Protein AF-0000000084939426 (afdb_homodimer)

Solvent-accessible surface area (backbone atoms only — not comparable to full-atom values): 24580 Å² total; per-residue (Å²): 89,46,76,48,82,28,75,34,67,66,52,30,35,53,51,48,51,51,55,52,48,51,55,49,62,74,43,62,87,49,82,63,41,32,36,31,50,59,52,69,73,85,45,47,67,40,36,70,58,44,39,67,56,51,59,66,42,90,62,46,89,30,46,28,42,28,47,48,36,21,48,20,28,54,92,42,52,80,42,26,55,37,54,51,42,36,35,70,57,39,58,75,77,33,82,66,56,71,90,34,54,45,80,52,21,71,82,47,51,85,54,46,57,57,51,41,50,75,71,68,38,38,53,32,34,43,38,55,65,44,60,50,20,18,37,80,62,33,39,48,82,75,39,52,64,53,33,51,64,42,76,44,54,52,75,78,44,66,82,42,86,71,53,73,86,71,56,68,86,54,26,43,66,46,30,24,18,50,15,51,34,56,59,38,44,25,63,26,38,38,35,45,45,60,42,60,77,32,8,65,35,43,23,39,45,73,73,45,69,46,42,44,64,32,38,46,17,58,50,56,38,36,50,49,22,36,40,38,23,10,41,46,12,36,64,66,42,65,116,91,45,77,47,84,28,74,34,67,68,53,29,34,53,52,49,51,52,55,53,48,50,54,51,61,74,43,62,84,49,81,64,41,31,35,31,49,58,50,69,74,86,44,48,66,39,36,70,58,44,38,66,56,51,62,67,44,90,61,46,89,30,46,28,42,29,46,49,36,22,47,20,29,53,92,42,52,79,42,25,56,39,53,50,42,36,36,72,57,39,58,74,76,31,82,66,56,70,90,35,54,44,81,51,22,72,82,46,51,84,57,48,56,58,50,41,51,75,71,68,40,38,52,31,34,44,38,56,65,43,60,50,20,18,36,80,62,33,37,49,82,78,39,51,64,54,32,52,64,42,77,44,54,52,75,79,44,66,84,41,88,72,52,71,86,71,54,67,85,54,28,44,65,47,30,23,18,48,15,50,33,56,58,40,44,24,63,27,39,39,36,44,44,60,42,60,77,32,8,65,35,43,21,41,44,72,74,44,68,49,42,45,66,32,36,46,18,57,51,57,40,36,49,50,21,35,40,38,24,11,41,46,12,34,64,65,44,66,119

pLDDT: mean 95.56, std 6.05, range [61.09, 98.88]

Radius of gyration: 23.39 Å; Cα contacts (8 Å, |Δi|>4): 1050; chains: 2; bounding box: 47×56×57 Å

Secondary structure (DSSP, 8-state):
-EEEE-SSHHHHHHHHHHHHHHHHHHTTTSS-EEEE---SSTTHHHHHHHHHHHHT-TTGGGEEEE-SEE-BBSS-TT-BHHHHHHIIIIITTS---GGGEE---TTTHHHHHHHHHHTT--SEEEE---TTS-BTTB-TTT--TT--SEEEEGGGGTT-TTS----TTTB-SEEEE--HHHHHTSS-EEEEE-SGGGHHHHHHHHHS---TTSGGGGGGGSTTEEEEE-TTTTTTT--/-EEEE-SSHHHHHHHHHHHHHHHHHHTTTSS-EEEE---SSTTHHHHHHHHHHHHT-TTGGGEEEE-SEE-BBSS-TT-BHHHHHHIIIIITTS---GGGEE---TTTHHHHHHHHHHTT--SEEEE---TTS-BTTB-TTT--TT--SEEEEGGGGTT-TTS----TTTB-SEEEE--HHHHHTSS-EEEEE-SGGGHHHHHHHHHS---TTSGGGGGGGSTTEEEEE-TTTTTTT--

Organism: Mesoplasma florum (strain ATCC 33453 / NBRC 100688 / NCTC 11704 / L1) (NCBI:txid265311)

Nearest PDB structures (foldseek):
  6nbg-assembly1_C  TM=8.977E-01  e=2.054E-28  Klebsiella pneumoniae
  4r7t-assembly1_B  TM=8.628E-01  e=1.442E-17  Vibrio cholerae O1 biovar El Tor str. N16961
  4r7t-assembly1_C  TM=8.476E-01  e=2.488E-17  Vibrio cholerae O1 biovar El Tor str. N16961
  2ri0-assembly2_B  TM=8.082E-01  e=1.202E-17  Streptococcus mutans
  2bkv-assembly1_A  TM=8.174E-01  e=2.809E-17  Bacillus subtilis

InterPro domains:
  IPR006148 Glucosamine/galactosamine-6-phosphate isomerase [PF01182] (9-219)
  IPR018321 Glucosamine-6-phosphate isomerase, conserved site [PS01161] (116-134)
  IPR037171 NagB/RpiA transferase-like [SSF100950] (1-235)
  IPR052960 Glucosamine-6-phosphate deaminase-like [PTHR42892] (18-235)

Sequence (478 aa):
MKIIKTKDYESMTDKTIEAFMEILEKNKHKERINVSVTGGNSPKLFYSKIISILNELAYLDKIHFYNFDEVPFRNDLSTGITSKDLEELLFSKAKIKQKNIHRLNVLNYKEYIDQLYKDGGLDVVLLGIGIDGHFCGNMSGVTKFGDKTRLINNIDLEGNISVPKLDLNLFHDQFVTMGPRDIMAARNIIMIANGKGKAEVIDQIVNGPVIEKVPSSILTLHPFFTLILDEEANSIANAMKIIKTKDYESMTDKTIEAFMEILEKNKHKERINVSVTGGNSPKLFYSKIISILNELAYLDKIHFYNFDEVPFRNDLSTGITSKDLEELLFSKAKIKQKNIHRLNVLNYKEYIDQLYKDGGLDVVLLGIGIDGHFCGNMSGVTKFGDKTRLINNIDLEGNISVPKLDLNLFHDQFVTMGPRDIMAARNIIMIANGKGKAEVIDQIVNGPVIEKVPSSILTLHPFFTLILDEEANSIANA

Structure (mmCIF, N/CA/C/O backbone):
data_AF-0000000084939426-model_v1
#
loop_
_entity.id
_entity.type
_entity.pdbx_description
1 polymer 'N-acetylglucosamine-6-phosphate isomerase'
#
loop_
_atom_site.group_PDB
_atom_site.id
_atom_site.type_symbol
_atom_site.label_atom_id
_atom_site.label_alt_id
_atom_site.label_comp_id
_atom_site.label_asym_id
_atom_site.label_entity_id
_atom_site.label_seq_id
_atom_site.pdbx_PDB_ins_code
_atom_site.Cartn_x
_atom_site.Cartn_y
_atom_site.Cartn_z
_atom_site.occupancy
_atom_site.B_iso_or_equiv
_atom_site.auth_seq_id
_atom_site.auth_comp_id
_atom_site.auth_asym_id
_atom_site.auth_atom_id
_atom_site.pdbx_PDB_model_num
ATOM 1 N N . MET A 1 1 ? -1.349 -4.977 7.727 1 91.88 1 MET A N 1
ATOM 2 C CA . MET A 1 1 ? -1.155 -6.402 7.496 1 91.88 1 MET A CA 1
ATOM 3 C C . MET A 1 1 ? -1.961 -7.23 8.492 1 91.88 1 MET A C 1
ATOM 5 O O . MET A 1 1 ? -1.918 -6.973 9.695 1 91.88 1 MET A O 1
ATOM 9 N N . LYS A 1 2 ? -2.762 -8.117 8.008 1 96.19 2 LYS A N 1
ATOM 10 C CA . LYS A 1 2 ? -3.504 -9.102 8.789 1 96.19 2 LYS A CA 1
ATOM 11 C C . LYS A 1 2 ? -2.877 -10.484 8.656 1 96.19 2 LYS A C 1
ATOM 13 O O . LYS A 1 2 ? -2.641 -10.969 7.547 1 96.19 2 LYS A O 1
ATOM 18 N N . ILE A 1 3 ? -2.559 -11.156 9.797 1 98.38 3 ILE A N 1
ATOM 19 C CA . ILE A 1 3 ? -1.973 -12.492 9.789 1 98.38 3 ILE A CA 1
ATOM 20 C C . ILE A 1 3 ? -2.975 -13.5 10.344 1 98.38 3 ILE A C 1
ATOM 22 O O . ILE A 1 3 ? -3.477 -13.336 11.461 1 98.38 3 ILE A O 1
ATOM 26 N N . ILE A 1 4 ? -3.324 -14.453 9.602 1 98.75 4 ILE A N 1
ATOM 27 C CA . ILE A 1 4 ? -4.184 -15.555 10.023 1 98.75 4 ILE A CA 1
ATOM 28 C C . ILE A 1 4 ? -3.35 -16.828 10.211 1 98.75 4 ILE A C 1
ATOM 30 O O . ILE A 1 4 ? -2.762 -17.328 9.258 1 98.75 4 ILE A O 1
ATOM 34 N N . LYS A 1 5 ? -3.24 -17.312 11.414 1 98.62 5 LYS A N 1
ATOM 35 C CA . LYS A 1 5 ? -2.475 -18.5 11.766 1 98.62 5 LYS A CA 1
ATOM 36 C C . LYS A 1 5 ? -3.367 -19.734 11.812 1 98.62 5 LYS A C 1
ATOM 38 O O . LYS A 1 5 ? -4.438 -19.719 12.422 1 98.62 5 LYS A O 1
ATOM 43 N N . THR A 1 6 ? -2.986 -20.75 11.086 1 98.69 6 THR A N 1
ATOM 44 C CA . THR A 1 6 ? -3.762 -21.984 11.039 1 98.69 6 THR A CA 1
ATOM 45 C C . THR A 1 6 ? -2.891 -23.188 11.406 1 98.69 6 THR A C 1
ATOM 47 O O . THR A 1 6 ? -1.663 -23.078 11.445 1 98.69 6 THR A O 1
ATOM 50 N N . LYS A 1 7 ? -3.551 -24.312 11.617 1 98.12 7 LYS A N 1
ATOM 51 C CA . LYS A 1 7 ? -2.869 -25.484 12.133 1 98.12 7 LYS A CA 1
ATOM 52 C C . LYS A 1 7 ? -2.041 -26.172 11.039 1 98.12 7 LYS A C 1
ATOM 54 O O . LYS A 1 7 ? -0.91 -26.594 11.289 1 98.12 7 LYS A O 1
ATOM 59 N N . ASP A 1 8 ? -2.684 -26.375 9.953 1 98.25 8 ASP A N 1
ATOM 60 C CA . ASP A 1 8 ? -2.064 -27.172 8.891 1 98.25 8 ASP A CA 1
ATOM 61 C C . ASP A 1 8 ? -2.516 -26.688 7.516 1 98.25 8 ASP A C 1
ATOM 63 O O . ASP A 1 8 ? -3.252 -25.703 7.402 1 98.25 8 ASP A O 1
ATOM 67 N N . TYR A 1 9 ? -1.988 -27.359 6.52 1 98 9 TYR A N 1
ATOM 68 C CA . TYR A 1 9 ? -2.244 -27.016 5.125 1 98 9 TYR A CA 1
ATOM 69 C C . TYR A 1 9 ? -3.74 -27.016 4.832 1 98 9 TYR A C 1
ATOM 71 O O . TYR A 1 9 ? -4.242 -26.109 4.16 1 98 9 TYR A O 1
ATOM 79 N N . GLU A 1 10 ? -4.512 -27.906 5.336 1 98.38 10 GLU A N 1
ATOM 80 C CA . GLU A 1 10 ? -5.949 -28 5.105 1 98.38 10 GLU A CA 1
ATOM 81 C C . GLU A 1 10 ? -6.688 -26.828 5.73 1 98.38 10 GLU A C 1
ATOM 83 O O . GLU A 1 10 ? -7.512 -26.172 5.074 1 98.38 10 GLU A O 1
ATOM 88 N N . SER A 1 11 ? -6.359 -26.594 6.969 1 98.69 11 SER A N 1
ATOM 89 C CA . SER A 1 11 ? -7.004 -25.469 7.645 1 98.69 11 SER A CA 1
ATOM 90 C C . SER A 1 11 ? -6.605 -24.141 7.012 1 98.69 11 SER A C 1
ATOM 92 O O . SER A 1 11 ? -7.41 -23.203 6.953 1 98.69 11 SER A O 1
ATOM 94 N N . MET A 1 12 ? -5.359 -24 6.613 1 98.62 12 MET A N 1
ATOM 95 C CA . MET A 1 12 ? -4.922 -22.812 5.887 1 98.62 12 MET A CA 1
ATOM 96 C C . MET A 1 12 ? -5.75 -22.609 4.621 1 98.62 12 MET A C 1
ATOM 98 O O . MET A 1 12 ? -6.168 -21.5 4.32 1 98.62 12 MET A O 1
ATOM 102 N N . THR A 1 13 ? -5.969 -23.703 3.941 1 98.62 13 THR A N 1
ATOM 103 C CA . THR A 1 13 ? -6.75 -23.672 2.711 1 98.62 13 THR A CA 1
ATOM 104 C C . THR A 1 13 ? -8.18 -23.203 2.99 1 98.62 13 THR A C 1
ATOM 106 O O . THR A 1 13 ? -8.711 -22.359 2.277 1 98.62 13 THR A O 1
ATOM 109 N N . ASP A 1 14 ? -8.773 -23.719 4.031 1 98.75 14 ASP A N 1
ATOM 110 C CA . ASP A 1 14 ? -10.133 -23.344 4.398 1 98.75 14 ASP A CA 1
ATOM 111 C C . ASP A 1 14 ? -10.227 -21.844 4.699 1 98.75 14 ASP A C 1
ATOM 113 O O . ASP A 1 14 ? -11.148 -21.172 4.238 1 98.75 14 ASP A O 1
ATOM 117 N N . LYS A 1 15 ? -9.266 -21.359 5.41 1 98.81 15 LYS A N 1
ATOM 118 C CA . LYS A 1 15 ? -9.258 -19.938 5.746 1 98.81 15 LYS A CA 1
ATOM 119 C C . LYS A 1 15 ? -9.016 -19.078 4.508 1 98.81 15 LYS A C 1
ATOM 121 O O . LYS A 1 15 ? -9.547 -17.969 4.395 1 98.81 15 LYS A O 1
ATOM 126 N N . THR A 1 16 ? -8.195 -19.578 3.615 1 98.75 16 THR A N 1
ATOM 127 C CA . THR A 1 16 ? -7.961 -18.875 2.357 1 98.75 16 THR A CA 1
ATOM 128 C C . THR A 1 16 ? -9.25 -18.75 1.559 1 98.75 16 THR A C 1
ATOM 130 O O . THR A 1 16 ? -9.562 -17.672 1.04 1 98.75 16 THR A O 1
ATOM 133 N N . ILE A 1 17 ? -10 -19.844 1.479 1 98.75 17 ILE A N 1
ATOM 134 C CA . ILE A 1 17 ? -11.273 -19.844 0.767 1 98.75 17 ILE A CA 1
ATOM 135 C C . ILE A 1 17 ? -12.219 -18.828 1.412 1 98.75 17 ILE A C 1
ATOM 137 O O . ILE A 1 17 ? -12.875 -18.047 0.716 1 98.75 17 ILE A O 1
ATOM 141 N N . GLU A 1 18 ? -12.266 -18.844 2.734 1 98.81 18 GLU A N 1
ATOM 142 C CA . GLU A 1 18 ? -13.117 -17.906 3.461 1 98.81 18 GLU A CA 1
ATOM 143 C C . GLU A 1 18 ? -12.766 -16.469 3.129 1 98.81 18 GLU A C 1
ATOM 145 O O . GLU A 1 18 ? -13.641 -15.664 2.803 1 98.81 18 GLU A O 1
ATOM 150 N N . ALA A 1 19 ? -11.516 -16.141 3.199 1 98.75 19 ALA A N 1
ATOM 151 C CA . ALA A 1 19 ? -11.055 -14.781 2.932 1 98.75 19 ALA A CA 1
ATOM 152 C C . ALA A 1 19 ? -11.336 -14.383 1.485 1 98.75 19 ALA A C 1
ATOM 154 O O . ALA A 1 19 ? -11.797 -13.266 1.222 1 98.75 19 ALA A O 1
ATOM 155 N N . PHE A 1 20 ? -11.039 -15.297 0.586 1 98.69 20 PHE A N 1
ATOM 156 C CA . PHE A 1 20 ? -11.25 -15.07 -0.84 1 98.69 20 PHE A CA 1
ATOM 157 C C . PHE A 1 20 ? -12.727 -14.82 -1.14 1 98.69 20 PHE A C 1
ATOM 159 O O . PHE A 1 20 ? -13.07 -13.844 -1.803 1 98.69 20 PHE A O 1
ATOM 166 N N . MET A 1 21 ? -13.578 -15.602 -0.599 1 98.75 21 MET A N 1
ATOM 167 C CA . MET A 1 21 ? -15.016 -15.5 -0.833 1 98.75 21 MET A CA 1
ATOM 168 C C . MET A 1 21 ? -15.578 -14.242 -0.192 1 98.75 21 MET A C 1
ATOM 170 O O . MET A 1 21 ? -16.516 -13.633 -0.724 1 98.75 21 MET A O 1
ATOM 174 N N . GLU A 1 22 ? -15.07 -13.891 0.949 1 98.69 22 GLU A N 1
ATOM 175 C CA . GLU A 1 22 ? -15.508 -12.656 1.585 1 98.69 22 GLU A CA 1
ATOM 176 C C . GLU A 1 22 ? -15.297 -11.453 0.662 1 98.69 22 GLU A C 1
ATOM 178 O O . GLU A 1 22 ? -16.172 -10.594 0.543 1 98.69 22 GLU A O 1
ATOM 183 N N . ILE A 1 23 ? -14.172 -11.414 0.036 1 98.62 23 ILE A N 1
ATOM 184 C CA . ILE A 1 23 ? -13.852 -10.32 -0.876 1 98.62 23 ILE A CA 1
ATOM 185 C C . ILE A 1 23 ? -14.797 -10.367 -2.08 1 98.62 23 ILE A C 1
ATOM 187 O O . ILE A 1 23 ? -15.32 -9.336 -2.504 1 98.62 23 ILE A O 1
ATOM 191 N N . LEU A 1 24 ? -15.008 -11.562 -2.635 1 98.62 24 LEU A N 1
ATOM 192 C CA . LEU A 1 24 ? -15.93 -11.695 -3.758 1 98.62 24 LEU A CA 1
ATOM 193 C C . LEU A 1 24 ? -17.328 -11.227 -3.369 1 98.62 24 LEU A C 1
ATOM 195 O O . LEU A 1 24 ? -17.969 -10.469 -4.109 1 98.62 24 LEU A O 1
ATOM 199 N N . GLU A 1 25 ? -17.812 -11.641 -2.174 1 98.44 25 GLU A N 1
ATOM 200 C CA . GLU A 1 25 ? -19.141 -11.289 -1.71 1 98.44 25 GLU A CA 1
ATOM 201 C C . GLU A 1 25 ? -19.297 -9.781 -1.535 1 98.44 25 GLU A C 1
ATOM 203 O O . GLU A 1 25 ? -20.312 -9.203 -1.909 1 98.44 25 GLU A O 1
ATOM 208 N N . LYS A 1 26 ? -18.312 -9.188 -1.041 1 97.62 26 LYS A N 1
ATOM 209 C CA . LYS A 1 26 ? -18.328 -7.738 -0.833 1 97.62 26 LYS A CA 1
ATOM 210 C C . LYS A 1 26 ? -18.422 -6.992 -2.162 1 97.62 26 LYS A C 1
ATOM 212 O O . LYS A 1 26 ? -18.891 -5.852 -2.209 1 97.62 26 LYS A O 1
ATOM 217 N N . ASN A 1 27 ? -17.953 -7.629 -3.213 1 98.06 27 ASN A N 1
ATOM 218 C CA . ASN A 1 27 ? -17.891 -6.953 -4.504 1 98.06 27 ASN A CA 1
ATOM 219 C C . ASN A 1 27 ? -18.953 -7.461 -5.465 1 98.06 27 ASN A C 1
ATOM 221 O O . ASN A 1 27 ? -18.984 -7.074 -6.633 1 98.06 27 ASN A O 1
ATOM 225 N N . LYS A 1 28 ? -19.844 -8.289 -5.02 1 97.69 28 LYS A N 1
ATOM 226 C CA . LYS A 1 28 ? -20.797 -8.977 -5.879 1 97.69 28 LYS A CA 1
ATOM 227 C C . LYS A 1 28 ? -21.75 -7.984 -6.555 1 97.69 28 LYS A C 1
ATOM 229 O O . LYS A 1 28 ? -22.406 -8.32 -7.539 1 97.69 28 LYS A O 1
ATOM 234 N N . HIS A 1 29 ? -21.828 -6.75 -6.035 1 97.19 29 HIS A N 1
ATOM 235 C CA . HIS A 1 29 ? -22.688 -5.727 -6.613 1 97.19 29 HIS A CA 1
ATOM 236 C C . HIS A 1 29 ? -22.062 -5.121 -7.867 1 97.19 29 HIS A C 1
ATOM 238 O O . HIS A 1 29 ? -22.75 -4.449 -8.648 1 97.19 29 HIS A O 1
ATOM 244 N N . LYS A 1 30 ? -20.812 -5.273 -8.062 1 97.38 30 LYS A N 1
ATOM 245 C CA . LYS A 1 30 ? -20.125 -4.75 -9.234 1 97.38 30 LYS A CA 1
ATOM 246 C C . LYS A 1 30 ? -20.5 -5.527 -10.492 1 97.38 30 LYS A C 1
ATOM 248 O O . LYS A 1 30 ? -20.938 -6.676 -10.406 1 97.38 30 LYS A O 1
ATOM 253 N N . GLU A 1 31 ? -20.234 -4.875 -11.609 1 97.69 31 GLU A N 1
ATOM 254 C CA . GLU A 1 31 ? -20.469 -5.543 -12.891 1 97.69 31 GLU A CA 1
ATOM 255 C C . GLU A 1 31 ? -19.297 -6.445 -13.258 1 97.69 31 GLU A C 1
ATOM 257 O O . GLU A 1 31 ? -19.438 -7.363 -14.07 1 97.69 31 GLU A O 1
ATOM 262 N N . ARG A 1 32 ? -18.188 -6.145 -12.648 1 98.56 32 ARG A N 1
ATOM 263 C CA . ARG A 1 32 ? -16.969 -6.871 -12.961 1 98.56 32 ARG A CA 1
ATOM 264 C C . ARG A 1 32 ? -16.078 -7.008 -11.719 1 98.56 32 ARG A C 1
ATOM 266 O O . ARG A 1 32 ? -15.891 -6.043 -10.977 1 98.56 32 ARG A O 1
ATOM 273 N N . ILE A 1 33 ? -15.664 -8.203 -11.422 1 98.81 33 ILE A N 1
ATOM 274 C CA . ILE A 1 33 ? -14.734 -8.5 -10.336 1 98.81 33 ILE A CA 1
ATOM 275 C C . ILE A 1 33 ? -13.461 -9.117 -10.906 1 98.81 33 ILE A C 1
ATOM 277 O O . ILE A 1 33 ? -13.5 -10.195 -11.516 1 98.81 33 ILE A O 1
ATOM 281 N N . ASN A 1 34 ? -12.336 -8.445 -10.727 1 98.88 34 ASN A N 1
ATOM 282 C CA . ASN A 1 34 ? -11.07 -8.914 -11.289 1 98.88 34 ASN A CA 1
ATOM 283 C C . ASN A 1 34 ? -10.219 -9.617 -10.242 1 98.88 34 ASN A C 1
ATOM 285 O O . ASN A 1 34 ? -9.891 -9.039 -9.203 1 98.88 34 ASN A O 1
ATOM 289 N N . VAL A 1 35 ? -9.875 -10.852 -10.539 1 98.69 35 VAL A N 1
ATOM 290 C CA . VAL A 1 35 ? -9.117 -11.68 -9.602 1 98.69 35 VAL A CA 1
ATOM 291 C C . VAL A 1 35 ? -7.852 -12.195 -10.281 1 98.69 35 VAL A C 1
ATOM 293 O O . VAL A 1 35 ? -7.883 -12.586 -11.453 1 98.69 35 VAL A O 1
ATOM 296 N N . SER A 1 36 ? -6.758 -12.141 -9.555 1 98.56 36 SER A N 1
ATOM 297 C CA . SER A 1 36 ? -5.531 -12.766 -10.039 1 98.56 36 SER A CA 1
ATOM 298 C C . SER A 1 36 ? -5.109 -13.914 -9.133 1 98.56 36 SER A C 1
ATOM 300 O O . SER A 1 36 ? -5.113 -13.781 -7.906 1 98.56 36 SER A O 1
ATOM 302 N N . VAL A 1 37 ? -4.785 -15.031 -9.727 1 96.25 37 VAL A N 1
ATOM 303 C CA . VAL A 1 37 ? -4.504 -16.234 -8.945 1 96.25 37 VAL A CA 1
ATOM 304 C C . VAL A 1 37 ? -3.182 -16.844 -9.406 1 96.25 37 VAL A C 1
ATOM 306 O O . VAL A 1 37 ? -2.68 -16.516 -10.484 1 96.25 37 VAL A O 1
ATOM 309 N N . THR A 1 38 ? -2.715 -17.703 -8.609 1 89.81 38 THR A N 1
ATOM 310 C CA . THR A 1 38 ? -1.379 -18.25 -8.828 1 89.81 38 THR A CA 1
ATOM 311 C C . THR A 1 38 ? -1.45 -19.734 -9.148 1 89.81 38 THR A C 1
ATOM 313 O O . THR A 1 38 ? -2.396 -20.422 -8.75 1 89.81 38 THR A O 1
ATOM 316 N N . GLY A 1 39 ? -0.485 -20.094 -9.836 1 89.12 39 GLY A N 1
ATOM 317 C CA . GLY A 1 39 ? -0.255 -21.531 -9.953 1 89.12 39 GLY A CA 1
ATOM 318 C C . GLY A 1 39 ? 0.662 -22.078 -8.875 1 89.12 39 GLY A C 1
ATOM 319 O O . GLY A 1 39 ? 0.753 -21.516 -7.781 1 89.12 39 GLY A O 1
ATOM 320 N N . GLY A 1 40 ? 1.203 -23.234 -9.133 1 83.19 40 GLY A N 1
ATOM 321 C CA . GLY A 1 40 ? 2.148 -23.812 -8.195 1 83.19 40 GLY A CA 1
ATOM 322 C C . GLY A 1 40 ? 1.516 -24.828 -7.254 1 83.19 40 GLY A C 1
ATOM 323 O O . GLY A 1 40 ? 0.357 -25.203 -7.434 1 83.19 40 GLY A O 1
ATOM 324 N N . ASN A 1 41 ? 2.27 -25.188 -6.254 1 84.56 41 ASN A N 1
ATOM 325 C CA . ASN A 1 41 ? 1.87 -26.297 -5.383 1 84.56 41 ASN A CA 1
ATOM 326 C C . ASN A 1 41 ? 0.995 -25.797 -4.23 1 84.56 41 ASN A C 1
ATOM 328 O O . ASN A 1 41 ? 0.032 -26.469 -3.852 1 84.56 41 ASN A O 1
ATOM 332 N N . SER A 1 42 ? 1.266 -24.688 -3.703 1 89 42 SER A N 1
ATOM 333 C CA . SER A 1 42 ? 0.611 -24.172 -2.502 1 89 42 SER A CA 1
ATOM 334 C C . SER A 1 42 ? -0.889 -24 -2.719 1 89 42 SER A C 1
ATOM 336 O O . SER A 1 42 ? -1.687 -24.281 -1.822 1 89 42 SER A O 1
ATOM 338 N N . PRO A 1 43 ? -1.336 -23.609 -3.871 1 93.81 43 PRO A N 1
ATOM 339 C CA . PRO A 1 43 ? -2.768 -23.359 -4.031 1 93.81 43 PRO A CA 1
ATOM 340 C C . PRO A 1 43 ? -3.537 -24.578 -4.535 1 93.81 43 PRO A C 1
ATOM 342 O O . PRO A 1 43 ? -4.734 -24.484 -4.816 1 93.81 43 PRO A O 1
ATOM 345 N N . LYS A 1 44 ? -2.91 -25.719 -4.727 1 95.69 44 LYS A N 1
ATOM 346 C CA . LYS A 1 44 ? -3.553 -26.891 -5.332 1 95.69 44 LYS A CA 1
ATOM 347 C C . LYS A 1 44 ? -4.82 -27.266 -4.57 1 95.69 44 LYS A C 1
ATOM 349 O O . LYS A 1 44 ? -5.879 -27.453 -5.172 1 95.69 44 LYS A O 1
ATOM 354 N N . LEU A 1 45 ? -4.723 -27.406 -3.258 1 96.88 45 LEU A N 1
ATOM 355 C CA . LEU A 1 45 ? -5.887 -27.781 -2.463 1 96.88 45 LEU A CA 1
ATOM 356 C C . LEU A 1 45 ? -6.945 -26.672 -2.494 1 96.88 45 LEU A C 1
ATOM 358 O O . LEU A 1 45 ? -8.141 -26.953 -2.467 1 96.88 45 LEU A O 1
ATOM 362 N N . PHE A 1 46 ? -6.574 -25.453 -2.521 1 98 46 PHE A N 1
ATOM 363 C CA . PHE A 1 46 ? -7.492 -24.328 -2.686 1 98 46 PHE A CA 1
ATOM 364 C C . PHE A 1 46 ? -8.367 -24.516 -3.918 1 98 46 PHE A C 1
ATOM 366 O O . PHE A 1 46 ? -9.594 -24.438 -3.834 1 98 46 PHE A O 1
ATOM 373 N N . TYR A 1 47 ? -7.719 -24.844 -5.047 1 97.69 47 TYR A N 1
ATOM 374 C CA . TYR A 1 47 ? -8.461 -25 -6.293 1 97.69 47 TYR A CA 1
ATOM 375 C C . TYR A 1 47 ? -9.383 -26.203 -6.23 1 97.69 47 TYR A C 1
ATOM 377 O O . TYR A 1 47 ? -10.516 -26.156 -6.73 1 97.69 47 TYR A O 1
ATOM 385 N N . SER A 1 48 ? -8.914 -27.25 -5.633 1 96.75 48 SER A N 1
ATOM 386 C CA . SER A 1 48 ? -9.727 -28.453 -5.535 1 96.75 48 SER A CA 1
ATOM 387 C C . SER A 1 48 ? -11.023 -28.188 -4.773 1 96.75 48 SER A C 1
ATOM 389 O O . SER A 1 48 ? -12.047 -28.812 -5.055 1 96.75 48 SER A O 1
ATOM 391 N N . LYS A 1 49 ? -10.984 -27.266 -3.875 1 97.75 49 LYS A N 1
ATOM 392 C CA . LYS A 1 49 ? -12.133 -27.016 -3.014 1 97.75 49 LYS A CA 1
ATOM 393 C C . LYS A 1 49 ? -12.984 -25.875 -3.564 1 97.75 49 LYS A C 1
ATOM 395 O O . LYS A 1 49 ? -14.219 -25.906 -3.473 1 97.75 49 LYS A O 1
ATOM 400 N N . ILE A 1 50 ? -12.398 -24.891 -4.156 1 98 50 ILE A N 1
ATOM 401 C CA . ILE A 1 50 ? -13.109 -23.656 -4.465 1 98 50 ILE A CA 1
ATOM 402 C C . ILE A 1 50 ? -13.961 -23.859 -5.715 1 98 50 ILE A C 1
ATOM 404 O O . ILE A 1 50 ? -14.938 -23.141 -5.926 1 98 50 ILE A O 1
ATOM 408 N N . ILE A 1 51 ? -13.578 -24.781 -6.574 1 98 51 ILE A N 1
ATOM 409 C CA . ILE A 1 51 ? -14.203 -24.953 -7.883 1 98 51 ILE A CA 1
ATOM 410 C C . ILE A 1 51 ? -15.695 -25.203 -7.707 1 98 51 ILE A C 1
ATOM 412 O O . ILE A 1 51 ? -16.516 -24.578 -8.383 1 98 51 ILE A O 1
ATOM 416 N N . SER A 1 52 ? -16.078 -26.078 -6.809 1 97.81 52 SER A N 1
ATOM 417 C CA . SER A 1 52 ? -17.5 -26.359 -6.59 1 97.81 52 SER A CA 1
ATOM 418 C C . SER A 1 52 ? -18.25 -25.125 -6.09 1 97.81 52 SER A C 1
ATOM 420 O O . SER A 1 52 ? -19.391 -24.906 -6.461 1 97.81 52 SER A O 1
ATOM 422 N N . ILE A 1 53 ? -17.609 -24.359 -5.273 1 98.19 53 ILE A N 1
ATOM 423 C CA . ILE A 1 53 ? -18.188 -23.141 -4.742 1 98.19 53 ILE A CA 1
ATOM 424 C C . ILE A 1 53 ? -18.406 -22.141 -5.875 1 98.19 53 ILE A C 1
ATOM 426 O O . ILE A 1 53 ? -19.5 -21.578 -6.027 1 98.19 53 ILE A O 1
ATOM 430 N N . LEU A 1 54 ? -17.359 -21.953 -6.68 1 97.88 54 LEU A N 1
ATOM 431 C CA . LEU A 1 54 ? -17.438 -21.016 -7.801 1 97.88 54 LEU A CA 1
ATOM 432 C C . LEU A 1 54 ? -18.547 -21.422 -8.766 1 97.88 54 LEU A C 1
ATOM 434 O O . LEU A 1 54 ? -19.312 -20.562 -9.219 1 97.88 54 LEU A O 1
ATOM 438 N N . ASN A 1 55 ? -18.625 -22.672 -9.055 1 98 55 ASN A N 1
ATOM 439 C CA . ASN A 1 55 ? -19.578 -23.172 -10.047 1 98 55 ASN A CA 1
ATOM 440 C C . ASN A 1 55 ? -21.016 -22.938 -9.609 1 98 55 ASN A C 1
ATOM 442 O O . ASN A 1 55 ? -21.938 -22.969 -10.43 1 98 55 ASN A O 1
ATOM 446 N N . GLU A 1 56 ? -21.219 -22.641 -8.32 1 97.69 56 GLU A N 1
ATOM 447 C CA . GLU A 1 56 ? -22.562 -22.422 -7.797 1 97.69 56 GLU A CA 1
ATOM 448 C C . GLU A 1 56 ? -22.844 -20.953 -7.578 1 97.69 56 GLU A C 1
ATOM 450 O O . GLU A 1 56 ? -23.969 -20.578 -7.211 1 97.69 56 GLU A O 1
ATOM 455 N N . LEU A 1 57 ? -21.922 -20.156 -7.809 1 97.38 57 LEU A N 1
ATOM 456 C CA . LEU A 1 57 ? -22.094 -18.734 -7.59 1 97.38 57 LEU A CA 1
ATOM 457 C C . LEU A 1 57 ? -23 -18.125 -8.664 1 97.38 57 LEU A C 1
ATOM 459 O O . LEU A 1 57 ? -22.75 -18.297 -9.859 1 97.38 57 LEU A O 1
ATOM 463 N N . ALA A 1 58 ? -23.922 -17.312 -8.281 1 97.38 58 ALA A N 1
ATOM 464 C CA . ALA A 1 58 ? -24.859 -16.672 -9.203 1 97.38 58 ALA A CA 1
ATOM 465 C C . ALA A 1 58 ? -24.172 -15.602 -10.039 1 97.38 58 ALA A C 1
ATOM 467 O O . ALA A 1 58 ? -24.609 -15.289 -11.148 1 97.38 58 ALA A O 1
ATOM 468 N N . TYR A 1 59 ? -23.109 -15.086 -9.539 1 97.94 59 TYR A N 1
ATOM 469 C CA . TYR A 1 59 ? -22.453 -13.977 -10.234 1 97.94 59 TYR A CA 1
ATOM 470 C C . TYR A 1 59 ? -21.109 -14.406 -10.781 1 97.94 59 TYR A C 1
ATOM 472 O O . TYR A 1 59 ? -20.219 -13.57 -10.984 1 97.94 59 TYR A O 1
ATOM 480 N N . LEU A 1 60 ? -20.844 -15.68 -11.023 1 98.19 60 LEU A N 1
ATOM 481 C CA . LEU A 1 60 ? -19.594 -16.188 -11.547 1 98.19 60 LEU A CA 1
ATOM 482 C C . LEU A 1 60 ? -19.219 -15.5 -12.852 1 98.19 60 LEU A C 1
ATOM 484 O O . LEU A 1 60 ? -18.047 -15.258 -13.117 1 98.19 60 LEU A O 1
ATOM 488 N N . ASP A 1 61 ? -20.172 -15.188 -13.594 1 97.56 61 ASP A N 1
ATOM 489 C CA . ASP A 1 61 ? -19.953 -14.602 -14.914 1 97.56 61 ASP A CA 1
ATOM 490 C C . ASP A 1 61 ? -19.359 -13.203 -14.805 1 97.56 61 ASP A C 1
ATOM 492 O O . ASP A 1 61 ? -18.875 -12.648 -15.789 1 97.56 61 ASP A O 1
ATOM 496 N N . LYS A 1 62 ? -19.406 -12.633 -13.594 1 98.38 62 LYS A N 1
ATOM 497 C CA . LYS A 1 62 ? -18.844 -11.305 -13.367 1 98.38 62 LYS A CA 1
ATOM 498 C C . LYS A 1 62 ? -17.375 -11.375 -12.992 1 98.38 62 LYS A C 1
ATOM 500 O O . LYS A 1 62 ? -16.672 -10.352 -12.977 1 98.38 62 LYS A O 1
ATOM 505 N N . ILE A 1 63 ? -16.906 -12.547 -12.711 1 98.69 63 ILE A N 1
ATOM 506 C CA . ILE A 1 63 ? -15.547 -12.703 -12.203 1 98.69 63 ILE A CA 1
ATOM 507 C C . ILE A 1 63 ? -14.578 -12.953 -13.359 1 98.69 63 ILE A C 1
ATOM 509 O O . ILE A 1 63 ? -14.797 -13.852 -14.172 1 98.69 63 ILE A O 1
ATOM 513 N N . HIS A 1 64 ? -13.578 -12.125 -13.422 1 98.81 64 HIS A N 1
ATOM 514 C CA . HIS A 1 64 ? -12.516 -12.242 -14.414 1 98.81 64 HIS A CA 1
ATOM 515 C C . HIS A 1 64 ? -11.203 -12.68 -13.773 1 98.81 64 HIS A C 1
ATOM 517 O O . HIS A 1 64 ? -10.805 -12.141 -12.742 1 98.81 64 HIS A O 1
ATOM 523 N N . PHE A 1 65 ? -10.594 -13.648 -14.398 1 98.62 65 PHE A N 1
ATOM 524 C CA . PHE A 1 65 ? -9.398 -14.258 -13.828 1 98.62 65 PHE A CA 1
ATOM 525 C C . PHE A 1 65 ? -8.156 -13.859 -14.617 1 98.62 65 PHE A C 1
ATOM 527 O O . PHE A 1 65 ? -8.148 -13.938 -15.852 1 98.62 65 PHE A O 1
ATOM 534 N N . TYR A 1 66 ? -7.18 -13.469 -13.891 1 98.38 66 TYR A N 1
ATOM 535 C CA . TYR A 1 66 ? -5.898 -13.055 -14.461 1 98.38 66 TYR A CA 1
ATOM 536 C C . TYR A 1 66 ? -4.758 -13.875 -13.867 1 98.38 66 TYR A C 1
ATOM 538 O O . TYR A 1 66 ? -4.762 -14.195 -12.68 1 98.38 66 TYR A O 1
ATOM 546 N N . ASN A 1 67 ? -3.801 -14.281 -14.711 1 97.88 67 ASN A N 1
ATOM 547 C CA . ASN A 1 67 ? -2.494 -14.641 -14.172 1 97.88 67 ASN A CA 1
ATOM 548 C C . ASN A 1 67 ? -1.591 -13.422 -14.031 1 97.88 67 ASN A C 1
ATOM 550 O O . ASN A 1 67 ? -1.831 -12.391 -14.656 1 97.88 67 ASN A O 1
ATOM 554 N N . PHE A 1 68 ? -0.569 -13.523 -13.172 1 97.56 68 PHE A N 1
ATOM 555 C CA . PHE A 1 68 ? 0.25 -12.352 -12.906 1 97.56 68 PHE A CA 1
ATOM 556 C C . PHE A 1 68 ? 1.677 -12.562 -13.398 1 97.56 68 PHE A C 1
ATOM 558 O O . PHE A 1 68 ? 2.529 -11.688 -13.242 1 97.56 68 PHE A O 1
ATOM 565 N N . ASP A 1 69 ? 1.979 -13.719 -13.898 1 96.94 69 ASP A N 1
ATOM 566 C CA . ASP A 1 69 ? 3.256 -14.008 -14.547 1 96.94 69 ASP A CA 1
ATOM 567 C C . ASP A 1 69 ? 3.127 -15.164 -15.531 1 96.94 69 ASP A C 1
ATOM 569 O O . ASP A 1 69 ? 2.084 -15.82 -15.594 1 96.94 69 ASP A O 1
ATOM 573 N N . GLU A 1 70 ? 4.125 -15.328 -16.422 1 96.75 70 GLU A N 1
ATOM 574 C CA . GLU A 1 70 ? 4.16 -16.453 -17.344 1 96.75 70 GLU A CA 1
ATOM 575 C C . GLU A 1 70 ? 5.59 -16.797 -17.75 1 96.75 70 GLU A C 1
ATOM 577 O O . GLU A 1 70 ? 6.355 -15.922 -18.156 1 96.75 70 GLU A O 1
ATOM 582 N N . VAL A 1 71 ? 5.895 -18.031 -17.516 1 94.62 71 VAL A N 1
ATOM 583 C CA . VAL A 1 71 ? 7.133 -18.594 -18.047 1 94.62 71 VAL A CA 1
ATOM 584 C C . VAL A 1 71 ? 6.844 -19.312 -19.359 1 94.62 71 VAL A C 1
ATOM 586 O O . VAL A 1 71 ? 6.406 -20.469 -19.344 1 94.62 71 VAL A O 1
ATOM 589 N N . PRO A 1 72 ? 7.141 -18.703 -20.406 1 95.88 72 PRO A N 1
ATOM 590 C CA . PRO A 1 72 ? 6.688 -19.219 -21.703 1 95.88 72 PRO A CA 1
ATOM 591 C C . PRO A 1 72 ? 7.496 -20.422 -22.172 1 95.88 72 PRO A C 1
ATOM 593 O O . PRO A 1 72 ? 8.703 -20.5 -21.906 1 95.88 72 PRO A O 1
ATOM 596 N N . PHE A 1 73 ? 6.824 -21.297 -22.875 1 94.12 73 PHE A N 1
ATOM 597 C CA . PHE A 1 73 ? 7.52 -22.328 -23.641 1 94.12 73 PHE A CA 1
ATOM 598 C C . PHE A 1 73 ? 8.281 -21.719 -24.812 1 94.12 73 PHE A C 1
ATOM 600 O O . PHE A 1 73 ? 7.891 -20.672 -25.328 1 94.12 73 PHE A O 1
ATOM 607 N N . ARG A 1 74 ? 9.297 -22.391 -25.172 1 92.56 74 ARG A N 1
ATOM 608 C CA . ARG A 1 74 ? 10.102 -21.875 -26.281 1 92.56 74 ARG A CA 1
ATOM 609 C C . ARG A 1 74 ? 9.336 -21.953 -27.594 1 92.56 74 ARG A C 1
ATOM 611 O O . ARG A 1 74 ? 9.492 -21.094 -28.469 1 92.56 74 ARG A O 1
ATOM 618 N N . ASN A 1 75 ? 8.523 -22.984 -27.703 1 93 75 ASN A N 1
ATOM 619 C CA . ASN A 1 75 ? 7.848 -23.234 -28.969 1 93 75 ASN A CA 1
ATOM 620 C C . ASN A 1 75 ? 6.523 -22.484 -29.062 1 93 75 ASN A C 1
ATOM 622 O O . ASN A 1 75 ? 5.895 -22.453 -30.125 1 93 75 ASN A O 1
ATOM 626 N N . ASP A 1 76 ? 6.004 -21.938 -27.984 1 95.06 76 ASP A N 1
ATOM 627 C CA . ASP A 1 76 ? 4.777 -21.156 -27.969 1 95.06 76 ASP A CA 1
ATOM 628 C C . ASP A 1 76 ? 4.852 -20.047 -26.906 1 95.06 76 ASP A C 1
ATOM 630 O O . ASP A 1 76 ? 4.566 -20.297 -25.734 1 95.06 76 ASP A O 1
ATOM 634 N N . LEU A 1 77 ? 5.074 -18.844 -27.281 1 95.38 77 LEU A N 1
ATOM 635 C CA . LEU A 1 77 ? 5.336 -17.734 -26.391 1 95.38 77 LEU A CA 1
ATOM 636 C C . LEU A 1 77 ? 4.031 -17.188 -25.797 1 95.38 77 LEU A C 1
ATOM 638 O O . LEU A 1 77 ? 4.055 -16.375 -24.891 1 95.38 77 LEU A O 1
ATOM 642 N N . SER A 1 78 ? 2.914 -17.672 -26.312 1 95.12 78 SER A N 1
ATOM 643 C CA . SER A 1 78 ? 1.63 -17.172 -25.828 1 95.12 78 SER A CA 1
ATOM 644 C C . SER A 1 78 ? 1.174 -17.922 -24.578 1 95.12 78 SER A C 1
ATOM 646 O O . SER A 1 78 ? 0.19 -17.547 -23.953 1 95.12 78 SER A O 1
ATOM 648 N N . THR A 1 79 ? 1.839 -19 -24.25 1 95.06 79 THR A N 1
ATOM 649 C CA . THR A 1 79 ? 1.499 -19.812 -23.094 1 95.06 79 THR A CA 1
ATOM 650 C C . THR A 1 79 ? 2.76 -20.344 -22.422 1 95.06 79 THR A C 1
ATOM 652 O O . THR A 1 79 ? 3.865 -20.172 -22.938 1 95.06 79 THR A O 1
ATOM 655 N N . GLY A 1 80 ? 2.559 -20.859 -21.25 1 94.81 80 GLY A N 1
ATOM 656 C CA . GLY A 1 80 ? 3.688 -21.391 -20.5 1 94.81 80 GLY A CA 1
ATOM 657 C C . GLY A 1 80 ? 3.275 -22.172 -19.266 1 94.81 80 GLY A C 1
ATOM 658 O O . GLY A 1 80 ? 2.225 -22.812 -19.266 1 94.81 80 GLY A O 1
ATOM 659 N N . ILE A 1 81 ? 4.176 -22.188 -18.359 1 93.12 81 ILE A N 1
ATOM 660 C CA . ILE A 1 81 ? 4.016 -23.016 -17.172 1 93.12 81 ILE A CA 1
ATOM 661 C C . ILE A 1 81 ? 2.787 -22.578 -16.391 1 93.12 81 ILE A C 1
ATOM 663 O O . ILE A 1 81 ? 1.951 -23.406 -16.016 1 93.12 81 ILE A O 1
ATOM 667 N N . THR A 1 82 ? 2.656 -21.281 -16.109 1 94.81 82 THR A N 1
ATOM 668 C CA . THR A 1 82 ? 1.578 -20.781 -15.273 1 94.81 82 THR A CA 1
ATOM 669 C C . THR A 1 82 ? 0.221 -21.031 -15.922 1 94.81 82 THR A C 1
ATOM 671 O O . THR A 1 82 ? -0.709 -21.5 -15.258 1 94.81 82 THR A O 1
ATOM 674 N N . SER A 1 83 ? 0.125 -20.703 -17.141 1 95.25 83 SER A N 1
ATOM 675 C CA . SER A 1 83 ? -1.123 -20.922 -17.875 1 95.25 83 SER A CA 1
ATOM 676 C C . SER A 1 83 ? -1.506 -22.406 -17.875 1 95.25 83 SER A C 1
ATOM 678 O O . SER A 1 83 ? -2.672 -22.75 -17.672 1 95.25 83 SER A O 1
ATOM 680 N N . LYS A 1 84 ? -0.547 -23.219 -18.125 1 94.5 84 LYS A N 1
ATOM 681 C CA . LYS A 1 84 ? -0.803 -24.656 -18.125 1 94.5 84 LYS A CA 1
ATOM 682 C C . LYS A 1 84 ? -1.276 -25.141 -16.766 1 94.5 84 LYS A C 1
ATOM 684 O O . LYS A 1 84 ? -2.244 -25.891 -16.656 1 94.5 84 LYS A O 1
ATOM 689 N N . ASP A 1 85 ? -0.604 -24.703 -15.75 1 95.25 85 ASP A N 1
ATOM 690 C CA . ASP A 1 85 ? -0.986 -25.047 -14.383 1 95.25 85 ASP A CA 1
ATOM 691 C C . ASP A 1 85 ? -2.418 -24.609 -14.086 1 95.25 85 ASP A C 1
ATOM 693 O O . ASP A 1 85 ? -3.219 -25.406 -13.586 1 95.25 85 ASP A O 1
ATOM 697 N N . LEU A 1 86 ? -2.76 -23.406 -14.398 1 97 86 LEU A N 1
ATOM 698 C CA . LEU A 1 86 ? -4.078 -22.859 -14.094 1 97 86 LEU A CA 1
ATOM 699 C C . LEU A 1 86 ? -5.156 -23.547 -14.914 1 97 86 LEU A C 1
ATOM 701 O O . LEU A 1 86 ? -6.285 -23.734 -14.445 1 97 86 LEU A O 1
ATOM 705 N N . GLU A 1 87 ? -4.773 -23.891 -16.156 1 96.44 87 GLU A N 1
ATOM 706 C CA . GLU A 1 87 ? -5.711 -24.672 -16.969 1 96.44 87 GLU A CA 1
ATOM 707 C C . GLU A 1 87 ? -6.047 -26 -16.297 1 96.44 87 GLU A C 1
ATOM 709 O O . GLU A 1 87 ? -7.219 -26.375 -16.172 1 96.44 87 GLU A O 1
ATOM 714 N N . GLU A 1 88 ? -5.059 -26.609 -15.836 1 95.88 88 GLU A N 1
ATOM 715 C CA . GLU A 1 88 ? -5.223 -27.922 -15.219 1 95.88 88 GLU A CA 1
ATOM 716 C C . GLU A 1 88 ? -5.918 -27.812 -13.867 1 95.88 88 GLU A C 1
ATOM 718 O O . GLU A 1 88 ? -6.805 -28.609 -13.555 1 95.88 88 GLU A O 1
ATOM 723 N N . LEU A 1 89 ? -5.586 -26.844 -13.102 1 96.44 89 LEU A N 1
ATOM 724 C CA . LEU A 1 89 ? -6.008 -26.766 -11.703 1 96.44 89 LEU A CA 1
ATOM 725 C C . LEU A 1 89 ? -7.371 -26.094 -11.586 1 96.44 89 LEU A C 1
ATOM 727 O O . LEU A 1 89 ? -8.133 -26.391 -10.664 1 96.44 89 LEU A O 1
ATOM 731 N N . LEU A 1 90 ? -7.703 -25.219 -12.508 1 97.44 90 LEU A N 1
ATOM 732 C CA . LEU A 1 90 ? -8.859 -24.359 -12.281 1 97.44 90 LEU A CA 1
ATOM 733 C C . LEU A 1 90 ? -9.727 -24.266 -13.531 1 97.44 90 LEU A C 1
ATOM 735 O O . LEU A 1 90 ? -10.891 -24.656 -13.516 1 97.44 90 LEU A O 1
ATOM 739 N N . PHE A 1 91 ? -9.188 -23.844 -14.672 1 97.31 91 PHE A N 1
ATOM 740 C CA . PHE A 1 91 ? -9.984 -23.359 -15.789 1 97.31 91 PHE A CA 1
ATOM 741 C C . PHE A 1 91 ? -10.641 -24.531 -16.531 1 97.31 91 PHE A C 1
ATOM 743 O O . PHE A 1 91 ? -11.703 -24.359 -17.125 1 97.31 91 PHE A O 1
ATOM 750 N N . SER A 1 92 ? -10.07 -25.703 -16.531 1 96.38 92 SER A N 1
ATOM 751 C CA . SER A 1 92 ? -10.641 -26.859 -17.219 1 96.38 92 SER A CA 1
ATOM 752 C C . SER A 1 92 ? -11.773 -27.469 -16.391 1 96.38 92 SER A C 1
ATOM 754 O O . SER A 1 92 ? -12.547 -28.281 -16.906 1 96.38 92 SER A O 1
ATOM 756 N N . LYS A 1 93 ? -11.953 -27.078 -15.172 1 96.5 93 LYS A N 1
ATOM 757 C CA . LYS A 1 93 ? -12.883 -27.734 -14.258 1 96.5 93 LYS A CA 1
ATOM 758 C C . LYS A 1 93 ? -13.984 -26.781 -13.812 1 96.5 93 LYS A C 1
ATOM 760 O O . LYS A 1 93 ? -15.078 -27.219 -13.438 1 96.5 93 LYS A O 1
ATOM 765 N N . ALA A 1 94 ? -13.695 -25.531 -13.797 1 97.12 94 ALA A N 1
ATOM 766 C CA . ALA A 1 94 ? -14.664 -24.531 -13.375 1 97.12 94 ALA A CA 1
ATOM 767 C C . ALA A 1 94 ? -15.5 -24.047 -14.562 1 97.12 94 ALA A C 1
ATOM 769 O O . ALA A 1 94 ? -15.062 -24.125 -15.711 1 97.12 94 ALA A O 1
ATOM 770 N N . LYS A 1 95 ? -16.672 -23.516 -14.305 1 97.94 95 LYS A N 1
ATOM 771 C CA . LYS A 1 95 ? -17.578 -23.031 -15.336 1 97.94 95 LYS A CA 1
ATOM 772 C C . LYS A 1 95 ? -17.25 -21.594 -15.727 1 97.94 95 LYS A C 1
ATOM 774 O O . LYS A 1 95 ? -18.156 -20.781 -15.906 1 97.94 95 LYS A O 1
ATOM 779 N N . ILE A 1 96 ? -16.016 -21.297 -15.781 1 97.75 96 ILE A N 1
ATOM 780 C CA . ILE A 1 96 ? -15.578 -19.938 -16.125 1 97.75 96 ILE A CA 1
ATOM 781 C C . ILE A 1 96 ? -15.594 -19.766 -17.641 1 97.75 96 ILE A C 1
ATOM 783 O O . ILE A 1 96 ? -15.047 -20.594 -18.375 1 97.75 96 ILE A O 1
ATOM 787 N N . LYS A 1 97 ? -16.219 -18.75 -18.141 1 97.56 97 LYS A N 1
ATOM 788 C CA . LYS A 1 97 ? -16.25 -18.453 -19.578 1 97.56 97 LYS A CA 1
ATOM 789 C C . LYS A 1 97 ? -14.852 -18.109 -20.094 1 97.56 97 LYS A C 1
ATOM 791 O O . LYS A 1 97 ? -14.086 -17.406 -19.406 1 97.56 97 LYS A O 1
ATOM 796 N N . GLN A 1 98 ? -14.594 -18.516 -21.25 1 97.12 98 GLN A N 1
ATOM 797 C CA . GLN A 1 98 ? -13.281 -18.266 -21.844 1 97.12 98 GLN A CA 1
ATOM 798 C C . GLN A 1 98 ? -12.977 -16.781 -21.922 1 97.12 98 GLN A C 1
ATOM 800 O O . GLN A 1 98 ? -11.836 -16.359 -21.688 1 97.12 98 GLN A O 1
ATOM 805 N N . LYS A 1 99 ? -13.953 -15.953 -22.188 1 97.62 99 LYS A N 1
ATOM 806 C CA . LYS A 1 99 ? -13.758 -14.508 -22.328 1 97.62 99 LYS A CA 1
ATOM 807 C C . LYS A 1 99 ? -13.391 -13.875 -20.984 1 97.62 99 LYS A C 1
ATOM 809 O O . LYS A 1 99 ? -12.945 -12.727 -20.953 1 97.62 99 LYS A O 1
ATOM 814 N N . ASN A 1 100 ? -13.609 -14.57 -19.859 1 98.44 100 ASN A N 1
ATOM 815 C CA . ASN A 1 100 ? -13.305 -14.055 -18.531 1 98.44 100 ASN A CA 1
ATOM 816 C C . ASN A 1 100 ? -11.914 -14.492 -18.078 1 98.44 100 ASN A C 1
ATOM 818 O O . ASN A 1 100 ? -11.5 -14.172 -16.953 1 98.44 100 ASN A O 1
ATOM 822 N N . ILE A 1 101 ? -11.234 -15.219 -18.922 1 98.12 101 ILE A N 1
ATOM 823 C CA . ILE A 1 101 ? -9.867 -15.641 -18.641 1 98.12 101 ILE A CA 1
ATOM 824 C C . ILE A 1 101 ? -8.883 -14.766 -19.406 1 98.12 101 ILE A C 1
ATOM 826 O O . ILE A 1 101 ? -8.891 -14.742 -20.641 1 98.12 101 ILE A O 1
ATOM 830 N N . HIS A 1 102 ? -8.086 -14.031 -18.656 1 97.88 102 HIS A N 1
ATOM 831 C CA . HIS A 1 102 ? -7.125 -13.102 -19.234 1 97.88 102 HIS A CA 1
ATOM 832 C C . HIS A 1 102 ? -5.691 -13.555 -18.969 1 97.88 102 HIS A C 1
ATOM 834 O O . HIS A 1 102 ? -5.234 -13.531 -17.812 1 97.88 102 HIS A O 1
ATOM 840 N N . ARG A 1 103 ? -5.027 -13.875 -20.062 1 96.88 103 ARG A N 1
ATOM 841 C CA . ARG A 1 103 ? -3.701 -14.477 -19.906 1 96.88 103 ARG A CA 1
ATOM 842 C C . ARG A 1 103 ? -2.607 -13.469 -20.25 1 96.88 103 ARG A C 1
ATOM 844 O O . ARG A 1 103 ? -2.508 -13.023 -21.406 1 96.88 103 ARG A O 1
ATOM 851 N N . LEU A 1 104 ? -1.828 -13.148 -19.266 1 98.06 104 LEU A N 1
ATOM 852 C CA . LEU A 1 104 ? -0.613 -12.367 -19.453 1 98.06 104 LEU A CA 1
ATOM 853 C C . LEU A 1 104 ? 0.499 -13.219 -20.047 1 98.06 104 LEU A C 1
ATOM 855 O O . LEU A 1 104 ? 0.725 -14.352 -19.609 1 98.06 104 LEU A O 1
ATOM 859 N N . ASN A 1 105 ? 1.109 -12.75 -21.031 1 97.44 105 ASN A N 1
ATOM 860 C CA . ASN A 1 105 ? 2.254 -13.438 -21.625 1 97.44 105 ASN A CA 1
ATOM 861 C C . ASN A 1 105 ? 3.281 -12.453 -22.172 1 97.44 105 ASN A C 1
ATOM 863 O O . ASN A 1 105 ? 3.096 -11.242 -22.078 1 97.44 105 ASN A O 1
ATOM 867 N N . VAL A 1 106 ? 4.395 -12.984 -22.719 1 97.06 106 VAL A N 1
ATOM 868 C CA . VAL A 1 106 ? 5.531 -12.164 -23.125 1 97.06 106 VAL A CA 1
ATOM 869 C C . VAL A 1 106 ? 5.18 -11.352 -24.375 1 97.06 106 VAL A C 1
ATOM 871 O O . VAL A 1 106 ? 5.863 -10.383 -24.703 1 97.06 106 VAL A O 1
ATOM 874 N N . LEU A 1 107 ? 4.094 -11.672 -25.031 1 97.25 107 LEU A N 1
ATOM 875 C CA . LEU A 1 107 ? 3.748 -11.023 -26.281 1 97.25 107 LEU A CA 1
ATOM 876 C C . LEU A 1 107 ? 2.803 -9.852 -26.047 1 97.25 107 LEU A C 1
ATOM 878 O O . LEU A 1 107 ? 2.727 -8.938 -26.875 1 97.25 107 LEU A O 1
ATOM 882 N N . ASN A 1 108 ? 2.082 -9.836 -24.938 1 97.88 108 ASN A N 1
ATOM 883 C CA . ASN A 1 108 ? 1.001 -8.867 -24.797 1 97.88 108 ASN A CA 1
ATOM 884 C C . ASN A 1 108 ? 1.194 -7.984 -23.578 1 97.88 108 ASN A C 1
ATOM 886 O O . ASN A 1 108 ? 0.36 -7.125 -23.281 1 97.88 108 ASN A O 1
ATOM 890 N N . TYR A 1 109 ? 2.268 -8.125 -22.828 1 96.62 109 TYR A N 1
ATOM 891 C CA . TYR A 1 109 ? 2.396 -7.551 -21.5 1 96.62 109 TYR A CA 1
ATOM 892 C C . TYR A 1 109 ? 2.355 -6.027 -21.547 1 96.62 109 TYR A C 1
ATOM 894 O O . TYR A 1 109 ? 1.93 -5.375 -20.594 1 96.62 109 TYR A O 1
ATOM 902 N N . LYS A 1 110 ? 2.75 -5.402 -22.578 1 92.19 110 LYS A N 1
ATOM 903 C CA . LYS A 1 110 ? 2.816 -3.949 -22.688 1 92.19 110 LYS A CA 1
ATOM 904 C C . LYS A 1 110 ? 1.425 -3.328 -22.609 1 92.19 110 LYS A C 1
ATOM 906 O O . LYS A 1 110 ? 1.219 -2.342 -21.906 1 92.19 110 LYS A O 1
ATOM 911 N N . GLU A 1 111 ? 0.45 -3.918 -23.219 1 96.19 111 GLU A N 1
ATOM 912 C CA . GLU A 1 111 ? -0.903 -3.373 -23.234 1 96.19 111 GLU A CA 1
ATOM 913 C C . GLU A 1 111 ? -1.782 -4.035 -22.188 1 96.19 111 GLU A C 1
ATOM 915 O O . GLU A 1 111 ? -2.836 -3.504 -21.828 1 96.19 111 GLU A O 1
ATOM 920 N N . TYR A 1 112 ? -1.347 -5.188 -21.766 1 97.69 112 TYR A N 1
ATOM 921 C CA . TYR A 1 112 ? -2.123 -6.023 -20.859 1 97.69 112 TYR A CA 1
ATOM 922 C C . TYR A 1 112 ? -2.486 -5.258 -19.594 1 97.69 112 TYR A C 1
ATOM 924 O O . TYR A 1 112 ? -3.652 -5.227 -19.188 1 97.69 112 TYR A O 1
ATOM 932 N N . ILE A 1 113 ? -1.572 -4.535 -19.016 1 96.38 113 ILE A N 1
ATOM 933 C CA . ILE A 1 113 ? -1.755 -3.867 -17.734 1 96.38 113 ILE A CA 1
ATOM 934 C C . ILE A 1 113 ? -2.637 -2.633 -17.906 1 96.38 113 ILE A C 1
ATOM 936 O O . ILE A 1 113 ? -3.494 -2.35 -17.062 1 96.38 113 ILE A O 1
ATOM 940 N N . ASP A 1 114 ? -2.428 -1.94 -19 1 95.94 114 ASP A N 1
ATOM 941 C CA . ASP A 1 114 ? -3.287 -0.8 -19.297 1 95.94 114 ASP A CA 1
ATOM 942 C C . ASP A 1 114 ? -4.754 -1.225 -19.391 1 95.94 114 ASP A C 1
ATOM 944 O O . ASP A 1 114 ? -5.633 -0.549 -18.859 1 95.94 114 ASP A O 1
ATOM 948 N N . GLN A 1 115 ? -4.949 -2.318 -20.062 1 97.56 115 GLN A N 1
ATOM 949 C CA . GLN A 1 115 ? -6.312 -2.83 -20.188 1 97.56 115 GLN A CA 1
ATOM 950 C C . GLN A 1 115 ? -6.871 -3.242 -18.828 1 97.56 115 GLN A C 1
ATOM 952 O O . GLN A 1 115 ? -8.031 -2.965 -18.531 1 97.56 115 GLN A O 1
ATOM 957 N N . LEU A 1 116 ? -6.074 -3.885 -18.047 1 97.69 116 LEU A N 1
ATOM 958 C CA . LEU A 1 116 ? -6.488 -4.273 -16.703 1 97.69 116 LEU A CA 1
ATOM 959 C C . LEU A 1 116 ? -6.941 -3.059 -15.906 1 97.69 116 LEU A C 1
ATOM 961 O O . LEU A 1 116 ? -7.992 -3.094 -15.258 1 97.69 116 LEU A O 1
ATOM 965 N N . TYR A 1 117 ? -6.18 -1.979 -15.969 1 96.06 117 TYR A N 1
ATOM 966 C CA . TYR A 1 117 ? -6.52 -0.774 -15.227 1 96.06 117 TYR A CA 1
ATOM 967 C C . TYR A 1 117 ? -7.801 -0.143 -15.766 1 96.06 117 TYR A C 1
ATOM 969 O O . TYR A 1 117 ? -8.625 0.359 -14.992 1 96.06 117 TYR A O 1
ATOM 977 N N . LYS A 1 118 ? -7.996 -0.168 -17.078 1 97 118 LYS A N 1
ATOM 978 C CA . LYS A 1 118 ? -9.234 0.319 -17.672 1 97 118 LYS A CA 1
ATOM 979 C C . LYS A 1 118 ? -10.43 -0.506 -17.219 1 97 118 LYS A C 1
ATOM 981 O O . LYS A 1 118 ? -11.539 0.017 -17.094 1 97 118 LYS A O 1
ATOM 986 N N . ASP A 1 119 ? -10.141 -1.759 -16.906 1 97.62 119 ASP A N 1
ATOM 987 C CA . ASP A 1 119 ? -11.188 -2.676 -16.484 1 97.62 119 ASP A CA 1
ATOM 988 C C . ASP A 1 119 ? -11.43 -2.562 -14.969 1 97.62 119 ASP A C 1
ATOM 990 O O . ASP A 1 119 ? -12.211 -3.324 -14.406 1 97.62 119 ASP A O 1
ATOM 994 N N . GLY A 1 120 ? -10.719 -1.699 -14.328 1 97 120 GLY A N 1
ATOM 995 C CA . GLY A 1 120 ? -11.008 -1.421 -12.93 1 97 120 GLY A CA 1
ATOM 996 C C . GLY A 1 120 ? -9.922 -1.903 -11.992 1 97 120 GLY A C 1
ATOM 997 O O . GLY A 1 120 ? -10.023 -1.738 -10.773 1 97 120 GLY A O 1
ATOM 998 N N . GLY A 1 121 ? -8.797 -2.498 -12.508 1 97.94 121 GLY A N 1
ATOM 999 C CA . GLY A 1 121 ? -7.742 -3.018 -11.656 1 97.94 121 GLY A CA 1
ATOM 1000 C C . GLY A 1 121 ? -8.125 -4.301 -10.945 1 97.94 121 GLY A C 1
ATOM 1001 O O . GLY A 1 121 ? -9.227 -4.82 -11.133 1 97.94 121 GLY A O 1
ATOM 1002 N N . LEU A 1 122 ? -7.285 -4.832 -10.164 1 98.69 122 LEU A N 1
ATOM 1003 C CA . LEU A 1 122 ? -7.512 -6.098 -9.469 1 98.69 122 LEU A CA 1
ATOM 1004 C C . LEU A 1 122 ? -8.242 -5.871 -8.148 1 98.69 122 LEU A C 1
ATOM 1006 O O . LEU A 1 122 ? -7.797 -5.078 -7.316 1 98.69 122 LEU A O 1
ATOM 1010 N N . ASP A 1 123 ? -9.32 -6.656 -7.969 1 98.75 123 ASP A N 1
ATOM 1011 C CA . ASP A 1 123 ? -10.039 -6.633 -6.695 1 98.75 123 ASP A CA 1
ATOM 1012 C C . ASP A 1 123 ? -9.312 -7.48 -5.648 1 98.75 123 ASP A C 1
ATOM 1014 O O . ASP A 1 123 ? -9.328 -7.152 -4.461 1 98.75 123 ASP A O 1
ATOM 1018 N N . VAL A 1 124 ? -8.68 -8.57 -6.133 1 98.81 124 VAL A N 1
ATOM 1019 C CA . VAL A 1 124 ? -7.918 -9.406 -5.215 1 98.81 124 VAL A CA 1
ATOM 1020 C C . VAL A 1 124 ? -6.844 -10.18 -5.984 1 98.81 124 VAL A C 1
ATOM 1022 O O . VAL A 1 124 ? -7.074 -10.609 -7.117 1 98.81 124 VAL A O 1
ATOM 1025 N N . VAL A 1 125 ? -5.723 -10.312 -5.383 1 98.81 125 VAL A N 1
ATOM 1026 C CA . VAL A 1 125 ? -4.648 -11.164 -5.883 1 98.81 125 VAL A CA 1
ATOM 1027 C C . VAL A 1 125 ? -4.309 -12.227 -4.84 1 98.81 125 VAL A C 1
ATOM 1029 O O . VAL A 1 125 ? -4.129 -11.914 -3.662 1 98.81 125 VAL A O 1
ATOM 1032 N N . LEU A 1 126 ? -4.332 -13.453 -5.242 1 98.69 126 LEU A N 1
ATOM 1033 C CA . LEU A 1 126 ? -3.898 -14.578 -4.418 1 98.69 126 LEU A CA 1
ATOM 1034 C C . LEU A 1 126 ? -2.469 -14.984 -4.762 1 98.69 126 LEU A C 1
ATOM 1036 O O . LEU A 1 126 ? -2.197 -15.422 -5.879 1 98.69 126 LEU A O 1
ATOM 1040 N N . LEU A 1 127 ? -1.634 -14.859 -3.766 1 98.25 127 LEU A N 1
ATOM 1041 C CA . LEU A 1 127 ? -0.209 -15.062 -4.008 1 98.25 127 LEU A CA 1
ATOM 1042 C C . LEU A 1 127 ? 0.333 -16.203 -3.166 1 98.25 127 LEU A C 1
ATOM 1044 O O . LEU A 1 127 ? -0.23 -16.531 -2.119 1 98.25 127 LEU A O 1
ATOM 1048 N N . GLY A 1 128 ? 1.359 -16.812 -3.709 1 97 128 GLY A N 1
ATOM 1049 C CA . GLY A 1 128 ? 2.309 -17.562 -2.906 1 97 128 GLY A CA 1
ATOM 1050 C C . GLY A 1 128 ? 3.609 -16.828 -2.666 1 97 128 GLY A C 1
ATOM 1051 O O . GLY A 1 128 ? 3.779 -15.695 -3.127 1 97 128 GLY A O 1
ATOM 1052 N N . ILE A 1 129 ? 4.48 -17.484 -1.98 1 96.62 129 ILE A N 1
ATOM 1053 C CA . ILE A 1 129 ? 5.773 -16.875 -1.705 1 96.62 129 ILE A CA 1
ATOM 1054 C C . ILE A 1 129 ? 6.883 -17.906 -1.895 1 96.62 129 ILE A C 1
ATOM 1056 O O . ILE A 1 129 ? 6.742 -19.062 -1.485 1 96.62 129 ILE A O 1
ATOM 1060 N N . GLY A 1 130 ? 7.941 -17.484 -2.568 1 95.06 130 GLY A N 1
ATOM 1061 C CA . GLY A 1 130 ? 9.117 -18.328 -2.684 1 95.06 130 GLY A CA 1
ATOM 1062 C C . GLY A 1 130 ? 10.008 -18.281 -1.454 1 95.06 130 GLY A C 1
ATOM 1063 O O . GLY A 1 130 ? 9.891 -17.375 -0.631 1 95.06 130 GLY A O 1
ATOM 1064 N N . ILE A 1 131 ? 10.945 -19.141 -1.385 1 93.81 131 ILE A N 1
ATOM 1065 C CA . ILE A 1 131 ? 11.82 -19.25 -0.224 1 93.81 131 ILE A CA 1
ATOM 1066 C C . ILE A 1 131 ? 12.758 -18.047 -0.163 1 93.81 131 ILE A C 1
ATOM 1068 O O . ILE A 1 131 ? 13.273 -17.703 0.904 1 93.81 131 ILE A O 1
ATOM 1072 N N . ASP A 1 132 ? 12.977 -17.375 -1.325 1 92.12 132 ASP A N 1
ATOM 1073 C CA . ASP A 1 132 ? 13.844 -16.203 -1.367 1 92.12 132 ASP A CA 1
ATOM 1074 C C . ASP A 1 132 ? 13.047 -14.914 -1.192 1 92.12 132 ASP A C 1
ATOM 1076 O O . ASP A 1 132 ? 13.578 -13.82 -1.373 1 92.12 132 ASP A O 1
ATOM 1080 N N . GLY A 1 133 ? 11.734 -15.078 -0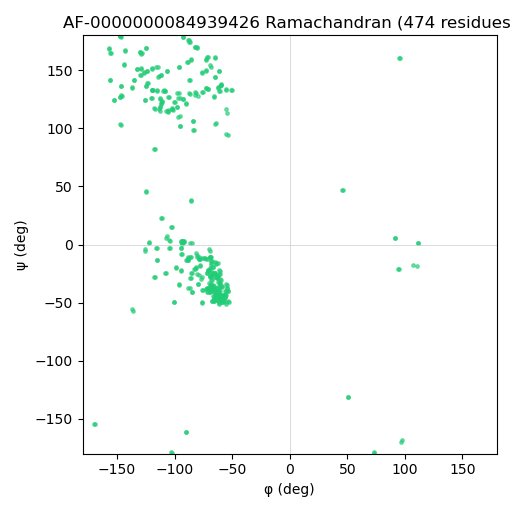.979 1 95.5 133 GLY A N 1
ATOM 1081 C CA . GLY A 1 133 ? 10.883 -13.922 -0.778 1 95.5 133 GLY A CA 1
ATOM 1082 C C . GLY A 1 133 ? 10.273 -13.398 -2.066 1 95.5 133 GLY A C 1
ATOM 1083 O O . GLY A 1 133 ? 9.656 -12.328 -2.08 1 95.5 133 GLY A O 1
ATOM 1084 N N . HIS A 1 134 ? 10.484 -14.102 -3.137 1 96.44 134 HIS A N 1
ATOM 1085 C CA . HIS A 1 134 ? 9.867 -13.609 -4.367 1 96.44 134 HIS A CA 1
ATOM 1086 C C . HIS A 1 134 ? 8.359 -13.836 -4.352 1 96.44 134 HIS A C 1
ATOM 1088 O O . HIS A 1 134 ? 7.867 -14.758 -3.697 1 96.44 134 HIS A O 1
ATOM 1094 N N . PHE A 1 135 ? 7.594 -13.055 -4.965 1 96.88 135 PHE A N 1
ATOM 1095 C CA . PHE A 1 135 ? 6.195 -13.211 -5.348 1 96.88 135 PHE A CA 1
ATOM 1096 C C . PHE A 1 135 ? 6.008 -12.953 -6.84 1 96.88 135 PHE A C 1
ATOM 1098 O O . PHE A 1 135 ? 6.738 -12.164 -7.438 1 96.88 135 PHE A O 1
ATOM 1105 N N . CYS A 1 136 ? 5.035 -13.648 -7.477 1 96.38 136 CYS A N 1
ATOM 1106 C CA . CYS A 1 136 ? 4.984 -13.648 -8.93 1 96.38 136 CYS A CA 1
ATOM 1107 C C . CYS A 1 136 ? 6.344 -14.008 -9.523 1 96.38 136 CYS A C 1
ATOM 1109 O O . CYS A 1 136 ? 6.922 -15.039 -9.18 1 96.38 136 CYS A O 1
ATOM 1111 N N . GLY A 1 137 ? 6.809 -13.344 -10.375 1 95.12 137 GLY A N 1
ATOM 1112 C CA . GLY A 1 137 ? 8.141 -13.484 -10.938 1 95.12 137 GLY A CA 1
ATOM 1113 C C . GLY A 1 137 ? 9.125 -12.445 -10.422 1 95.12 137 GLY A C 1
ATOM 1114 O O . GLY A 1 137 ? 10.172 -12.227 -11.023 1 95.12 137 GLY A O 1
ATOM 1115 N N . ASN A 1 138 ? 8.75 -11.766 -9.32 1 97 138 ASN A N 1
ATOM 1116 C CA . ASN A 1 138 ? 9.641 -10.758 -8.75 1 97 138 ASN A CA 1
ATOM 1117 C C . ASN A 1 138 ? 10.688 -11.383 -7.828 1 97 138 ASN A C 1
ATOM 1119 O O . ASN A 1 138 ? 10.453 -11.523 -6.629 1 97 138 ASN A O 1
ATOM 1123 N N . MET A 1 139 ? 11.805 -11.562 -8.344 1 95.44 139 MET A N 1
ATOM 1124 C CA . MET A 1 139 ? 12.844 -12.383 -7.719 1 95.44 139 MET A CA 1
ATOM 1125 C C . MET A 1 139 ? 13.812 -11.516 -6.926 1 95.44 139 MET A C 1
ATOM 1127 O O . MET A 1 139 ? 14.023 -10.344 -7.254 1 95.44 139 MET A O 1
ATOM 1131 N N . SER A 1 140 ? 14.367 -12.172 -5.934 1 94.56 140 SER A N 1
ATOM 1132 C CA . SER A 1 140 ? 15.422 -11.523 -5.168 1 94.56 140 SER A CA 1
ATOM 1133 C C . SER A 1 140 ? 16.609 -11.148 -6.059 1 94.56 140 SER A C 1
ATOM 1135 O O . SER A 1 140 ? 17 -11.938 -6.918 1 94.56 140 SER A O 1
ATOM 1137 N N . GLY A 1 141 ? 17.141 -9.984 -5.879 1 92.62 141 GLY A N 1
ATOM 1138 C CA . GLY A 1 141 ? 18.344 -9.562 -6.57 1 92.62 141 GLY A CA 1
ATOM 1139 C C . GLY A 1 141 ? 18.078 -8.789 -7.844 1 92.62 141 GLY A C 1
ATOM 1140 O O . GLY A 1 141 ? 18.938 -8.055 -8.328 1 92.62 141 GLY A O 1
ATOM 1141 N N . VAL A 1 142 ? 16.859 -8.938 -8.43 1 94.31 142 VAL A N 1
ATOM 1142 C CA . VAL A 1 142 ? 16.625 -8.266 -9.703 1 94.31 142 VAL A CA 1
ATOM 1143 C C . VAL A 1 142 ? 15.383 -7.391 -9.609 1 94.31 142 VAL A C 1
ATOM 1145 O O . VAL A 1 142 ? 15.023 -6.715 -10.578 1 94.31 142 VAL A O 1
ATOM 1148 N N . THR A 1 143 ? 14.68 -7.426 -8.57 1 97 143 THR A N 1
ATOM 1149 C CA . THR A 1 143 ? 13.422 -6.711 -8.406 1 97 143 THR A CA 1
ATOM 1150 C C . THR A 1 143 ? 13.641 -5.379 -7.695 1 97 143 THR A C 1
ATOM 1152 O O . THR A 1 143 ? 14.352 -5.316 -6.691 1 97 143 THR A O 1
ATOM 1155 N N . LYS A 1 144 ? 13.102 -4.355 -8.273 1 98.12 144 LYS A N 1
ATOM 1156 C CA . LYS A 1 144 ? 12.977 -3.066 -7.605 1 98.12 144 LYS A CA 1
ATOM 1157 C C . LYS A 1 144 ? 11.523 -2.793 -7.207 1 98.12 144 LYS A C 1
ATOM 1159 O O . LYS A 1 144 ? 10.594 -3.195 -7.914 1 98.12 144 LYS A O 1
ATOM 1164 N N . PHE A 1 145 ? 11.281 -2.066 -6.141 1 98.38 145 PHE A N 1
ATOM 1165 C CA . PHE A 1 145 ? 9.938 -1.891 -5.586 1 98.38 145 PHE A CA 1
ATOM 1166 C C . PHE A 1 145 ? 9.062 -1.088 -6.535 1 98.38 145 PHE A C 1
ATOM 1168 O O . PHE A 1 145 ? 7.848 -1.288 -6.586 1 98.38 145 PHE A O 1
ATOM 1175 N N . GLY A 1 146 ? 9.602 -0.274 -7.352 1 98.12 146 GLY A N 1
ATOM 1176 C CA . GLY A 1 146 ? 8.828 0.57 -8.242 1 98.12 146 GLY A CA 1
ATOM 1177 C C . GLY A 1 146 ? 8.633 -0.036 -9.617 1 98.12 146 GLY A C 1
ATOM 1178 O O . GLY A 1 146 ? 8.047 0.593 -10.508 1 98.12 146 GLY A O 1
ATOM 1179 N N . ASP A 1 147 ? 9.156 -1.293 -9.789 1 98.19 147 ASP A N 1
ATOM 1180 C CA . ASP A 1 147 ? 9.07 -1.934 -11.102 1 98.19 147 ASP A CA 1
ATOM 1181 C C . ASP A 1 147 ? 7.613 -2.156 -11.508 1 98.19 147 ASP A C 1
ATOM 1183 O O . ASP A 1 147 ? 6.789 -2.549 -10.68 1 98.19 147 ASP A O 1
ATOM 1187 N N . LYS A 1 148 ? 7.301 -1.846 -12.758 1 97.56 148 LYS A N 1
ATOM 1188 C CA . LYS A 1 148 ? 6.047 -2.219 -13.406 1 97.56 148 LYS A CA 1
ATOM 1189 C C . LYS A 1 148 ? 6.156 -3.592 -14.062 1 97.56 148 LYS A C 1
ATOM 1191 O O . LYS A 1 148 ? 7.18 -4.266 -13.938 1 97.56 148 LYS A O 1
ATOM 1196 N N . THR A 1 149 ? 5.109 -4.047 -14.586 1 98.5 149 THR A N 1
ATOM 1197 C CA . THR A 1 149 ? 5.137 -5.293 -15.344 1 98.5 149 THR A CA 1
ATOM 1198 C C . THR A 1 149 ? 6.258 -5.262 -16.391 1 98.5 149 THR A C 1
ATOM 1200 O O . THR A 1 149 ? 6.414 -4.281 -17.109 1 98.5 149 THR A O 1
ATOM 1203 N N . ARG A 1 150 ? 6.98 -6.355 -16.391 1 97.94 150 ARG A N 1
ATOM 1204 C CA . ARG A 1 150 ? 8.164 -6.348 -17.234 1 97.94 150 ARG A CA 1
ATOM 1205 C C . ARG A 1 150 ? 8.594 -7.77 -17.594 1 97.94 150 ARG A C 1
ATOM 1207 O O . ARG A 1 150 ? 8.07 -8.734 -17.047 1 97.94 150 ARG A O 1
ATOM 1214 N N . LEU A 1 151 ? 9.5 -7.797 -18.547 1 97.25 151 LEU A N 1
ATOM 1215 C CA . LEU A 1 151 ? 10.203 -9.039 -18.859 1 97.25 151 LEU A CA 1
ATOM 1216 C C . LEU A 1 151 ? 11.422 -9.211 -17.969 1 97.25 151 LEU A C 1
ATOM 1218 O O . LEU A 1 151 ? 12.094 -8.234 -17.625 1 97.25 151 LEU A O 1
ATOM 1222 N N . ILE A 1 152 ? 11.688 -10.398 -17.547 1 95.56 152 ILE A N 1
ATOM 1223 C CA . ILE A 1 152 ? 12.883 -10.742 -16.781 1 95.56 152 ILE A CA 1
ATOM 1224 C C . ILE A 1 152 ? 13.711 -11.773 -17.547 1 95.56 152 ILE A C 1
ATOM 1226 O O . ILE A 1 152 ? 13.164 -12.75 -18.062 1 95.56 152 ILE A O 1
ATOM 1230 N N . ASN A 1 153 ? 14.984 -11.531 -17.625 1 93.44 153 ASN A N 1
ATOM 1231 C CA . ASN A 1 153 ? 15.883 -12.477 -18.266 1 93.44 153 ASN A CA 1
ATOM 1232 C C . ASN A 1 153 ? 16.266 -13.617 -17.328 1 93.44 153 ASN A C 1
ATOM 1234 O O . ASN A 1 153 ? 16.75 -13.375 -16.219 1 93.44 153 ASN A O 1
ATOM 1238 N N . ASN A 1 154 ? 16.125 -14.789 -17.844 1 89.62 154 ASN A N 1
ATOM 1239 C CA . ASN A 1 154 ? 16.469 -15.945 -17.047 1 89.62 154 ASN A CA 1
ATOM 1240 C C . ASN A 1 154 ? 17.938 -15.93 -16.625 1 89.62 154 ASN A C 1
ATOM 1242 O O . ASN A 1 154 ? 18.297 -16.359 -15.531 1 89.62 154 ASN A O 1
ATOM 1246 N N . ILE A 1 155 ? 18.75 -15.422 -17.422 1 87.19 155 ILE A N 1
ATOM 1247 C CA . ILE A 1 155 ? 20.172 -15.414 -17.172 1 87.19 155 ILE A CA 1
ATOM 1248 C C . ILE A 1 155 ? 20.484 -14.547 -15.961 1 87.19 155 ILE A C 1
ATOM 1250 O O . ILE A 1 155 ? 21.453 -14.789 -15.242 1 87.19 155 ILE A O 1
ATOM 1254 N N . ASP A 1 156 ? 19.641 -13.578 -15.719 1 87.62 156 ASP A N 1
ATOM 1255 C CA . ASP A 1 156 ? 19.859 -12.688 -14.586 1 87.62 156 ASP A CA 1
ATOM 1256 C C . ASP A 1 156 ? 19.547 -13.391 -13.266 1 87.62 156 ASP A C 1
ATOM 1258 O O . ASP A 1 156 ? 19.891 -12.891 -12.195 1 87.62 156 ASP A O 1
ATOM 1262 N N . LEU A 1 157 ? 18.984 -14.445 -13.344 1 85.44 157 LEU A N 1
ATOM 1263 C CA . LEU A 1 157 ? 18.594 -15.195 -12.156 1 85.44 157 LEU A CA 1
ATOM 1264 C C . LEU A 1 157 ? 19.516 -16.375 -11.922 1 85.44 157 LEU A C 1
ATOM 1266 O O . LEU A 1 157 ? 19.281 -17.203 -11.047 1 85.44 157 LEU A O 1
ATOM 1270 N N . GLU A 1 158 ? 20.516 -16.391 -12.828 1 79.69 158 GLU A N 1
ATOM 1271 C CA . GLU A 1 158 ? 21.469 -17.484 -12.672 1 79.69 158 GLU A CA 1
ATOM 1272 C C . GLU A 1 158 ? 22.062 -17.516 -11.273 1 79.69 158 GLU A C 1
ATOM 1274 O O . GLU A 1 158 ? 22.594 -16.5 -10.797 1 79.69 158 GLU A O 1
ATOM 1279 N N . GLY A 1 159 ? 21.781 -18.5 -10.516 1 77.38 159 GLY A N 1
ATOM 1280 C CA . GLY A 1 159 ? 22.344 -18.625 -9.18 1 77.38 159 GLY A CA 1
ATOM 1281 C C . GLY A 1 159 ? 21.328 -18.422 -8.078 1 77.38 159 GLY A C 1
ATOM 1282 O O . GLY A 1 159 ? 21.625 -18.641 -6.906 1 77.38 159 GLY A O 1
ATOM 1283 N N . ASN A 1 160 ? 20.234 -17.812 -8.469 1 77.56 160 ASN A N 1
ATOM 1284 C CA . ASN A 1 160 ? 19.188 -17.641 -7.465 1 77.56 160 ASN A CA 1
ATOM 1285 C C . ASN A 1 160 ? 18.688 -18.984 -6.938 1 77.56 160 ASN A C 1
ATOM 1287 O O . ASN A 1 160 ? 18.375 -19.891 -7.719 1 77.56 160 ASN A O 1
ATOM 1291 N N . ILE A 1 161 ? 18.594 -19.141 -5.73 1 69.38 161 ILE A N 1
ATOM 1292 C CA . ILE A 1 161 ? 18.328 -20.391 -5.043 1 69.38 161 ILE A CA 1
ATOM 1293 C C . ILE A 1 161 ? 16.906 -20.844 -5.32 1 69.38 161 ILE A C 1
ATOM 1295 O O . ILE A 1 161 ? 16.594 -22.031 -5.238 1 69.38 161 ILE A O 1
ATOM 1299 N N . SER A 1 162 ? 16.031 -19.859 -5.594 1 70.81 162 SER A N 1
ATOM 1300 C CA . SER A 1 162 ? 14.609 -20.156 -5.711 1 70.81 162 SER A CA 1
ATOM 1301 C C . SER A 1 162 ? 14.234 -20.516 -7.148 1 70.81 162 SER A C 1
ATOM 1303 O O . SER A 1 162 ? 13.109 -20.922 -7.418 1 70.81 162 SER A O 1
ATOM 1305 N N . VAL A 1 163 ? 15.164 -20.219 -8.039 1 66.12 163 VAL A N 1
ATOM 1306 C CA . VAL A 1 163 ? 14.836 -20.422 -9.445 1 66.12 163 VAL A CA 1
ATOM 1307 C C . VAL A 1 163 ? 15.344 -21.781 -9.898 1 66.12 163 VAL A C 1
ATOM 1309 O O . VAL A 1 163 ? 16.547 -22.062 -9.859 1 66.12 163 VAL A O 1
ATOM 1312 N N . PRO A 1 164 ? 14.328 -22.562 -10.117 1 61.94 164 PRO A N 1
ATOM 1313 C CA . PRO A 1 164 ? 14.781 -23.828 -10.711 1 61.94 164 PRO A CA 1
ATOM 1314 C C . PRO A 1 164 ? 15.508 -23.625 -12.039 1 61.94 164 PRO A C 1
ATOM 1316 O O . PRO A 1 164 ? 15.219 -22.672 -12.766 1 61.94 164 PRO A O 1
ATOM 1319 N N . LYS A 1 165 ? 16.641 -24.375 -12.227 1 67 165 LYS A N 1
ATOM 1320 C CA . LYS A 1 165 ? 17.344 -24.344 -13.5 1 67 165 LYS A CA 1
ATOM 1321 C C . LYS A 1 165 ? 16.406 -24.703 -14.656 1 67 165 LYS A C 1
ATOM 1323 O O . LYS A 1 165 ? 15.953 -25.844 -14.758 1 67 165 LYS A O 1
ATOM 1328 N N . LEU A 1 166 ? 15.875 -23.625 -15.242 1 72.12 166 LEU A N 1
ATOM 1329 C CA . LEU A 1 166 ? 14.984 -23.828 -16.375 1 72.12 166 LEU A CA 1
ATOM 1330 C C . LEU A 1 166 ? 15.734 -24.422 -17.562 1 72.12 166 LEU A C 1
ATOM 1332 O O . LEU A 1 166 ? 16.891 -24.047 -17.828 1 72.12 166 LEU A O 1
ATOM 1336 N N . ASP A 1 167 ? 15.203 -25.516 -18.078 1 78.12 167 ASP A N 1
ATOM 1337 C CA . ASP A 1 167 ? 15.727 -26.078 -19.312 1 78.12 167 ASP A CA 1
ATOM 1338 C C . ASP A 1 167 ? 15.523 -25.109 -20.484 1 78.12 167 ASP A C 1
ATOM 1340 O O . ASP A 1 167 ? 14.406 -24.969 -20.984 1 78.12 167 ASP A O 1
ATOM 1344 N N . LEU A 1 168 ? 16.531 -24.5 -20.859 1 77.88 168 LEU A N 1
ATOM 1345 C CA . LEU A 1 168 ? 16.453 -23.469 -21.875 1 77.88 168 LEU A CA 1
ATOM 1346 C C . LEU A 1 168 ? 16.125 -24.062 -23.25 1 77.88 168 LEU A C 1
ATOM 1348 O O . LEU A 1 168 ? 15.781 -23.344 -24.172 1 77.88 168 LEU A O 1
ATOM 1352 N N . ASN A 1 169 ? 16.094 -25.328 -23.297 1 82.31 169 ASN A N 1
ATOM 1353 C CA . ASN A 1 169 ? 15.609 -25.984 -24.516 1 82.31 169 ASN A CA 1
ATOM 1354 C C . ASN A 1 169 ? 14.086 -26.016 -24.547 1 82.31 169 ASN A C 1
ATOM 1356 O O . ASN A 1 169 ? 13.484 -26.141 -25.609 1 82.31 169 ASN A O 1
ATOM 1360 N N . LEU A 1 170 ? 13.531 -25.875 -23.422 1 86.25 170 LEU A N 1
ATOM 1361 C CA . LEU A 1 170 ? 12.078 -25.984 -23.312 1 86.25 170 LEU A CA 1
ATOM 1362 C C . LEU A 1 170 ? 11.438 -24.625 -23.078 1 86.25 170 LEU A C 1
ATOM 1364 O O . LEU A 1 170 ? 10.281 -24.406 -23.453 1 86.25 170 LEU A O 1
ATOM 1368 N N . PHE A 1 171 ? 12.273 -23.781 -22.531 1 88.88 171 PHE A N 1
ATOM 1369 C CA . PHE A 1 171 ? 11.688 -22.516 -22.125 1 88.88 171 PHE A CA 1
ATOM 1370 C C . PHE A 1 171 ? 12.422 -21.344 -22.766 1 88.88 171 PHE A C 1
ATOM 1372 O O . PHE A 1 171 ? 13.617 -21.438 -23.047 1 88.88 171 PHE A O 1
ATOM 1379 N N . HIS A 1 172 ? 11.656 -20.297 -22.984 1 90 172 HIS A N 1
ATOM 1380 C CA . HIS A 1 172 ? 12.195 -19.047 -23.516 1 90 172 HIS A CA 1
ATOM 1381 C C . HIS A 1 172 ? 13.172 -18.406 -22.547 1 90 172 HIS A C 1
ATOM 1383 O O . HIS A 1 172 ? 13.172 -18.719 -21.359 1 90 172 HIS A O 1
ATOM 1389 N N . ASP A 1 173 ? 14.016 -17.516 -23.031 1 91.69 173 ASP A N 1
ATOM 1390 C CA . ASP A 1 173 ? 15.078 -16.922 -22.234 1 91.69 173 ASP A CA 1
ATOM 1391 C C . ASP A 1 173 ? 14.539 -15.828 -21.328 1 91.69 173 ASP A C 1
ATOM 1393 O O . ASP A 1 173 ? 15.234 -15.367 -20.422 1 91.69 173 ASP A O 1
ATOM 1397 N N . GLN A 1 174 ? 13.312 -15.43 -21.578 1 94.75 174 GLN A N 1
ATOM 1398 C CA . GLN A 1 174 ? 12.68 -14.414 -20.75 1 94.75 174 GLN A CA 1
ATOM 1399 C C . GLN A 1 174 ? 11.305 -14.875 -20.266 1 94.75 174 GLN A C 1
ATOM 1401 O O . GLN A 1 174 ? 10.656 -15.688 -20.922 1 94.75 174 GLN A O 1
ATOM 1406 N N . PHE A 1 175 ? 10.898 -14.406 -19.172 1 95.44 175 PHE A N 1
ATOM 1407 C CA . PHE A 1 175 ? 9.523 -14.555 -18.703 1 95.44 175 PHE A CA 1
ATOM 1408 C C . PHE A 1 175 ? 8.938 -13.203 -18.297 1 95.44 175 PHE A C 1
ATOM 1410 O O . PHE A 1 175 ? 9.664 -12.211 -18.219 1 95.44 175 PHE A O 1
ATOM 1417 N N . VAL A 1 176 ? 7.637 -13.117 -18.156 1 97.62 176 VAL A N 1
ATOM 1418 C CA . VAL A 1 176 ? 6.957 -11.867 -17.828 1 97.62 176 VAL A CA 1
ATOM 1419 C C . VAL A 1 176 ? 6.371 -11.945 -16.422 1 97.62 176 VAL A C 1
ATOM 1421 O O . VAL A 1 176 ? 5.934 -13.016 -15.992 1 97.62 176 VAL A O 1
ATOM 1424 N N . THR A 1 177 ? 6.363 -10.844 -15.719 1 97.94 177 THR A N 1
ATOM 1425 C CA . THR A 1 177 ? 5.746 -10.773 -14.398 1 97.94 177 THR A CA 1
ATOM 1426 C C . THR A 1 177 ? 5.152 -9.391 -14.156 1 97.94 177 THR A C 1
ATOM 1428 O O . THR A 1 177 ? 5.742 -8.375 -14.547 1 97.94 177 THR A O 1
ATOM 1431 N N . MET A 1 178 ? 3.926 -9.375 -13.586 1 98.5 178 MET A N 1
ATOM 1432 C CA . MET A 1 178 ? 3.496 -8.117 -12.984 1 98.5 178 MET A CA 1
ATOM 1433 C C . MET A 1 178 ? 4.504 -7.641 -11.945 1 98.5 178 MET A C 1
ATOM 1435 O O . MET A 1 178 ? 5.031 -8.445 -11.172 1 98.5 178 MET A O 1
ATOM 1439 N N . GLY A 1 179 ? 4.844 -6.414 -11.992 1 98.31 179 GLY A N 1
ATOM 1440 C CA . GLY A 1 179 ? 5.809 -5.867 -11.055 1 98.31 179 GLY A CA 1
ATOM 1441 C C . GLY A 1 179 ? 5.199 -5.484 -9.719 1 98.31 179 GLY A C 1
ATOM 1442 O O . GLY A 1 179 ? 3.975 -5.477 -9.57 1 98.31 179 GLY A O 1
ATOM 1443 N N . PRO A 1 180 ? 6.098 -5.16 -8.742 1 98.62 180 PRO A N 1
ATOM 1444 C CA . PRO A 1 180 ? 5.613 -4.75 -7.426 1 98.62 180 PRO A CA 1
ATOM 1445 C C . PRO A 1 180 ? 4.617 -3.594 -7.496 1 98.62 180 PRO A C 1
ATOM 1447 O O . PRO A 1 180 ? 3.619 -3.59 -6.773 1 98.62 180 PRO A O 1
ATOM 1450 N N . ARG A 1 181 ? 4.836 -2.637 -8.336 1 98.06 181 ARG A N 1
ATOM 1451 C CA . ARG A 1 181 ? 3.941 -1.49 -8.461 1 98.06 181 ARG A CA 1
ATOM 1452 C C . ARG A 1 181 ? 2.537 -1.932 -8.859 1 98.06 181 ARG A C 1
ATOM 1454 O O . ARG A 1 181 ? 1.549 -1.464 -8.289 1 98.06 181 ARG A O 1
ATOM 1461 N N . ASP A 1 182 ? 2.457 -2.807 -9.766 1 98.31 182 ASP A N 1
ATOM 1462 C CA . ASP A 1 182 ? 1.163 -3.27 -10.258 1 98.31 182 ASP A CA 1
ATOM 1463 C C . ASP A 1 182 ? 0.465 -4.152 -9.227 1 98.31 182 ASP A C 1
ATOM 1465 O O . ASP A 1 182 ? -0.753 -4.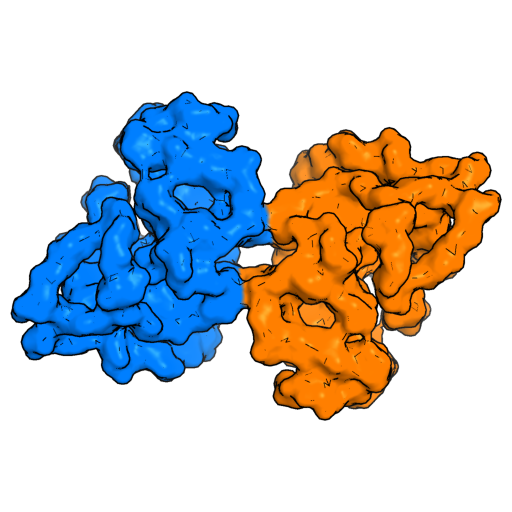074 -9.055 1 98.31 182 ASP A O 1
ATOM 1469 N N . ILE A 1 183 ? 1.184 -4.969 -8.539 1 98.75 183 ILE A N 1
ATOM 1470 C CA . ILE A 1 183 ? 0.606 -5.848 -7.527 1 98.75 183 ILE A CA 1
ATOM 1471 C C . ILE A 1 183 ? 0.131 -5.02 -6.336 1 98.75 183 ILE A C 1
ATOM 1473 O O . ILE A 1 183 ? -0.965 -5.238 -5.816 1 98.75 183 ILE A O 1
ATOM 1477 N N . MET A 1 184 ? 0.902 -4.043 -5.945 1 98.75 184 MET A N 1
ATOM 1478 C CA . MET A 1 184 ? 0.564 -3.186 -4.812 1 98.75 184 MET A CA 1
ATOM 1479 C C . MET A 1 184 ? -0.665 -2.338 -5.121 1 98.75 184 MET A C 1
ATOM 1481 O O . MET A 1 184 ? -1.313 -1.823 -4.207 1 98.75 184 MET A O 1
ATOM 1485 N N . ALA A 1 185 ? -0.994 -2.186 -6.371 1 98.25 185 ALA A N 1
ATOM 1486 C CA . ALA A 1 185 ? -2.162 -1.41 -6.781 1 98.25 185 ALA A CA 1
ATOM 1487 C C . ALA A 1 185 ? -3.445 -2.213 -6.598 1 98.25 185 ALA A C 1
ATOM 1489 O O . ALA A 1 185 ? -4.547 -1.657 -6.652 1 98.25 185 ALA A O 1
ATOM 1490 N N . ALA A 1 186 ? -3.328 -3.535 -6.363 1 98.69 186 ALA A N 1
ATOM 1491 C CA . ALA A 1 186 ? -4.516 -4.355 -6.125 1 98.69 186 ALA A CA 1
ATOM 1492 C C . ALA A 1 186 ? -5.262 -3.889 -4.879 1 98.69 186 ALA A C 1
ATOM 1494 O O . ALA A 1 186 ? -4.648 -3.424 -3.916 1 98.69 186 ALA A O 1
ATOM 1495 N N . ARG A 1 187 ? -6.594 -4.078 -4.891 1 98.38 187 ARG A N 1
ATOM 1496 C CA . ARG A 1 187 ? -7.395 -3.623 -3.762 1 98.38 187 ARG A CA 1
ATOM 1497 C C . ARG A 1 187 ? -7.168 -4.508 -2.539 1 98.38 187 ARG A C 1
ATOM 1499 O O . ARG A 1 187 ? -7.16 -4.02 -1.407 1 98.38 187 ARG A O 1
ATOM 1506 N N . ASN A 1 188 ? -7.012 -5.812 -2.76 1 98.81 188 ASN A N 1
ATOM 1507 C CA . ASN A 1 188 ? -6.715 -6.789 -1.716 1 98.81 188 ASN A CA 1
ATOM 1508 C C . ASN A 1 188 ? -5.617 -7.758 -2.148 1 98.81 188 ASN A C 1
ATOM 1510 O O . ASN A 1 188 ? -5.566 -8.164 -3.309 1 98.81 188 ASN A O 1
ATOM 1514 N N . ILE A 1 189 ? -4.781 -8.094 -1.215 1 98.88 189 ILE A N 1
ATOM 1515 C CA . ILE A 1 189 ? -3.729 -9.078 -1.459 1 98.88 189 ILE A CA 1
ATOM 1516 C C . ILE A 1 189 ? -3.807 -10.188 -0.412 1 98.88 189 ILE A C 1
ATOM 1518 O O . ILE A 1 189 ? -3.797 -9.914 0.791 1 98.88 189 ILE A O 1
ATOM 1522 N N . ILE A 1 190 ? -3.922 -11.414 -0.834 1 98.88 190 ILE A N 1
ATOM 1523 C CA . ILE A 1 190 ? -3.836 -12.594 0.018 1 98.88 190 ILE A CA 1
ATOM 1524 C C . ILE A 1 190 ? -2.582 -13.391 -0.33 1 98.88 190 ILE A C 1
ATOM 1526 O O . ILE A 1 190 ? -2.344 -13.711 -1.497 1 98.88 190 ILE A O 1
ATOM 1530 N N . MET A 1 191 ? -1.802 -13.656 0.6 1 98.69 191 MET A N 1
ATOM 1531 C CA . MET A 1 191 ? -0.646 -14.531 0.419 1 98.69 191 MET A CA 1
ATOM 1532 C C . MET A 1 191 ? -0.733 -15.75 1.337 1 98.69 191 MET A C 1
ATOM 1534 O O . MET A 1 191 ? -1.056 -15.617 2.52 1 98.69 191 MET A O 1
ATOM 1538 N N . ILE A 1 192 ? -0.5 -16.875 0.788 1 98.62 192 ILE A N 1
ATOM 1539 C CA . ILE A 1 192 ? -0.519 -18.109 1.569 1 98.62 192 ILE A CA 1
ATOM 1540 C C . ILE A 1 192 ? 0.884 -18.703 1.617 1 98.62 192 ILE A C 1
ATOM 1542 O O . ILE A 1 192 ? 1.639 -18.609 0.646 1 98.62 192 ILE A O 1
ATOM 1546 N N . ALA A 1 193 ? 1.231 -19.281 2.672 1 97.81 193 ALA A N 1
ATOM 1547 C CA . ALA A 1 193 ? 2.512 -19.953 2.855 1 97.81 193 ALA A CA 1
ATOM 1548 C C . ALA A 1 193 ? 2.369 -21.156 3.797 1 97.81 193 ALA A C 1
ATOM 1550 O O . ALA A 1 193 ? 1.849 -21.016 4.906 1 97.81 193 ALA A O 1
ATOM 1551 N N . ASN A 1 194 ? 2.791 -22.266 3.379 1 97.69 194 ASN A N 1
ATOM 1552 C CA . ASN A 1 194 ? 2.727 -23.469 4.195 1 97.69 194 ASN A CA 1
ATOM 1553 C C . ASN A 1 194 ? 4.051 -24.234 4.18 1 97.69 194 ASN A C 1
ATOM 1555 O O . ASN A 1 194 ? 4.793 -24.172 3.195 1 97.69 194 ASN A O 1
ATOM 1559 N N . GLY A 1 195 ? 4.328 -24.953 5.262 1 97.38 195 GLY A N 1
ATOM 1560 C CA . GLY A 1 195 ? 5.484 -25.844 5.32 1 97.38 195 GLY A CA 1
ATOM 1561 C C . GLY A 1 195 ? 6.695 -25.188 5.961 1 97.38 195 GLY A C 1
ATOM 1562 O O . GLY A 1 195 ? 6.852 -23.969 5.918 1 97.38 195 GLY A O 1
ATOM 1563 N N . LYS A 1 196 ? 7.594 -26.016 6.395 1 97.69 196 LYS A N 1
ATOM 1564 C CA . LYS A 1 196 ? 8.789 -25.578 7.113 1 97.69 196 LYS A CA 1
ATOM 1565 C C . LYS A 1 196 ? 9.727 -24.797 6.195 1 97.69 196 LYS A C 1
ATOM 1567 O O . LYS A 1 196 ? 10.453 -23.906 6.645 1 97.69 196 LYS A O 1
ATOM 1572 N N . GLY A 1 197 ? 9.688 -25.156 4.988 1 96.5 197 GLY A N 1
ATOM 1573 C CA . GLY A 1 197 ? 10.555 -24.5 4.016 1 96.5 197 GLY A CA 1
ATOM 1574 C C . GLY A 1 197 ? 10.297 -23.016 3.891 1 96.5 197 GLY A C 1
ATOM 1575 O O . GLY A 1 197 ? 11.172 -22.266 3.451 1 96.5 197 GLY A O 1
ATOM 1576 N N . LYS A 1 198 ? 9.102 -22.531 4.266 1 97.44 198 LYS A N 1
ATOM 1577 C CA . LYS A 1 198 ? 8.734 -21.125 4.141 1 97.44 198 LYS A CA 1
ATOM 1578 C C . LYS A 1 198 ? 9.008 -20.359 5.434 1 97.44 198 LYS A C 1
ATOM 1580 O O . LYS A 1 198 ? 8.852 -19.141 5.488 1 97.44 198 LYS A O 1
ATOM 1585 N N . ALA A 1 199 ? 9.461 -21.031 6.469 1 98.5 199 ALA A N 1
ATOM 1586 C CA . ALA A 1 199 ? 9.531 -20.438 7.809 1 98.5 199 ALA A CA 1
ATOM 1587 C C . ALA A 1 199 ? 10.516 -19.281 7.852 1 98.5 199 ALA A C 1
ATOM 1589 O O . ALA A 1 199 ? 10.219 -18.234 8.43 1 98.5 199 ALA A O 1
ATOM 1590 N N . GLU A 1 200 ? 11.656 -19.453 7.223 1 98.06 200 GLU A N 1
ATOM 1591 C CA . GLU A 1 200 ? 12.688 -18.422 7.262 1 98.06 200 GLU A CA 1
ATOM 1592 C C . GLU A 1 200 ? 12.227 -17.156 6.539 1 98.06 200 GLU A C 1
ATOM 1594 O O . GLU A 1 200 ? 12.383 -16.047 7.059 1 98.06 200 GLU A O 1
ATOM 1599 N N . VAL A 1 201 ? 11.672 -17.297 5.355 1 97.75 201 VAL A N 1
ATOM 1600 C CA . VAL A 1 201 ? 11.258 -16.125 4.578 1 97.75 201 VAL A CA 1
ATOM 1601 C C . VAL A 1 201 ? 10.086 -15.438 5.262 1 97.75 201 VAL A C 1
ATOM 1603 O O . VAL A 1 201 ? 9.969 -14.211 5.227 1 97.75 201 VAL A O 1
ATOM 1606 N N . ILE A 1 202 ? 9.211 -16.203 5.879 1 98.56 202 ILE A N 1
ATOM 1607 C CA . ILE A 1 202 ? 8.102 -15.625 6.617 1 98.56 202 ILE A CA 1
ATOM 1608 C C . ILE A 1 202 ? 8.633 -14.781 7.773 1 98.56 202 ILE A C 1
ATOM 1610 O O . ILE A 1 202 ? 8.141 -13.68 8.016 1 98.56 202 ILE A O 1
ATOM 1614 N N . ASP A 1 203 ? 9.641 -15.281 8.438 1 98.62 203 ASP A N 1
ATOM 1615 C CA . ASP A 1 203 ? 10.273 -14.492 9.492 1 98.62 203 ASP A CA 1
ATOM 1616 C C . ASP A 1 203 ? 10.859 -13.195 8.93 1 98.62 203 ASP A C 1
ATOM 1618 O O . ASP A 1 203 ? 10.734 -12.133 9.547 1 98.62 203 ASP A O 1
ATOM 1622 N N . GLN A 1 204 ? 11.438 -13.25 7.777 1 97.94 204 GLN A N 1
ATOM 1623 C CA . GLN A 1 204 ? 1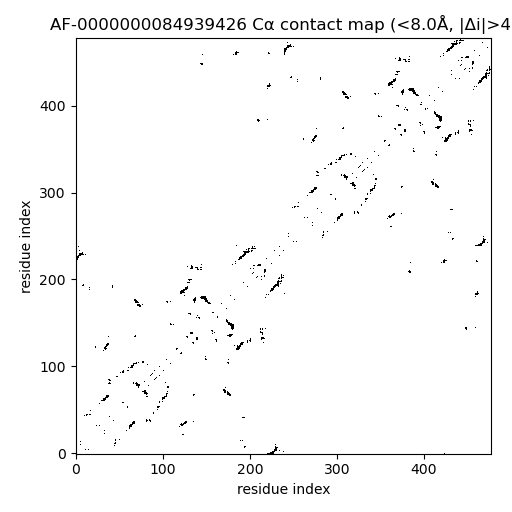2.039 -12.078 7.148 1 97.94 204 GLN A CA 1
ATOM 1624 C C . GLN A 1 204 ? 10.984 -11.016 6.844 1 97.94 204 GLN A C 1
ATOM 1626 O O . GLN A 1 204 ? 11.219 -9.82 7.039 1 97.94 204 GLN A O 1
ATOM 1631 N N . ILE A 1 205 ? 9.773 -11.422 6.359 1 97.62 205 ILE A N 1
ATOM 1632 C CA . ILE A 1 205 ? 8.828 -10.391 5.938 1 97.62 205 ILE A CA 1
ATOM 1633 C C . ILE A 1 205 ? 8.031 -9.898 7.141 1 97.62 205 ILE A C 1
ATOM 1635 O O . ILE A 1 205 ? 7.555 -8.758 7.156 1 97.62 205 ILE A O 1
ATOM 1639 N N . VAL A 1 206 ? 7.926 -10.758 8.156 1 97.56 206 VAL A N 1
ATOM 1640 C CA . VAL A 1 206 ? 7.121 -10.391 9.312 1 97.56 206 VAL A CA 1
ATOM 1641 C C . VAL A 1 206 ? 7.961 -9.562 10.281 1 97.56 206 VAL A C 1
ATOM 1643 O O . VAL A 1 206 ? 7.488 -8.555 10.82 1 97.56 206 VAL A O 1
ATOM 1646 N N . ASN A 1 207 ? 9.203 -9.938 10.469 1 97.25 207 ASN A N 1
ATOM 1647 C CA . ASN A 1 207 ? 10.008 -9.336 11.523 1 97.25 207 ASN A CA 1
ATOM 1648 C C . ASN A 1 207 ? 11.188 -8.547 10.945 1 97.25 207 ASN A C 1
ATOM 1650 O O . ASN A 1 207 ? 11.836 -7.789 11.664 1 97.25 207 ASN A O 1
ATOM 1654 N N . GLY A 1 208 ? 11.5 -8.695 9.711 1 97.19 208 GLY A N 1
ATOM 1655 C CA . GLY A 1 208 ? 12.656 -8.07 9.086 1 97.19 208 GLY A CA 1
ATOM 1656 C C . GLY A 1 208 ? 12.344 -6.734 8.445 1 97.19 208 GLY A C 1
ATOM 1657 O O . GLY A 1 208 ? 11.203 -6.266 8.508 1 97.19 208 GLY A O 1
ATOM 1658 N N . PRO A 1 209 ? 13.359 -6.09 7.875 1 97.69 209 PRO A N 1
ATOM 1659 C CA . PRO A 1 209 ? 13.172 -4.82 7.168 1 97.69 209 PRO A CA 1
ATOM 1660 C C . PRO A 1 209 ? 12.469 -4.992 5.82 1 97.69 209 PRO A C 1
ATOM 1662 O O . PRO A 1 209 ? 12.375 -6.113 5.309 1 97.69 209 PRO A O 1
ATOM 1665 N N . VAL A 1 210 ? 11.898 -3.943 5.328 1 98.5 210 VAL A N 1
ATOM 1666 C CA . VAL A 1 210 ? 11.383 -3.908 3.967 1 98.5 210 VAL A CA 1
ATOM 1667 C C . VAL A 1 210 ? 12.508 -3.574 2.99 1 98.5 210 VAL A C 1
ATOM 1669 O O . VAL A 1 210 ? 12.969 -2.432 2.938 1 98.5 210 VAL A O 1
ATOM 1672 N N . ILE A 1 211 ? 12.922 -4.609 2.264 1 97.88 211 ILE A N 1
ATOM 1673 C CA . ILE A 1 211 ? 14.078 -4.414 1.403 1 97.88 211 ILE A CA 1
ATOM 1674 C C . ILE A 1 211 ? 13.906 -5.211 0.113 1 97.88 211 ILE A C 1
ATOM 1676 O O . ILE A 1 211 ? 13.258 -6.262 0.107 1 97.88 211 ILE A O 1
ATOM 1680 N N . GLU A 1 212 ? 14.539 -4.797 -0.934 1 97.75 212 GLU A N 1
ATOM 1681 C CA . GLU A 1 212 ? 14.391 -5.391 -2.26 1 97.75 212 GLU A CA 1
ATOM 1682 C C . GLU A 1 212 ? 15.016 -6.781 -2.314 1 97.75 212 GLU A C 1
ATOM 1684 O O . GLU A 1 212 ? 14.617 -7.617 -3.131 1 97.75 212 GLU A O 1
ATOM 1689 N N . LYS A 1 213 ? 15.977 -7.098 -1.405 1 96.62 213 LYS A N 1
ATOM 1690 C CA . LYS A 1 213 ? 16.562 -8.43 -1.323 1 96.62 213 LYS A CA 1
ATOM 1691 C C . LYS A 1 213 ? 15.523 -9.477 -0.955 1 96.62 213 LYS A C 1
ATOM 1693 O O . LYS A 1 213 ? 15.695 -10.664 -1.246 1 96.62 213 LYS A O 1
ATOM 1698 N N . VAL A 1 214 ? 14.492 -9.109 -0.259 1 97.69 214 VAL A N 1
ATOM 1699 C CA . VAL A 1 214 ? 13.297 -9.891 0.038 1 97.69 214 VAL A CA 1
ATOM 1700 C C . VAL A 1 214 ? 12.07 -9.211 -0.571 1 97.69 214 VAL A C 1
ATOM 1702 O O . VAL A 1 214 ? 11.297 -8.562 0.135 1 97.69 214 VAL A O 1
ATOM 1705 N N . PRO A 1 215 ? 11.844 -9.438 -1.829 1 98.12 215 PRO A N 1
ATOM 1706 C CA . PRO A 1 215 ? 10.867 -8.625 -2.566 1 98.12 215 PRO A CA 1
ATOM 1707 C C . PRO A 1 215 ? 9.492 -8.617 -1.905 1 98.12 215 PRO A C 1
ATOM 1709 O O . PRO A 1 215 ? 8.828 -7.574 -1.866 1 98.12 215 PRO A O 1
ATOM 1712 N N . SER A 1 216 ? 9.07 -9.703 -1.352 1 98.56 216 SER A N 1
ATOM 1713 C CA . SER A 1 216 ? 7.734 -9.805 -0.781 1 98.56 216 SER A CA 1
ATOM 1714 C C . SER A 1 216 ? 7.598 -8.945 0.47 1 98.56 216 SER A C 1
ATOM 1716 O O . SER A 1 216 ? 6.484 -8.703 0.948 1 98.56 216 SER A O 1
ATOM 1718 N N . SER A 1 217 ? 8.703 -8.414 1.005 1 98.62 217 SER A N 1
ATOM 1719 C CA . SER A 1 217 ? 8.641 -7.551 2.178 1 98.62 217 SER A CA 1
ATOM 1720 C C . SER A 1 217 ? 7.812 -6.297 1.895 1 98.62 217 SER A C 1
ATOM 1722 O O . SER A 1 217 ? 7.172 -5.754 2.795 1 98.62 217 SER A O 1
ATOM 1724 N N . ILE A 1 218 ? 7.711 -5.867 0.629 1 98.75 218 ILE A N 1
ATOM 1725 C CA . ILE A 1 218 ? 6.988 -4.652 0.262 1 98.75 218 ILE A CA 1
ATOM 1726 C C . ILE A 1 218 ? 5.488 -4.863 0.459 1 98.75 218 ILE A C 1
ATOM 1728 O O . ILE A 1 218 ? 4.754 -3.916 0.753 1 98.75 218 ILE A O 1
ATOM 1732 N N . LEU A 1 219 ? 5.035 -6.113 0.354 1 98.81 219 LEU A N 1
ATOM 1733 C CA . LEU A 1 219 ? 3.613 -6.422 0.474 1 98.81 219 LEU A CA 1
ATOM 1734 C C . LEU A 1 219 ? 3.109 -6.125 1.882 1 98.81 219 LEU A C 1
ATOM 1736 O O . LEU A 1 219 ? 1.924 -5.848 2.076 1 98.81 219 LEU A O 1
ATOM 1740 N N . THR A 1 220 ? 4.02 -6.145 2.855 1 98.44 220 THR A N 1
ATOM 1741 C CA . THR A 1 220 ? 3.643 -5.918 4.246 1 98.44 220 THR A CA 1
ATOM 1742 C C . THR A 1 220 ? 3.223 -4.469 4.465 1 98.44 220 THR A C 1
ATOM 1744 O O . THR A 1 220 ? 2.641 -4.133 5.5 1 98.44 220 THR A O 1
ATOM 1747 N N . LEU A 1 221 ? 3.467 -3.621 3.465 1 98.56 221 LEU A N 1
ATOM 1748 C CA . LEU A 1 221 ? 3.096 -2.213 3.564 1 98.56 221 LEU A CA 1
ATOM 1749 C C . LEU A 1 221 ? 1.726 -1.967 2.943 1 98.56 221 LEU A C 1
ATOM 1751 O O . LEU A 1 221 ? 1.194 -0.857 3.023 1 98.56 221 LEU A O 1
ATOM 1755 N N . HIS A 1 222 ? 1.147 -2.916 2.293 1 98.75 222 HIS A N 1
ATOM 1756 C CA . HIS A 1 222 ? -0.179 -2.781 1.702 1 98.75 222 HIS A CA 1
ATOM 1757 C C . HIS A 1 222 ? -1.261 -2.746 2.777 1 98.75 222 HIS A C 1
ATOM 1759 O O . HIS A 1 222 ? -1.266 -3.578 3.686 1 98.75 222 HIS A O 1
ATOM 1765 N N . PRO A 1 223 ? -2.189 -1.86 2.73 1 98.31 223 PRO A N 1
ATOM 1766 C CA . PRO A 1 223 ? -3.154 -1.698 3.82 1 98.31 223 PRO A CA 1
ATOM 1767 C C . PRO A 1 223 ? -4.121 -2.875 3.932 1 98.31 223 PRO A C 1
ATOM 1769 O O . PRO A 1 223 ? -4.703 -3.102 4.996 1 98.31 223 PRO A O 1
ATOM 1772 N N . PHE A 1 224 ? -4.281 -3.646 2.873 1 98.38 224 PHE A N 1
ATOM 1773 C CA . PHE A 1 224 ? -5.195 -4.781 2.869 1 98.38 224 PHE A CA 1
ATOM 1774 C C . PHE A 1 224 ? -4.469 -6.059 2.467 1 98.38 224 PHE A C 1
ATOM 1776 O O . PHE A 1 224 ? -4.957 -6.824 1.634 1 98.38 224 PHE A O 1
ATOM 1783 N N . PHE A 1 225 ? -3.326 -6.262 3.043 1 98.81 225 PHE A N 1
ATOM 1784 C CA . PHE A 1 225 ? -2.537 -7.48 2.898 1 98.81 225 PHE A CA 1
ATOM 1785 C C . PHE A 1 225 ? -2.91 -8.5 3.971 1 98.81 225 PHE A C 1
ATOM 1787 O O . PHE A 1 225 ? -2.822 -8.211 5.164 1 98.81 225 PHE A O 1
ATOM 1794 N N . THR A 1 226 ? -3.35 -9.68 3.58 1 98.88 226 THR A N 1
ATOM 1795 C CA . THR A 1 226 ? -3.641 -10.805 4.469 1 98.88 226 THR A CA 1
ATOM 1796 C C . THR A 1 226 ? -2.656 -11.945 4.234 1 98.88 226 THR A C 1
ATOM 1798 O O . THR A 1 226 ? -2.547 -12.461 3.119 1 98.88 226 THR A O 1
ATOM 1801 N N . LEU A 1 227 ? -1.931 -12.273 5.219 1 98.81 227 LEU A N 1
ATOM 1802 C CA . LEU A 1 227 ? -1.005 -13.398 5.211 1 98.81 227 LEU A CA 1
ATOM 1803 C C . LEU A 1 227 ? -1.593 -14.594 5.957 1 98.81 227 LEU A C 1
ATOM 1805 O O . LEU A 1 227 ? -1.893 -14.492 7.152 1 98.81 227 LEU A O 1
ATOM 1809 N N . ILE A 1 228 ? -1.827 -15.695 5.262 1 98.88 228 ILE A N 1
ATOM 1810 C CA . ILE A 1 228 ? -2.4 -16.906 5.859 1 98.88 228 ILE A CA 1
ATOM 1811 C C . ILE A 1 228 ? -1.347 -18 5.906 1 98.88 228 ILE A C 1
ATOM 1813 O O . ILE A 1 228 ? -0.813 -18.406 4.871 1 98.88 228 ILE A O 1
ATOM 1817 N N . LEU A 1 229 ? -1.075 -18.531 7.082 1 98.38 229 LEU A N 1
ATOM 1818 C CA . LEU A 1 229 ? 0.055 -19.438 7.312 1 98.38 229 LEU A CA 1
ATOM 1819 C C . LEU A 1 229 ? -0.393 -20.703 8.039 1 98.38 229 LEU A C 1
ATOM 1821 O O . LEU A 1 229 ? -1.276 -20.641 8.898 1 98.38 229 LEU A O 1
ATOM 1825 N N . ASP A 1 230 ? 0.244 -21.781 7.695 1 98.44 230 ASP A N 1
ATOM 1826 C CA . ASP A 1 230 ? 0.123 -22.922 8.594 1 98.44 230 ASP A CA 1
ATOM 1827 C C . ASP A 1 230 ? 1.176 -22.875 9.695 1 98.44 230 ASP A C 1
ATOM 1829 O O . ASP A 1 230 ? 2.053 -22 9.68 1 98.44 230 ASP A O 1
ATOM 1833 N N . GLU A 1 231 ? 1.078 -23.75 10.586 1 98.56 231 GLU A N 1
ATOM 1834 C CA . GLU A 1 231 ? 1.941 -23.75 11.758 1 98.56 231 GLU A CA 1
ATOM 1835 C C . GLU A 1 231 ? 3.41 -23.891 11.367 1 98.56 231 GLU A C 1
ATOM 1837 O O . GLU A 1 231 ? 4.277 -23.219 11.945 1 98.56 231 GLU A O 1
ATOM 1842 N N . GLU A 1 232 ? 3.703 -24.703 10.523 1 98.56 232 GLU A N 1
ATOM 1843 C CA . GLU A 1 232 ? 5.078 -24.969 10.102 1 98.56 232 GLU A CA 1
ATOM 1844 C C . GLU A 1 232 ? 5.715 -23.719 9.508 1 98.56 232 GLU A C 1
ATOM 1846 O O . GLU A 1 232 ? 6.848 -23.359 9.852 1 98.56 232 GLU A O 1
ATOM 1851 N N . ALA A 1 233 ? 5.031 -23.062 8.617 1 98.31 233 ALA A N 1
ATOM 1852 C CA . ALA A 1 233 ? 5.543 -21.844 7.988 1 98.31 233 ALA A CA 1
ATOM 1853 C C . ALA A 1 233 ? 5.738 -20.734 9.016 1 98.31 233 ALA A C 1
ATOM 1855 O O . ALA A 1 233 ? 6.57 -19.844 8.836 1 98.31 233 ALA A O 1
ATOM 1856 N N . ASN A 1 234 ? 4.984 -20.766 10.078 1 98.44 234 ASN A N 1
ATOM 1857 C CA . ASN A 1 234 ? 5.031 -19.734 11.102 1 98.44 234 ASN A CA 1
ATOM 1858 C C . ASN A 1 234 ? 6.016 -20.078 12.211 1 98.44 234 ASN A C 1
ATOM 1860 O O . ASN A 1 234 ? 6.121 -19.359 13.203 1 98.44 234 ASN A O 1
ATOM 1864 N N . SER A 1 235 ? 6.676 -21.109 12.109 1 98.25 235 SER A N 1
ATOM 1865 C CA . SER A 1 235 ? 7.406 -21.734 13.211 1 98.25 235 SER A CA 1
ATOM 1866 C C . SER A 1 235 ? 8.578 -20.859 13.648 1 98.25 235 SER A C 1
ATOM 1868 O O . SER A 1 235 ? 9.031 -20.953 14.797 1 98.25 235 SER A O 1
ATOM 1870 N N . ILE A 1 236 ? 9.086 -20.031 12.797 1 97.88 236 ILE A N 1
ATOM 1871 C CA . ILE A 1 236 ? 10.227 -19.203 13.141 1 97.88 236 ILE A CA 1
ATOM 1872 C C . ILE A 1 236 ? 9.75 -17.797 13.484 1 97.88 236 ILE A C 1
ATOM 1874 O O . ILE A 1 236 ? 10.141 -17.234 14.516 1 97.88 236 ILE A O 1
ATOM 1878 N N . ALA A 1 237 ? 8.93 -17.219 12.633 1 96.38 237 ALA A N 1
ATOM 1879 C CA . ALA A 1 237 ? 8.469 -15.836 12.766 1 96.38 237 ALA A CA 1
ATOM 1880 C C . ALA A 1 237 ? 7.684 -15.641 14.062 1 96.38 237 ALA A C 1
ATOM 1882 O O . ALA A 1 237 ? 7.77 -14.586 14.695 1 96.38 237 ALA A O 1
ATOM 1883 N N . ASN A 1 238 ? 6.98 -16.703 14.492 1 92.5 238 ASN A N 1
ATOM 1884 C CA . ASN A 1 238 ? 6.098 -16.641 15.656 1 92.5 238 ASN A CA 1
ATOM 1885 C C . ASN A 1 238 ? 5.223 -15.391 15.617 1 92.5 238 ASN A C 1
ATOM 1887 O O . ASN A 1 238 ? 5.188 -14.617 16.578 1 92.5 238 ASN A O 1
ATOM 1891 N N . ALA A 1 239 ? 4.715 -15.273 14.469 1 86.44 239 ALA A N 1
ATOM 1892 C CA . ALA A 1 239 ? 3.914 -14.07 14.219 1 86.44 239 ALA A CA 1
ATOM 1893 C C . ALA A 1 239 ? 2.611 -14.109 15.016 1 86.44 239 ALA A C 1
ATOM 1895 O O . ALA A 1 239 ? 2.111 -15.18 15.352 1 86.44 239 ALA A O 1
ATOM 1896 N N . MET B 1 1 ? -2.236 4.742 -7.902 1 91.81 1 MET B N 1
ATOM 1897 C CA . MET B 1 1 ? -2.066 6.176 -7.688 1 91.81 1 MET B CA 1
ATOM 1898 C C . MET B 1 1 ? -2.984 6.98 -8.602 1 91.81 1 MET B C 1
ATOM 1900 O O . MET B 1 1 ? -3.051 6.719 -9.805 1 91.81 1 MET B O 1
ATOM 1904 N N . LYS B 1 2 ? -3.746 7.855 -8.039 1 96.19 2 LYS B N 1
ATOM 1905 C CA . LYS B 1 2 ? -4.586 8.82 -8.75 1 96.19 2 LYS B CA 1
ATOM 1906 C C . LYS B 1 2 ? -3.986 10.227 -8.68 1 96.19 2 LYS B C 1
ATOM 1908 O O . LYS B 1 2 ? -3.66 10.711 -7.594 1 96.19 2 LYS B O 1
ATOM 1913 N N . ILE B 1 3 ? -3.799 10.883 -9.836 1 98.38 3 ILE B N 1
ATOM 1914 C CA . ILE B 1 3 ? -3.252 12.234 -9.875 1 98.38 3 ILE B CA 1
ATOM 1915 C C . ILE B 1 3 ? -4.328 13.219 -10.344 1 98.38 3 ILE B C 1
ATOM 1917 O O . ILE B 1 3 ? -4.93 13.031 -11.398 1 98.38 3 ILE B O 1
ATOM 1921 N N . ILE B 1 4 ? -4.629 14.164 -9.578 1 98.75 4 ILE B N 1
ATOM 1922 C CA . ILE B 1 4 ? -5.555 15.242 -9.914 1 98.75 4 ILE B CA 1
ATOM 1923 C C . ILE B 1 4 ? -4.773 16.531 -10.18 1 98.75 4 ILE B C 1
ATOM 1925 O O . ILE B 1 4 ? -4.113 17.062 -9.289 1 98.75 4 ILE B O 1
ATOM 1929 N N . LYS B 1 5 ? -4.805 17.016 -11.383 1 98.62 5 LYS B N 1
ATOM 1930 C CA . LYS B 1 5 ? -4.105 18.219 -11.805 1 98.62 5 LYS B CA 1
ATOM 1931 C C . LYS B 1 5 ? -5.035 19.438 -11.773 1 98.62 5 LYS B C 1
ATOM 1933 O O . LYS B 1 5 ? -6.152 19.375 -12.289 1 98.62 5 LYS B O 1
ATOM 1938 N N . THR B 1 6 ? -4.613 20.453 -11.086 1 98.75 6 THR B N 1
ATOM 1939 C CA . THR B 1 6 ? -5.41 21.672 -10.969 1 98.75 6 THR B CA 1
ATOM 1940 C C . THR B 1 6 ? -4.609 22.891 -11.414 1 98.75 6 THR B C 1
ATOM 1942 O O . THR B 1 6 ? -3.389 22.812 -11.57 1 98.75 6 THR B O 1
ATOM 1945 N N . LYS B 1 7 ? -5.312 23.984 -11.562 1 98.12 7 LYS B N 1
ATOM 1946 C CA . LYS B 1 7 ? -4.707 25.188 -12.133 1 98.12 7 LYS B CA 1
ATOM 1947 C C . LYS B 1 7 ? -3.807 25.891 -11.117 1 98.12 7 LYS B C 1
ATOM 1949 O O . LYS B 1 7 ? -2.707 26.328 -11.461 1 98.12 7 LYS B O 1
ATOM 1954 N N . ASP B 1 8 ? -4.352 26.094 -9.984 1 98.25 8 ASP B N 1
ATOM 1955 C CA . ASP B 1 8 ? -3.662 26.906 -8.984 1 98.25 8 ASP B CA 1
ATOM 1956 C C . ASP B 1 8 ? -3.975 26.422 -7.57 1 98.25 8 ASP B C 1
ATOM 1958 O O . ASP B 1 8 ? -4.668 25.406 -7.395 1 98.25 8 ASP B O 1
ATOM 1962 N N . TYR B 1 9 ? -3.377 27.109 -6.625 1 98.06 9 TYR B N 1
ATOM 1963 C CA . TYR B 1 9 ? -3.498 26.766 -5.215 1 98.06 9 TYR B CA 1
ATOM 1964 C C . TYR B 1 9 ? -4.961 26.719 -4.785 1 98.06 9 TYR B C 1
ATOM 1966 O O . TYR B 1 9 ? -5.375 25.797 -4.07 1 98.06 9 TYR B O 1
ATOM 1974 N N . GLU B 1 10 ? -5.805 27.594 -5.227 1 98.38 10 GLU B N 1
ATOM 1975 C CA . GLU B 1 10 ? -7.219 27.641 -4.867 1 98.38 10 GLU B CA 1
ATOM 1976 C C . GLU B 1 10 ? -7.977 26.438 -5.418 1 98.38 10 GLU B C 1
ATOM 1978 O O . GLU B 1 10 ? -8.711 25.781 -4.688 1 98.38 10 GLU B O 1
ATOM 1983 N N . SER B 1 11 ? -7.758 26.203 -6.68 1 98.69 11 SER B N 1
ATOM 1984 C CA . SER B 1 11 ? -8.43 25.062 -7.289 1 98.69 11 SER B CA 1
ATOM 1985 C C . SER B 1 11 ? -7.934 23.75 -6.695 1 98.69 11 SER B C 1
ATOM 1987 O O . SER B 1 11 ? -8.703 22.797 -6.562 1 98.69 11 SER B O 1
ATOM 1989 N N . MET B 1 12 ? -6.66 23.656 -6.406 1 98.62 12 MET B N 1
ATOM 1990 C CA . MET B 1 12 ? -6.125 22.484 -5.723 1 98.62 12 MET B CA 1
ATOM 1991 C C . MET B 1 12 ? -6.828 22.266 -4.387 1 98.62 12 MET B C 1
ATOM 1993 O O . MET B 1 12 ? -7.18 21.125 -4.047 1 98.62 12 MET B O 1
ATOM 1997 N N . THR B 1 13 ? -7.008 23.359 -3.695 1 98.62 13 THR B N 1
ATOM 1998 C CA . THR B 1 13 ? -7.672 23.297 -2.398 1 98.62 13 THR B CA 1
ATOM 1999 C C . THR B 1 13 ? -9.102 22.781 -2.547 1 98.62 13 THR B C 1
ATOM 2001 O O . THR B 1 13 ? -9.547 21.922 -1.787 1 98.62 13 THR B O 1
ATOM 2004 N N . ASP B 1 14 ? -9.812 23.281 -3.533 1 98.75 14 ASP B N 1
ATOM 2005 C CA . ASP B 1 14 ? -11.188 22.859 -3.773 1 98.75 14 ASP B CA 1
ATOM 2006 C C . ASP B 1 14 ? -11.258 21.359 -4.062 1 98.75 14 ASP B C 1
ATOM 2008 O O . ASP B 1 14 ? -12.109 20.656 -3.516 1 98.75 14 ASP B O 1
ATOM 2012 N N . LYS B 1 15 ? -10.352 20.891 -4.855 1 98.81 15 LYS B N 1
ATOM 2013 C CA . LYS B 1 15 ? -10.328 19.484 -5.188 1 98.81 15 LYS B CA 1
ATOM 2014 C C . LYS B 1 15 ? -9.945 18.641 -3.977 1 98.81 15 LYS B C 1
ATOM 2016 O O . LYS B 1 15 ? -10.43 17.516 -3.818 1 98.81 15 LYS B O 1
ATOM 2021 N N . THR B 1 16 ? -9.07 19.141 -3.162 1 98.75 16 THR B N 1
ATOM 2022 C CA . THR B 1 16 ? -8.695 18.453 -1.93 1 98.75 16 THR B CA 1
ATOM 2023 C C . THR B 1 16 ? -9.906 18.297 -1.015 1 98.75 16 THR B C 1
ATOM 2025 O O . THR B 1 16 ? -10.141 17.219 -0.472 1 98.75 16 THR B O 1
ATOM 2028 N N . ILE B 1 17 ? -10.672 19.375 -0.866 1 98.81 17 ILE B N 1
ATOM 2029 C CA . ILE B 1 17 ? -11.875 19.328 -0.04 1 98.81 17 ILE B CA 1
ATOM 2030 C C . ILE B 1 17 ? -12.852 18.297 -0.595 1 98.81 17 ILE B C 1
ATOM 2032 O O . ILE B 1 17 ? -13.414 17.5 0.158 1 98.81 17 ILE B O 1
ATOM 2036 N N . GLU B 1 18 ? -13.008 18.297 -1.907 1 98.81 18 GLU B N 1
ATOM 2037 C CA . GLU B 1 18 ? -13.898 17.344 -2.553 1 98.81 18 GLU B CA 1
ATOM 2038 C C . GLU B 1 18 ? -13.477 15.906 -2.256 1 98.81 18 GLU B C 1
ATOM 2040 O O . GLU B 1 18 ? -14.297 15.078 -1.85 1 98.81 18 GLU B O 1
ATOM 2045 N N . ALA B 1 19 ? -12.227 15.625 -2.439 1 98.75 19 ALA B N 1
ATOM 2046 C CA . ALA B 1 19 ? -11.703 14.281 -2.215 1 98.75 19 ALA B CA 1
ATOM 2047 C C . ALA B 1 19 ? -11.836 13.875 -0.75 1 98.75 19 ALA B C 1
ATOM 2049 O O . ALA B 1 19 ? -12.242 12.75 -0.446 1 98.75 19 ALA B O 1
ATOM 2050 N N . PHE B 1 20 ? -11.492 14.805 0.122 1 98.69 20 PHE B N 1
ATOM 2051 C CA . PHE B 1 20 ? -11.57 14.578 1.562 1 98.69 20 PHE B CA 1
ATOM 2052 C C . PHE B 1 20 ? -13 14.289 1.993 1 98.69 20 PHE B C 1
ATOM 2054 O O . PHE B 1 20 ? -13.25 13.297 2.686 1 98.69 20 PHE B O 1
ATOM 2061 N N . MET B 1 21 ? -13.914 15.039 1.524 1 98.75 21 MET B N 1
ATOM 2062 C CA . MET B 1 21 ? -15.32 14.898 1.89 1 98.75 21 MET B CA 1
ATOM 2063 C C . MET B 1 21 ? -15.906 13.617 1.304 1 98.75 21 MET B C 1
ATOM 2065 O O . MET B 1 21 ? -16.766 12.984 1.919 1 98.75 21 MET B O 1
ATOM 2069 N N . GLU B 1 22 ? -15.492 13.281 0.12 1 98.69 22 GLU B N 1
ATOM 2070 C CA . GLU B 1 22 ? -15.945 12.023 -0.473 1 98.69 22 GLU B CA 1
ATOM 2071 C C . GLU B 1 22 ? -15.625 10.836 0.428 1 98.69 22 GLU B C 1
ATOM 2073 O O . GLU B 1 22 ? -16.453 9.953 0.625 1 98.69 22 GLU B O 1
ATOM 2078 N N . ILE B 1 23 ? -14.445 10.844 0.96 1 98.62 23 ILE B N 1
ATOM 2079 C CA . ILE B 1 23 ? -14.016 9.758 1.841 1 98.62 23 ILE B CA 1
ATOM 2080 C C . ILE B 1 23 ? -14.844 9.781 3.123 1 98.62 23 ILE B C 1
ATOM 2082 O O . ILE B 1 23 ? -15.297 8.734 3.596 1 98.62 23 ILE B O 1
ATOM 2086 N N . LEU B 1 24 ? -15.039 10.969 3.691 1 98.62 24 LEU B N 1
ATOM 2087 C CA . LEU B 1 24 ? -15.859 11.078 4.895 1 98.62 24 LEU B CA 1
ATOM 2088 C C . LEU B 1 24 ? -17.266 10.562 4.633 1 98.62 24 LEU B C 1
ATOM 2090 O O . LEU B 1 24 ? -17.812 9.797 5.43 1 98.62 24 LEU B O 1
ATOM 2094 N N . GLU B 1 25 ? -17.859 10.961 3.482 1 98.44 25 GLU B N 1
ATOM 2095 C CA . GLU B 1 25 ? -19.219 10.57 3.143 1 98.44 25 GLU B CA 1
ATOM 2096 C C . GLU B 1 25 ? -19.344 9.055 2.982 1 98.44 25 GLU B C 1
ATOM 2098 O O . GLU B 1 25 ? -20.312 8.445 3.445 1 98.44 25 GLU B O 1
ATOM 2103 N N . LYS B 1 26 ? -18.391 8.484 2.396 1 97.62 26 LYS B N 1
ATOM 2104 C CA . LYS B 1 26 ? -18.391 7.039 2.191 1 97.62 26 LYS B CA 1
ATOM 2105 C C . LYS B 1 26 ? -18.328 6.297 3.521 1 97.62 26 LYS B C 1
ATOM 2107 O O . L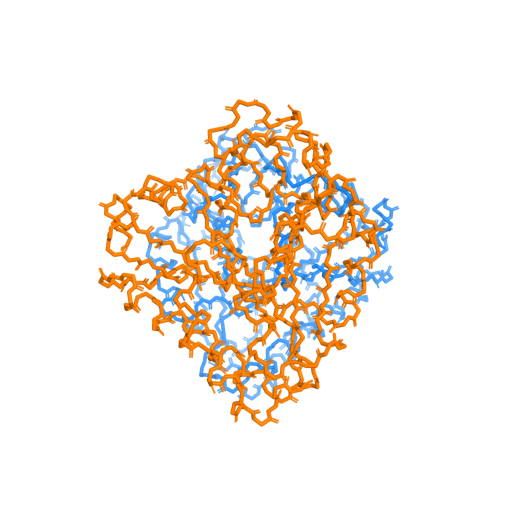YS B 1 26 ? -18.766 5.141 3.613 1 97.62 26 LYS B O 1
ATOM 2112 N N . ASN B 1 27 ? -17.797 6.953 4.543 1 98.06 27 ASN B N 1
ATOM 2113 C CA . ASN B 1 27 ? -17.578 6.285 5.824 1 98.06 27 ASN B CA 1
ATOM 2114 C C . ASN B 1 27 ? -18.578 6.758 6.879 1 98.06 27 ASN B C 1
ATOM 2116 O O . ASN B 1 27 ? -18.5 6.359 8.039 1 98.06 27 ASN B O 1
ATOM 2120 N N . LYS B 1 28 ? -19.531 7.562 6.512 1 97.75 28 LYS B N 1
ATOM 2121 C CA . LYS B 1 28 ? -20.422 8.219 7.461 1 97.75 28 LYS B CA 1
ATOM 2122 C C . LYS B 1 28 ? -21.281 7.195 8.203 1 97.75 28 LYS B C 1
ATOM 2124 O O . LYS B 1 28 ? -21.859 7.504 9.25 1 97.75 28 LYS B O 1
ATOM 2129 N N . HIS B 1 29 ? -21.344 5.957 7.691 1 97.31 29 HIS B N 1
ATOM 2130 C CA . HIS B 1 29 ? -22.125 4.902 8.336 1 97.31 29 HIS B CA 1
ATOM 2131 C C . HIS B 1 29 ? -21.375 4.328 9.539 1 97.31 29 HIS B C 1
ATOM 2133 O O . HIS B 1 29 ? -21.969 3.648 10.375 1 97.31 29 HIS B O 1
ATOM 2139 N N . LYS B 1 30 ? -20.141 4.531 9.633 1 97.44 30 LYS B N 1
ATOM 2140 C CA . LYS B 1 30 ? -19.328 4.035 10.742 1 97.44 30 LYS B CA 1
ATOM 2141 C C . LYS B 1 30 ? -19.609 4.805 12.023 1 97.44 30 LYS B C 1
ATOM 2143 O O . LYS B 1 30 ? -20.078 5.941 11.984 1 97.44 30 LYS B O 1
ATOM 2148 N N . GLU B 1 31 ? -19.219 4.176 13.117 1 97.69 31 GLU B N 1
ATOM 2149 C CA . GLU B 1 31 ? -19.359 4.844 14.414 1 97.69 31 GLU B CA 1
ATOM 2150 C C . GLU B 1 31 ? -18.172 5.777 14.672 1 97.69 31 GLU B C 1
ATOM 2152 O O . GLU B 1 31 ? -18.266 6.691 15.492 1 97.69 31 GLU B O 1
ATOM 2157 N N . ARG B 1 32 ? -17.125 5.492 13.969 1 98.56 32 ARG B N 1
ATOM 2158 C CA . ARG B 1 32 ? -15.898 6.254 14.156 1 98.56 32 ARG B CA 1
ATOM 2159 C C . ARG B 1 32 ? -15.141 6.41 12.844 1 98.56 32 ARG B C 1
ATOM 2161 O O . ARG B 1 32 ? -14.984 5.445 12.094 1 98.56 32 ARG B O 1
ATOM 2168 N N . ILE B 1 33 ? -14.797 7.613 12.492 1 98.81 33 ILE B N 1
ATOM 2169 C CA . ILE B 1 33 ? -13.984 7.938 11.328 1 98.81 33 ILE B CA 1
ATOM 2170 C C . ILE B 1 33 ? -12.68 8.594 11.773 1 98.81 33 ILE B C 1
ATOM 2172 O O . ILE B 1 33 ? -12.695 9.664 12.383 1 98.81 33 ILE B O 1
ATOM 2176 N N . ASN B 1 34 ? -11.562 7.949 11.5 1 98.88 34 ASN B N 1
ATOM 2177 C CA . ASN B 1 34 ? -10.266 8.453 11.945 1 98.88 34 ASN B CA 1
ATOM 2178 C C . ASN B 1 34 ? -9.531 9.18 10.82 1 98.88 34 ASN B C 1
ATOM 2180 O O . ASN B 1 34 ? -9.281 8.602 9.758 1 98.88 34 ASN B O 1
ATOM 2184 N N . VAL B 1 35 ? -9.195 10.414 11.078 1 98.69 35 VAL B N 1
ATOM 2185 C CA . VAL B 1 35 ? -8.547 11.258 10.078 1 98.69 35 VAL B CA 1
ATOM 2186 C C . VAL B 1 35 ? -7.238 11.812 10.633 1 98.69 35 VAL B C 1
ATOM 2188 O O . VAL B 1 35 ? -7.172 12.203 11.805 1 98.69 35 VAL B O 1
ATOM 2191 N N . SER B 1 36 ? -6.215 11.789 9.82 1 98.56 36 SER B N 1
ATOM 2192 C CA . SER B 1 36 ? -4.969 12.453 10.18 1 98.56 36 SER B CA 1
ATOM 2193 C C . SER B 1 36 ? -4.664 13.609 9.242 1 98.56 36 SER B C 1
ATOM 2195 O O . SER B 1 36 ? -4.766 13.477 8.023 1 98.56 36 SER B O 1
ATOM 2197 N N . VAL B 1 37 ? -4.324 14.734 9.812 1 96.44 37 VAL B N 1
ATOM 2198 C CA . VAL B 1 37 ? -4.156 15.945 9.016 1 96.44 37 VAL B CA 1
ATOM 2199 C C . VAL B 1 37 ? -2.816 16.594 9.344 1 96.44 37 VAL B C 1
ATOM 2201 O O . VAL B 1 37 ? -2.195 16.281 10.359 1 96.44 37 VAL B O 1
ATOM 2204 N N . THR B 1 38 ? -2.451 17.469 8.523 1 90.25 38 THR B N 1
ATOM 2205 C CA . THR B 1 38 ? -1.117 18.047 8.609 1 90.25 38 THR B CA 1
ATOM 2206 C C . THR B 1 38 ? -1.196 19.547 8.922 1 90.25 38 THR B C 1
ATOM 2208 O O . THR B 1 38 ? -2.189 20.203 8.609 1 90.25 38 THR B O 1
ATOM 2211 N N . GLY B 1 39 ? -0.174 19.938 9.523 1 89.56 39 GLY B N 1
ATOM 2212 C CA . GLY B 1 39 ? 0.03 21.375 9.609 1 89.56 39 GLY B CA 1
ATOM 2213 C C . GLY B 1 39 ? 0.828 21.938 8.453 1 89.56 39 GLY B C 1
ATOM 2214 O O . GLY B 1 39 ? 0.838 21.359 7.359 1 89.56 39 GLY B O 1
ATOM 2215 N N . GLY B 1 40 ? 1.362 23.109 8.656 1 83.56 40 GLY B N 1
ATOM 2216 C CA . GLY B 1 40 ? 2.199 23.703 7.625 1 83.56 40 GLY B CA 1
ATOM 2217 C C . GLY B 1 40 ? 1.45 24.688 6.746 1 83.56 40 GLY B C 1
ATOM 2218 O O . GLY B 1 40 ? 0.298 25.031 7.023 1 83.56 40 GLY B O 1
ATOM 2219 N N . ASN B 1 41 ? 2.098 25.094 5.684 1 84.94 41 ASN B N 1
ATOM 2220 C CA . ASN B 1 41 ? 1.585 26.172 4.848 1 84.94 41 ASN B CA 1
ATOM 2221 C C . ASN B 1 41 ? 0.626 25.641 3.781 1 84.94 41 ASN B C 1
ATOM 2223 O O . ASN B 1 41 ? -0.385 26.281 3.486 1 84.94 41 ASN B O 1
ATOM 2227 N N . SER B 1 42 ? 0.876 24.531 3.238 1 89.38 42 SER B N 1
ATOM 2228 C CA . SER B 1 42 ? 0.132 24 2.104 1 89.38 42 SER B CA 1
ATOM 2229 C C . SER B 1 42 ? -1.337 23.781 2.453 1 89.38 42 SER B C 1
ATOM 2231 O O . SER B 1 42 ? -2.219 24.047 1.632 1 89.38 42 SER B O 1
ATOM 2233 N N . PRO B 1 43 ? -1.666 23.391 3.646 1 94.06 43 PRO B N 1
ATOM 2234 C CA . PRO B 1 43 ? -3.07 23.094 3.939 1 94.06 43 PRO B CA 1
ATOM 2235 C C . PRO B 1 43 ? -3.822 24.297 4.512 1 94.06 43 PRO B C 1
ATOM 2237 O O . PRO B 1 43 ? -4.984 24.156 4.902 1 94.06 43 PRO B O 1
ATOM 2240 N N . LYS B 1 44 ? -3.211 25.453 4.648 1 95.81 44 LYS B N 1
ATOM 2241 C CA . LYS B 1 44 ? -3.824 26.594 5.309 1 95.81 44 LYS B CA 1
ATOM 2242 C C . LYS B 1 44 ? -5.168 26.953 4.672 1 95.81 44 LYS B C 1
ATOM 2244 O O . LYS B 1 44 ? -6.172 27.094 5.371 1 95.81 44 LYS B O 1
ATOM 2249 N N . LEU B 1 45 ? -5.203 27.078 3.355 1 97 45 LEU B N 1
ATOM 2250 C CA . LEU B 1 45 ? -6.445 27.422 2.672 1 97 45 LEU B CA 1
ATOM 2251 C C . LEU B 1 45 ? -7.465 26.281 2.799 1 97 45 LEU B C 1
ATOM 2253 O O . LEU B 1 45 ? -8.672 26.547 2.883 1 97 45 LEU B O 1
ATOM 2257 N N . PHE B 1 46 ? -7.062 25.078 2.799 1 98.06 46 PHE B N 1
ATOM 2258 C CA . PHE B 1 46 ? -7.93 23.922 3.047 1 98.06 46 PHE B CA 1
ATOM 2259 C C . PHE B 1 46 ? -8.695 24.094 4.355 1 98.06 46 PHE B C 1
ATOM 2261 O O . PHE B 1 46 ? -9.922 23.984 4.383 1 98.06 46 PHE B O 1
ATOM 2268 N N . TYR B 1 47 ? -7.957 24.453 5.414 1 97.75 47 TYR B N 1
ATOM 2269 C CA . TYR B 1 47 ? -8.586 24.594 6.727 1 97.75 47 TYR B CA 1
ATOM 2270 C C . TYR B 1 47 ? -9.547 25.766 6.746 1 97.75 47 TYR B C 1
ATOM 2272 O O . TYR B 1 47 ? -10.617 25.688 7.344 1 97.75 47 TYR B O 1
ATOM 2280 N N . SER B 1 48 ? -9.148 26.828 6.109 1 96.75 48 SER B N 1
ATOM 2281 C CA . SER B 1 48 ? -10 28.016 6.078 1 96.75 48 SER B CA 1
ATOM 2282 C C . SER B 1 48 ? -11.352 27.703 5.445 1 96.75 48 SER B C 1
ATOM 2284 O O . SER B 1 48 ? -12.367 28.297 5.816 1 96.75 48 SER B O 1
ATOM 2286 N N . LYS B 1 49 ? -11.367 26.781 4.543 1 97.75 49 LYS B N 1
ATOM 2287 C CA . LYS B 1 49 ? -12.586 26.5 3.789 1 97.75 49 LYS B CA 1
ATOM 2288 C C . LYS B 1 49 ? -13.352 25.344 4.41 1 97.75 49 LYS B C 1
ATOM 2290 O O . LYS B 1 49 ? -14.586 25.344 4.43 1 97.75 49 LYS B O 1
ATOM 2295 N N . ILE B 1 50 ? -12.688 24.391 4.953 1 98 50 ILE B N 1
ATOM 2296 C CA . ILE B 1 50 ? -13.336 23.125 5.32 1 98 50 ILE B CA 1
ATOM 2297 C C . ILE B 1 50 ? -14.07 23.297 6.648 1 98 50 ILE B C 1
ATOM 2299 O O . ILE B 1 50 ? -15.008 22.547 6.949 1 98 50 ILE B O 1
ATOM 2303 N N . ILE B 1 51 ? -13.633 24.234 7.473 1 98 51 ILE B N 1
ATOM 2304 C CA . ILE B 1 51 ? -14.133 24.391 8.828 1 98 51 ILE B CA 1
ATOM 2305 C C . ILE B 1 51 ? -15.648 24.594 8.797 1 98 51 ILE B C 1
ATOM 2307 O O . ILE B 1 51 ? -16.391 23.953 9.547 1 98 51 ILE B O 1
ATOM 2311 N N . SER B 1 52 ? -16.141 25.438 7.938 1 97.81 52 SER B N 1
ATOM 2312 C CA . SER B 1 52 ? -17.578 25.688 7.855 1 97.81 52 SER B CA 1
ATOM 2313 C C . SER B 1 52 ? -18.328 24.438 7.426 1 97.81 52 SER B C 1
ATOM 2315 O O . SER B 1 52 ? -19.438 24.172 7.906 1 97.81 52 SER B O 1
ATOM 2317 N N . ILE B 1 53 ? -17.75 23.688 6.555 1 98.19 53 ILE B N 1
ATOM 2318 C CA . ILE B 1 53 ? -18.344 22.438 6.082 1 98.19 53 ILE B CA 1
ATOM 2319 C C . ILE B 1 53 ? -18.422 21.438 7.227 1 98.19 53 ILE B C 1
ATOM 2321 O O . ILE B 1 53 ? -19.484 20.859 7.477 1 98.19 53 ILE B O 1
ATOM 2325 N N . LEU B 1 54 ? -17.312 21.297 7.93 1 97.88 54 LEU B N 1
ATOM 2326 C CA . LEU B 1 54 ? -17.25 20.359 9.055 1 97.88 54 LEU B CA 1
ATOM 2327 C C . LEU B 1 54 ? -18.281 20.719 10.117 1 97.88 54 LEU B C 1
ATOM 2329 O O . LEU B 1 54 ? -18.969 19.844 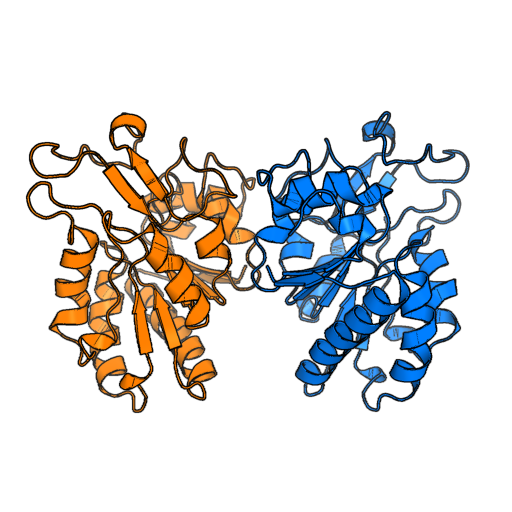10.633 1 97.88 54 LEU B O 1
ATOM 2333 N N . ASN B 1 55 ? -18.359 21.969 10.414 1 98 55 ASN B N 1
ATOM 2334 C CA . ASN B 1 55 ? -19.234 22.453 11.484 1 98 55 ASN B CA 1
ATOM 2335 C C . ASN B 1 55 ? -20.703 22.172 11.188 1 98 55 ASN B C 1
ATOM 2337 O O . ASN B 1 55 ? -21.531 22.188 12.094 1 98 55 ASN B O 1
ATOM 2341 N N . GLU B 1 56 ? -21.016 21.859 9.922 1 97.69 56 GLU B N 1
ATOM 2342 C CA . GLU B 1 56 ? -22.391 21.625 9.516 1 97.69 56 GLU B CA 1
ATOM 2343 C C . GLU B 1 56 ? -22.656 20.141 9.328 1 97.69 56 GLU B C 1
ATOM 2345 O O . GLU B 1 56 ? -23.797 19.734 9.062 1 97.69 56 GLU B O 1
ATOM 2350 N N . LEU B 1 57 ? -21.688 19.375 9.477 1 97.44 57 LEU B N 1
ATOM 2351 C CA . LEU B 1 57 ? -21.844 17.938 9.289 1 97.44 57 LEU B CA 1
ATOM 2352 C C . LEU B 1 57 ? -22.625 17.312 10.438 1 97.44 57 LEU B C 1
ATOM 2354 O O . LEU B 1 57 ? -22.266 17.5 11.609 1 97.44 57 LEU B O 1
ATOM 2358 N N . ALA B 1 58 ? -23.547 16.484 10.141 1 97.31 58 ALA B N 1
ATOM 2359 C CA . ALA B 1 58 ? -24.391 15.828 11.148 1 97.31 58 ALA B CA 1
ATOM 2360 C C . ALA B 1 58 ? -23.594 14.773 11.914 1 97.31 58 ALA B C 1
ATOM 2362 O O . ALA B 1 58 ? -23.922 14.445 13.055 1 97.31 58 ALA B O 1
ATOM 2363 N N . TYR B 1 59 ? -22.578 14.273 11.32 1 97.94 59 TYR B N 1
ATOM 2364 C CA . TYR B 1 59 ? -21.828 13.188 11.945 1 97.94 59 TYR B CA 1
ATOM 2365 C C . TYR B 1 59 ? -20.453 13.656 12.367 1 97.94 59 TYR B C 1
ATOM 2367 O O . TYR B 1 59 ? -19.516 12.852 12.484 1 97.94 59 TYR B O 1
ATOM 2375 N N . LEU B 1 60 ? -20.219 14.938 12.586 1 98.19 60 LEU B N 1
ATOM 2376 C CA . LEU B 1 60 ? -18.922 15.492 12.992 1 98.19 60 LEU B CA 1
ATOM 2377 C C . LEU B 1 60 ? -18.422 14.82 14.258 1 98.19 60 LEU B C 1
ATOM 2379 O O . LEU B 1 60 ? -17.203 14.602 14.406 1 98.19 60 LEU B O 1
ATOM 2383 N N . ASP B 1 61 ? -19.297 14.469 15.086 1 97.62 61 ASP B N 1
ATOM 2384 C CA . ASP B 1 61 ? -18.922 13.898 16.375 1 97.62 61 ASP B CA 1
ATOM 2385 C C . ASP B 1 61 ? -18.297 12.516 16.203 1 97.62 61 ASP B C 1
ATOM 2387 O O . ASP B 1 61 ? -17.703 11.984 17.141 1 97.62 61 ASP B O 1
ATOM 2391 N N . LYS B 1 62 ? -18.453 11.938 15.008 1 98.38 62 LYS B N 1
ATOM 2392 C CA . LYS B 1 62 ? -17.875 10.625 14.734 1 98.38 62 LYS B CA 1
ATOM 2393 C C . LYS B 1 62 ? -16.438 10.742 14.219 1 98.38 62 LYS B C 1
ATOM 2395 O O . LYS B 1 62 ? -15.727 9.742 14.141 1 98.38 62 LYS B O 1
ATOM 2400 N N . ILE B 1 63 ? -16.031 11.914 13.898 1 98.69 63 ILE B N 1
ATOM 2401 C CA . ILE B 1 63 ? -14.734 12.109 13.266 1 98.69 63 ILE B CA 1
ATOM 2402 C C . ILE B 1 63 ? -13.68 12.391 14.328 1 98.69 63 ILE B C 1
ATOM 2404 O O . ILE B 1 63 ? -13.844 13.297 15.156 1 98.69 63 ILE B O 1
ATOM 2408 N N . HIS B 1 64 ? -12.648 11.602 14.297 1 98.81 64 HIS B N 1
ATOM 2409 C CA . HIS B 1 64 ? -11.508 11.75 15.188 1 98.81 64 HIS B CA 1
ATOM 2410 C C . HIS B 1 64 ? -10.273 12.219 14.43 1 98.81 64 HIS B C 1
ATOM 2412 O O . HIS B 1 64 ? -9.953 11.688 13.367 1 98.81 64 HIS B O 1
ATOM 2418 N N . PHE B 1 65 ? -9.641 13.211 14.992 1 98.62 65 PHE B N 1
ATOM 2419 C CA . PHE B 1 65 ? -8.523 13.852 14.32 1 98.62 65 PHE B CA 1
ATOM 2420 C C . PHE B 1 65 ? -7.203 13.492 14.992 1 98.62 65 PHE 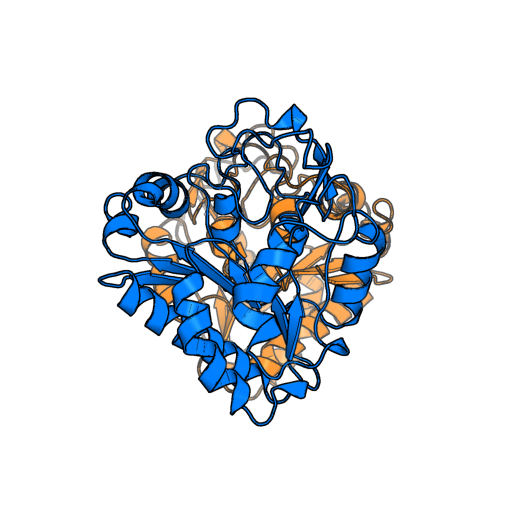B C 1
ATOM 2422 O O . PHE B 1 65 ? -7.082 13.57 16.219 1 98.62 65 PHE B O 1
ATOM 2429 N N . TYR B 1 66 ? -6.289 13.125 14.18 1 98.44 66 TYR B N 1
ATOM 2430 C CA . TYR B 1 66 ? -4.953 12.75 14.625 1 98.44 66 TYR B CA 1
ATOM 2431 C C . TYR B 1 66 ? -3.891 13.602 13.93 1 98.44 66 TYR B C 1
ATOM 2433 O O . TYR B 1 66 ? -4.016 13.922 12.75 1 98.44 66 TYR B O 1
ATOM 2441 N N . ASN B 1 67 ? -2.865 14.031 14.672 1 97.88 67 ASN B N 1
ATOM 2442 C CA . ASN B 1 67 ? -1.623 14.422 14.016 1 97.88 67 ASN B CA 1
ATOM 2443 C C . ASN B 1 67 ? -0.707 13.227 13.789 1 97.88 67 ASN B C 1
ATOM 2445 O O . ASN B 1 67 ? -0.872 12.188 14.43 1 97.88 67 ASN B O 1
ATOM 2449 N N . PHE B 1 68 ? 0.237 13.359 12.852 1 97.62 68 PHE B N 1
ATOM 2450 C CA . PHE B 1 68 ? 1.062 12.203 12.508 1 97.62 68 PHE B CA 1
ATOM 2451 C C . PHE B 1 68 ? 2.521 12.461 12.867 1 97.62 68 PHE B C 1
ATOM 2453 O O . PHE B 1 68 ? 3.383 11.617 12.617 1 97.62 68 PHE B O 1
ATOM 2460 N N . ASP B 1 69 ? 2.828 13.625 13.352 1 96.94 69 ASP B N 1
ATOM 2461 C CA . ASP B 1 69 ? 4.152 13.953 13.875 1 96.94 69 ASP B CA 1
ATOM 2462 C C . ASP B 1 69 ? 4.078 15.109 14.875 1 96.94 69 ASP B C 1
ATOM 2464 O O . ASP B 1 69 ? 3.029 15.734 15.031 1 96.94 69 ASP B O 1
ATOM 2468 N N . GLU B 1 70 ? 5.152 15.297 15.664 1 96.75 70 GLU B N 1
ATOM 2469 C CA . GLU B 1 70 ? 5.242 16.422 16.578 1 96.75 70 GLU B CA 1
ATOM 2470 C C . GLU B 1 70 ? 6.695 16.812 16.844 1 96.75 70 GLU B C 1
ATOM 2472 O O . GLU B 1 70 ? 7.52 15.961 17.188 1 96.75 70 GLU B O 1
ATOM 2477 N N . VAL B 1 71 ? 6.945 18.047 16.578 1 94.5 71 VAL B N 1
ATOM 2478 C CA . VAL B 1 71 ? 8.211 18.641 17 1 94.5 71 VAL B CA 1
ATOM 2479 C C . VAL B 1 71 ? 8.031 19.359 18.328 1 94.5 71 VAL B C 1
ATOM 2481 O O . VAL B 1 71 ? 7.57 20.516 18.359 1 94.5 71 VAL B O 1
ATOM 2484 N N . PRO B 1 72 ? 8.43 18.781 19.344 1 95.75 72 PRO B N 1
ATOM 2485 C CA . PRO B 1 72 ? 8.086 19.281 20.672 1 95.75 72 PRO B CA 1
ATOM 2486 C C . PRO B 1 72 ? 8.914 20.516 21.062 1 95.75 72 PRO B C 1
ATOM 2488 O O . PRO B 1 72 ? 10.078 20.625 20.688 1 95.75 72 PRO B O 1
ATOM 2491 N N . PHE B 1 73 ? 8.289 21.359 21.844 1 93.88 73 PHE B N 1
ATOM 2492 C CA . PHE B 1 73 ? 9.031 22.422 22.531 1 93.88 73 PHE B CA 1
ATOM 2493 C C . PHE B 1 73 ? 9.922 21.828 23.609 1 93.88 73 PHE B C 1
ATOM 2495 O O . PHE B 1 73 ? 9.617 20.766 24.172 1 93.88 73 PHE B O 1
ATOM 2502 N N . ARG B 1 74 ? 10.938 22.547 23.891 1 92.38 74 ARG B N 1
ATOM 2503 C CA . ARG B 1 74 ? 11.859 22.047 24.906 1 92.38 74 ARG B CA 1
ATOM 2504 C C . ARG B 1 74 ? 11.219 22.094 26.297 1 92.38 74 ARG B C 1
ATOM 2506 O O . ARG B 1 74 ? 11.484 21.25 27.141 1 92.38 74 ARG B O 1
ATOM 2513 N N . ASN B 1 75 ? 10.383 23.109 26.484 1 92.88 75 ASN B N 1
ATOM 2514 C CA . ASN B 1 75 ? 9.828 23.344 27.812 1 92.88 75 ASN B CA 1
ATOM 2515 C C . ASN B 1 75 ? 8.539 22.547 28.031 1 92.88 75 ASN B C 1
ATOM 2517 O O . ASN B 1 75 ? 8.016 22.5 29.141 1 92.88 75 ASN B O 1
ATOM 2521 N N . ASP B 1 76 ? 7.941 21.984 27 1 94.94 76 ASP B N 1
ATOM 2522 C CA . ASP B 1 76 ? 6.734 21.172 27.078 1 94.94 76 ASP B CA 1
ATOM 2523 C C . ASP B 1 76 ? 6.742 20.078 26.016 1 94.94 76 ASP B C 1
ATOM 2525 O O . ASP B 1 76 ? 6.355 20.312 24.875 1 94.94 76 ASP B O 1
ATOM 2529 N N . LEU B 1 77 ? 7.012 18.859 26.391 1 95.25 77 LEU B N 1
ATOM 2530 C CA . LEU B 1 77 ? 7.215 17.75 25.469 1 95.25 77 LEU B CA 1
ATOM 2531 C C . LEU B 1 77 ? 5.879 17.172 25 1 95.25 77 LEU B C 1
ATOM 2533 O O . LEU B 1 77 ? 5.836 16.344 24.094 1 95.25 77 LEU B O 1
ATOM 2537 N N . SER B 1 78 ? 4.801 17.656 25.609 1 95 78 SER B N 1
ATOM 2538 C CA . SER B 1 78 ? 3.488 17.125 25.25 1 95 78 SER B CA 1
ATOM 2539 C C . SER B 1 78 ? 2.904 17.859 24.047 1 95 78 SER B C 1
ATOM 2541 O O . SER B 1 78 ? 1.876 17.453 23.5 1 95 78 SER B O 1
ATOM 2543 N N . THR B 1 79 ? 3.504 18.938 23.672 1 94.94 79 THR B N 1
ATOM 2544 C CA . THR B 1 79 ? 3.037 19.734 22.547 1 94.94 79 THR B CA 1
ATOM 2545 C C . THR B 1 79 ? 4.215 20.312 21.75 1 94.94 79 THR B C 1
ATOM 2547 O O . THR B 1 79 ? 5.367 20.156 22.156 1 94.94 79 THR B O 1
ATOM 2550 N N . GLY B 1 80 ? 3.906 20.797 20.609 1 94.75 80 GLY B N 1
ATOM 2551 C CA . GLY B 1 80 ? 4.949 21.359 19.766 1 94.75 80 GLY B CA 1
ATOM 2552 C C . GLY B 1 80 ? 4.402 22.125 18.578 1 94.75 80 GLY B C 1
ATOM 2553 O O . GLY B 1 80 ? 3.34 22.734 18.672 1 94.75 80 GLY B O 1
ATOM 2554 N N . ILE B 1 81 ? 5.207 22.172 17.594 1 93.06 81 ILE B N 1
ATOM 2555 C CA . ILE B 1 81 ? 4.914 22.984 16.422 1 93.06 81 ILE B CA 1
ATOM 2556 C C . ILE B 1 81 ? 3.631 22.5 15.758 1 93.06 81 ILE B C 1
ATOM 2558 O O . ILE B 1 81 ? 2.742 23.297 15.453 1 93.06 81 ILE B O 1
ATOM 2562 N N . THR B 1 82 ? 3.52 21.203 15.484 1 94.81 82 THR B N 1
ATOM 2563 C CA . THR B 1 82 ? 2.383 20.656 14.75 1 94.81 82 THR B CA 1
ATOM 2564 C C . THR B 1 82 ? 1.084 20.891 15.523 1 94.81 82 THR B C 1
ATOM 2566 O O . THR B 1 82 ? 0.087 21.328 14.945 1 94.81 82 THR B O 1
ATOM 2569 N N . SER B 1 83 ? 1.108 20.578 16.75 1 95.19 83 SER B N 1
ATOM 2570 C CA . SER B 1 83 ? -0.075 20.766 17.594 1 95.19 83 SER B CA 1
ATOM 2571 C C . SER B 1 83 ? -0.494 22.234 17.625 1 95.19 83 SER B C 1
ATOM 2573 O O . SER B 1 83 ? -1.683 22.547 17.531 1 95.19 83 SER B O 1
ATOM 2575 N N . LYS B 1 84 ? 0.464 23.078 17.797 1 94.5 84 LYS B N 1
ATOM 2576 C CA . LYS B 1 84 ? 0.172 24.5 17.812 1 94.5 84 LYS B CA 1
ATOM 2577 C C . LYS B 1 84 ? -0.438 24.953 16.484 1 94.5 84 LYS B C 1
ATOM 2579 O O . LYS B 1 84 ? -1.431 25.688 16.469 1 94.5 84 LYS B O 1
ATOM 2584 N N . ASP B 1 85 ? 0.142 24.531 15.43 1 95.31 85 ASP B N 1
ATOM 2585 C CA . ASP B 1 85 ? -0.368 24.875 14.102 1 95.31 85 ASP B CA 1
ATOM 2586 C C . ASP B 1 85 ? -1.81 24.391 13.93 1 95.31 85 ASP B C 1
ATOM 2588 O O . ASP B 1 85 ? -2.674 25.156 13.5 1 95.31 85 ASP B O 1
ATOM 2592 N N . LEU B 1 86 ? -2.084 23.188 14.281 1 97 86 LEU B N 1
ATOM 2593 C CA . LEU B 1 86 ? -3.408 22.594 14.086 1 97 86 LEU B CA 1
ATOM 2594 C C . LEU B 1 86 ? -4.43 23.266 15.008 1 97 86 LEU B C 1
ATOM 2596 O O . LEU B 1 86 ? -5.598 23.406 14.641 1 97 86 LEU B O 1
ATOM 2600 N N . GLU B 1 87 ? -3.949 23.625 16.219 1 96.5 87 GLU B N 1
ATOM 2601 C CA . GLU B 1 87 ? -4.832 24.375 17.094 1 96.5 87 GLU B CA 1
ATOM 2602 C C . GLU B 1 87 ? -5.266 25.688 16.453 1 96.5 87 GLU B C 1
ATOM 2604 O O . GLU B 1 87 ? -6.453 26.031 16.438 1 96.5 87 GLU B O 1
ATOM 2609 N N . GLU B 1 88 ? -4.34 26.328 15.906 1 95.94 88 GLU B N 1
ATOM 2610 C CA . GLU B 1 88 ? -4.598 27.641 15.297 1 95.94 88 GLU B CA 1
ATOM 2611 C C . GLU B 1 88 ? -5.414 27.5 14.016 1 95.94 88 GLU B C 1
ATOM 2613 O O . GLU B 1 88 ? -6.344 28.266 13.781 1 95.94 88 GLU B O 1
ATOM 2618 N N . LEU B 1 89 ? -5.121 26.531 13.219 1 96.5 89 LEU B N 1
ATOM 2619 C CA . LEU B 1 89 ? -5.664 26.422 11.875 1 96.5 89 LEU B CA 1
ATOM 2620 C C . LEU B 1 89 ? -7.02 25.719 11.883 1 96.5 89 LEU B C 1
ATOM 2622 O O . LEU B 1 89 ? -7.867 25.984 11.031 1 96.5 89 LEU B O 1
ATOM 2626 N N . LEU B 1 90 ? -7.242 24.844 12.836 1 97.5 90 LEU B N 1
ATOM 2627 C CA . LEU B 1 90 ? -8.391 23.953 12.711 1 97.5 90 LEU B CA 1
ATOM 2628 C C . LEU B 1 90 ? -9.133 23.828 14.039 1 97.5 90 LEU B C 1
ATOM 2630 O O . LEU B 1 90 ? -10.305 24.203 14.141 1 97.5 90 LEU B O 1
ATOM 2634 N N . PHE B 1 91 ? -8.469 23.438 15.125 1 97.31 91 PHE B N 1
ATOM 2635 C CA . PHE B 1 91 ? -9.148 22.922 16.312 1 97.31 91 PHE B CA 1
ATOM 2636 C C . PHE B 1 91 ? -9.766 24.078 17.109 1 97.31 91 PHE B C 1
ATOM 2638 O O . PHE B 1 91 ? -10.766 23.875 17.812 1 97.31 91 PHE B O 1
ATOM 2645 N N . SER B 1 92 ? -9.219 25.266 17.078 1 96.38 92 SER B N 1
ATOM 2646 C CA . SER B 1 92 ? -9.766 26.406 17.797 1 96.38 92 SER B CA 1
ATOM 2647 C C . SER B 1 92 ? -10.984 26.984 17.094 1 96.38 92 SER B C 1
ATOM 2649 O O . SER B 1 92 ? -11.727 27.766 17.672 1 96.38 92 SER B O 1
ATOM 2651 N N . LYS B 1 93 ? -11.266 26.594 15.875 1 96.5 93 LYS B N 1
ATOM 2652 C CA . LYS B 1 93 ? -12.297 27.219 15.055 1 96.5 93 LYS B CA 1
ATOM 2653 C C . LYS B 1 93 ? -13.406 26.234 14.719 1 96.5 93 LYS B C 1
ATOM 2655 O O . LYS B 1 93 ? -14.539 26.625 14.438 1 96.5 93 LYS B O 1
ATOM 2660 N N . ALA B 1 94 ? -13.086 24.984 14.672 1 97.19 94 ALA B N 1
ATOM 2661 C CA . ALA B 1 94 ? -14.062 23.953 14.352 1 97.19 94 ALA B CA 1
ATOM 2662 C C . ALA B 1 94 ? -14.773 23.453 15.602 1 97.19 94 ALA B C 1
ATOM 2664 O O . ALA B 1 94 ? -14.234 23.547 16.703 1 97.19 94 ALA B O 1
ATOM 2665 N N . LYS B 1 95 ? -15.953 22.891 15.461 1 97.94 95 LYS B N 1
ATOM 2666 C CA . LYS B 1 95 ? -16.75 22.391 16.578 1 97.94 95 LYS B CA 1
ATOM 2667 C C . LYS B 1 95 ? -16.344 20.969 16.938 1 97.94 95 LYS B C 1
ATOM 2669 O O . LYS B 1 95 ? -17.219 20.125 17.188 1 97.94 95 LYS B O 1
ATOM 2674 N N . ILE B 1 96 ? -15.109 20.688 16.859 1 97.75 96 ILE B N 1
ATOM 2675 C CA . ILE B 1 96 ? -14.594 19.359 17.172 1 97.75 96 ILE B CA 1
ATOM 2676 C C . ILE B 1 96 ? -14.469 19.188 18.672 1 97.75 96 ILE B C 1
ATOM 2678 O O . ILE B 1 96 ? -13.875 20.031 19.359 1 97.75 96 ILE B O 1
ATOM 2682 N N . LYS B 1 97 ? -15.016 18.156 19.234 1 97.62 97 LYS B N 1
ATOM 2683 C CA . LYS B 1 97 ? -14.914 17.859 20.656 1 97.62 97 LYS B CA 1
ATOM 2684 C C . LYS B 1 97 ? -13.469 17.547 21.047 1 97.62 97 LYS B C 1
ATOM 2686 O O . LYS B 1 97 ? -12.75 16.875 20.297 1 97.62 97 LYS B O 1
ATOM 2691 N N . GLN B 1 98 ? -13.117 17.953 22.172 1 97.12 98 GLN B N 1
ATOM 2692 C CA . GLN B 1 98 ? -11.75 17.75 22.656 1 97.12 98 GLN B CA 1
ATOM 2693 C C . GLN B 1 98 ? -11.398 16.266 22.703 1 97.12 98 GLN B C 1
ATOM 2695 O O . GLN B 1 98 ? -10.273 15.891 22.375 1 97.12 98 GLN B O 1
ATOM 2700 N N . LYS B 1 99 ? -12.328 15.422 23.031 1 97.69 99 LYS B N 1
ATOM 2701 C CA . LYS B 1 99 ? -12.094 13.984 23.156 1 97.69 99 LYS B CA 1
ATOM 2702 C C . LYS B 1 99 ? -11.82 13.359 21.797 1 97.69 99 LYS B C 1
ATOM 2704 O O . LYS B 1 99 ? -11.352 12.227 21.703 1 97.69 99 LYS B O 1
ATOM 2709 N N . ASN B 1 100 ? -12.172 14.055 20.703 1 98.44 100 ASN B N 1
ATOM 2710 C CA . ASN B 1 100 ? -11.969 13.547 19.344 1 98.44 100 ASN B CA 1
ATOM 2711 C C . ASN B 1 100 ? -10.641 14.023 18.766 1 98.44 100 ASN B C 1
ATOM 2713 O O . ASN B 1 100 ? -10.328 13.719 17.609 1 98.44 100 ASN B O 1
ATOM 2717 N N . ILE B 1 101 ? -9.906 14.766 19.562 1 98.12 101 ILE B N 1
ATOM 2718 C CA . ILE B 1 101 ? -8.586 15.227 19.141 1 98.12 101 ILE B CA 1
ATOM 2719 C C . ILE B 1 101 ? -7.508 14.375 19.812 1 98.12 101 ILE B C 1
ATOM 2721 O O . ILE B 1 101 ? -7.402 14.359 21.047 1 98.12 101 ILE B O 1
ATOM 2725 N N . HIS B 1 102 ? -6.758 13.68 18.984 1 97.94 102 HIS B N 1
ATOM 2726 C CA . HIS B 1 102 ? -5.719 12.781 19.469 1 97.94 102 HIS B CA 1
ATOM 2727 C C . HIS B 1 102 ? -4.332 13.281 19.078 1 97.94 102 HIS B C 1
ATOM 2729 O O . HIS B 1 102 ? -3.986 13.289 17.891 1 97.94 102 HIS B O 1
ATOM 2735 N N . ARG B 1 103 ? -3.568 13.594 20.109 1 96.88 103 ARG B N 1
ATOM 2736 C CA . ARG B 1 103 ? -2.281 14.234 19.844 1 96.88 103 ARG B CA 1
ATOM 2737 C C . ARG B 1 103 ? -1.131 13.258 20.094 1 96.88 103 ARG B C 1
ATOM 2739 O O . ARG B 1 103 ? -0.91 12.828 21.219 1 96.88 103 ARG B O 1
ATOM 2746 N N . LEU B 1 104 ? -0.448 12.953 19.031 1 98.06 104 LEU B N 1
ATOM 2747 C CA . LEU B 1 104 ? 0.802 12.203 19.109 1 98.06 104 LEU B CA 1
ATOM 2748 C C . LEU B 1 104 ? 1.938 13.094 19.609 1 98.06 104 LEU B C 1
ATOM 2750 O O . LEU B 1 104 ? 2.088 14.227 19.156 1 98.06 104 LEU B O 1
ATOM 2754 N N . ASN B 1 105 ? 2.65 12.648 20.531 1 97.44 105 ASN B N 1
ATOM 2755 C CA . ASN B 1 105 ? 3.824 13.367 21 1 97.44 105 ASN B CA 1
ATOM 2756 C C . ASN B 1 105 ? 4.922 12.414 21.469 1 97.44 105 ASN B C 1
ATOM 2758 O O . ASN B 1 105 ? 4.762 11.195 21.375 1 97.44 105 ASN B O 1
ATOM 2762 N N . VAL B 1 106 ? 6.066 12.969 21.922 1 97 106 VAL B N 1
ATOM 2763 C CA . VAL B 1 106 ? 7.258 12.18 22.203 1 97 106 VAL B CA 1
ATOM 2764 C C . VAL B 1 106 ? 7.039 11.375 23.484 1 97 106 VAL B C 1
ATOM 2766 O O . VAL B 1 106 ? 7.777 10.422 23.75 1 97 106 VAL B O 1
ATOM 2769 N N . LEU B 1 107 ? 6.008 11.672 24.234 1 97.19 107 LEU B N 1
ATOM 2770 C CA . LEU B 1 107 ? 5.793 11.016 25.516 1 97.19 107 LEU B CA 1
ATOM 2771 C C . LEU B 1 107 ? 4.863 9.82 25.375 1 97.19 107 LEU B C 1
ATOM 2773 O O . LEU B 1 107 ? 4.883 8.906 26.203 1 97.19 107 LEU B O 1
ATOM 2777 N N . ASN B 1 108 ? 4.051 9.773 24.344 1 97.81 108 ASN B N 1
ATOM 2778 C CA . ASN B 1 108 ? 2.986 8.773 24.297 1 97.81 108 ASN B CA 1
ATOM 2779 C C . ASN B 1 108 ? 3.096 7.891 23.062 1 97.81 108 ASN B C 1
ATOM 2781 O O . ASN B 1 108 ? 2.264 7.008 22.844 1 97.81 108 ASN B O 1
ATOM 2785 N N . TYR B 1 109 ? 4.086 8.062 22.219 1 96.62 109 TYR B N 1
ATOM 2786 C CA . TYR B 1 109 ? 4.113 7.484 20.875 1 96.62 109 TYR B CA 1
ATOM 2787 C C . TYR B 1 109 ? 4.125 5.961 20.938 1 96.62 109 TYR B C 1
ATOM 2789 O O . TYR B 1 109 ? 3.639 5.293 20.031 1 96.62 109 TYR B O 1
ATOM 2797 N N . LYS B 1 110 ? 4.629 5.355 21.922 1 92.19 110 LYS B N 1
ATOM 2798 C CA . LYS B 1 110 ? 4.754 3.906 22.047 1 92.19 110 LYS B CA 1
ATOM 2799 C C . LYS B 1 110 ? 3.381 3.238 22.078 1 92.19 110 LYS B C 1
ATOM 2801 O O . LYS B 1 110 ? 3.15 2.236 21.406 1 92.19 110 LYS B O 1
ATOM 2806 N N . GLU B 1 111 ? 2.447 3.807 22.766 1 96.25 111 GLU B N 1
ATOM 2807 C CA . GLU B 1 111 ? 1.12 3.217 22.906 1 96.25 111 GLU B CA 1
ATOM 2808 C C . GLU B 1 111 ? 0.129 3.85 21.938 1 96.25 111 GLU B C 1
ATOM 2810 O O . GLU B 1 111 ? -0.936 3.287 21.672 1 96.25 111 GLU B O 1
ATOM 2815 N N . TYR B 1 112 ? 0.488 5.02 21.484 1 97.62 112 TYR B N 1
ATOM 2816 C CA . TYR B 1 112 ? -0.396 5.832 20.656 1 97.62 112 TYR B CA 1
ATOM 2817 C C . TYR B 1 112 ? -0.853 5.059 19.422 1 97.62 112 TYR B C 1
ATOM 2819 O O . TYR B 1 112 ? -2.049 4.992 19.141 1 97.62 112 TYR B O 1
ATOM 2827 N N . ILE B 1 113 ? 0.021 4.359 18.766 1 96.44 113 ILE B N 1
ATOM 2828 C CA . ILE B 1 113 ? -0.258 3.691 17.5 1 96.44 113 ILE B CA 1
ATOM 2829 C C . ILE B 1 113 ? -1.08 2.43 17.75 1 96.44 113 ILE B C 1
ATOM 2831 O O . ILE B 1 113 ? -2.002 2.119 17 1 96.44 113 ILE B O 1
ATOM 2835 N N . ASP B 1 114 ? -0.754 1.736 18.812 1 95.94 114 ASP B N 1
ATOM 2836 C CA . ASP B 1 114 ? -1.546 0.569 19.188 1 95.94 114 ASP B CA 1
ATOM 2837 C C . ASP B 1 114 ? -3.008 0.947 19.422 1 95.94 114 ASP B C 1
ATOM 2839 O O . ASP B 1 114 ? -3.914 0.246 18.969 1 95.94 114 ASP B O 1
ATOM 2843 N N . GLN B 1 115 ? -3.174 2.035 20.125 1 97.56 115 GLN B N 1
ATOM 2844 C CA . GLN B 1 115 ? -4.535 2.504 20.375 1 97.56 115 GLN B CA 1
ATOM 2845 C C . GLN B 1 115 ? -5.227 2.9 19.078 1 97.56 115 GLN B C 1
ATOM 2847 O O . GLN B 1 115 ? -6.402 2.59 18.875 1 97.56 115 GLN B O 1
ATOM 2852 N N . LEU B 1 116 ? -4.523 3.572 18.219 1 97.69 116 LEU B N 1
ATOM 2853 C CA . LEU B 1 116 ? -5.07 3.951 16.922 1 97.69 116 LEU B CA 1
ATOM 2854 C C . LEU B 1 116 ? -5.559 2.725 16.156 1 97.69 116 LEU B C 1
ATOM 2856 O O . LEU B 1 116 ? -6.66 2.729 15.602 1 97.69 116 LEU B O 1
ATOM 2860 N N . TYR B 1 117 ? -4.762 1.669 16.141 1 96.06 117 TYR B N 1
ATOM 2861 C CA . TYR B 1 117 ? -5.133 0.454 15.43 1 96.06 117 TYR B CA 1
ATOM 2862 C C . TYR B 1 117 ? -6.344 -0.211 16.078 1 96.06 117 TYR B C 1
ATOM 2864 O O . TYR B 1 117 ? -7.219 -0.735 15.391 1 96.06 117 TYR B O 1
ATOM 2872 N N . LYS B 1 118 ? -6.414 -0.191 17.406 1 97.06 118 LYS B N 1
ATOM 2873 C CA . LYS B 1 118 ? -7.578 -0.713 18.109 1 97.06 118 LYS B CA 1
ATOM 2874 C C . LYS B 1 118 ? -8.836 0.078 17.766 1 97.06 118 LYS B C 1
ATOM 2876 O O . LYS B 1 118 ? -9.938 -0.476 17.734 1 97.06 118 LYS B O 1
ATOM 2881 N N . ASP B 1 119 ? -8.609 1.338 17.453 1 97.62 119 ASP B N 1
ATOM 2882 C CA . ASP B 1 119 ? -9.719 2.225 17.109 1 97.62 119 ASP B CA 1
ATOM 2883 C C . ASP B 1 119 ? -10.094 2.104 15.633 1 97.62 119 ASP B C 1
ATOM 2885 O O . ASP B 1 119 ? -10.945 2.84 15.141 1 97.62 119 ASP B O 1
ATOM 2889 N N . GLY B 1 120 ? -9.422 1.257 14.922 1 97 120 GLY B N 1
ATOM 2890 C CA . GLY B 1 120 ? -9.828 0.97 13.555 1 97 120 GLY B CA 1
ATOM 2891 C C . GLY B 1 120 ? -8.844 1.482 12.516 1 97 120 GLY B C 1
ATOM 2892 O O . GLY B 1 120 ? -9.055 1.316 11.32 1 97 120 GLY B O 1
ATOM 2893 N N . GLY B 1 121 ? -7.707 2.105 12.938 1 97.94 121 GLY B N 1
ATOM 2894 C CA . GLY B 1 121 ? -6.746 2.654 11.992 1 97.94 121 GLY B CA 1
ATOM 2895 C C . GLY B 1 121 ? -7.23 3.924 11.32 1 97.94 121 GLY B C 1
ATOM 2896 O O . GLY B 1 121 ? -8.32 4.414 11.617 1 97.94 121 GLY B O 1
ATOM 2897 N N . LEU B 1 122 ? -6.473 4.477 10.453 1 98.69 122 LEU B N 1
ATOM 2898 C CA . LEU B 1 122 ? -6.801 5.734 9.789 1 98.69 122 LEU B CA 1
ATOM 2899 C C . LEU B 1 122 ? -7.641 5.484 8.547 1 98.69 122 LEU B C 1
ATOM 2901 O O . LEU B 1 122 ? -7.25 4.703 7.672 1 98.69 122 LEU B O 1
ATOM 2905 N N . ASP B 1 123 ? -8.758 6.238 8.461 1 98.81 123 ASP B N 1
ATOM 2906 C CA . ASP B 1 123 ? -9.586 6.195 7.258 1 98.81 123 ASP B CA 1
ATOM 2907 C C . ASP B 1 123 ? -8.984 7.059 6.152 1 98.81 123 ASP B C 1
ATOM 2909 O O . ASP B 1 123 ? -9.102 6.727 4.969 1 98.81 123 ASP B O 1
ATOM 2913 N N . VAL B 1 124 ? -8.352 8.164 6.578 1 98.81 124 VAL B N 1
ATOM 2914 C CA . VAL B 1 124 ? -7.699 9.023 5.594 1 98.81 124 VAL B CA 1
ATOM 2915 C C . VAL B 1 124 ? -6.586 9.828 6.266 1 98.81 124 VAL B C 1
ATOM 2917 O O . VAL B 1 124 ? -6.723 10.258 7.41 1 98.81 124 VAL B O 1
ATOM 2920 N N . VAL B 1 125 ? -5.516 9.984 5.562 1 98.81 125 VAL B N 1
ATOM 2921 C CA . VAL B 1 125 ? -4.422 10.875 5.957 1 98.81 125 VAL B CA 1
ATOM 2922 C C . VAL B 1 125 ? -4.211 11.945 4.891 1 98.81 125 VAL B C 1
ATOM 2924 O O . VAL B 1 125 ? -4.137 11.633 3.699 1 98.81 125 VAL B O 1
ATOM 2927 N N . LEU B 1 126 ? -4.238 13.172 5.301 1 98.69 126 LEU B N 1
ATOM 2928 C CA . LEU B 1 126 ? -3.912 14.297 4.438 1 98.69 126 LEU B CA 1
ATOM 2929 C C . LEU B 1 126 ? -2.471 14.75 4.648 1 98.69 126 LEU B C 1
ATOM 2931 O O . LEU B 1 126 ? -2.109 15.203 5.738 1 98.69 126 LEU B O 1
ATOM 2935 N N . LEU B 1 127 ? -1.723 14.648 3.576 1 98.31 127 LEU B N 1
ATOM 2936 C CA . LEU B 1 127 ? -0.288 14.883 3.688 1 98.31 127 LEU B CA 1
ATOM 2937 C C . LEU B 1 127 ? 0.14 16.047 2.803 1 98.31 127 LEU B C 1
ATOM 2939 O O . LEU B 1 127 ? -0.527 16.359 1.814 1 98.31 127 LEU B O 1
ATOM 2943 N N . GLY B 1 128 ? 1.195 16.688 3.256 1 97.06 128 GLY B N 1
ATOM 2944 C CA . GLY B 1 128 ? 2.045 17.469 2.371 1 97.06 128 GLY B CA 1
ATOM 2945 C C . GLY B 1 128 ? 3.34 16.766 2.01 1 97.06 128 GLY B C 1
ATOM 2946 O O . GLY B 1 128 ? 3.586 15.633 2.455 1 97.06 128 GLY B O 1
ATOM 2947 N N . ILE B 1 129 ? 4.113 17.438 1.247 1 96.69 129 ILE B N 1
ATOM 2948 C CA . ILE B 1 129 ? 5.398 16.875 0.854 1 96.69 129 ILE B CA 1
ATOM 2949 C C . ILE B 1 129 ? 6.488 17.938 0.94 1 96.69 129 ILE B C 1
ATOM 2951 O O . ILE B 1 129 ? 6.273 19.094 0.55 1 96.69 129 ILE B O 1
ATOM 2955 N N . GLY B 1 130 ? 7.617 17.547 1.515 1 95.12 130 GLY B N 1
ATOM 2956 C CA . GLY B 1 130 ? 8.781 18.422 1.522 1 95.12 130 GLY B CA 1
ATOM 2957 C C . GLY B 1 130 ? 9.555 18.391 0.22 1 95.12 130 GLY B C 1
ATOM 2958 O O . GLY B 1 130 ? 9.398 17.469 -0.585 1 95.12 130 GLY B O 1
ATOM 2959 N N . ILE B 1 131 ? 10.477 19.281 0.06 1 93.81 131 ILE B N 1
ATOM 2960 C CA . ILE B 1 131 ? 11.242 19.406 -1.175 1 93.81 131 ILE B CA 1
ATOM 2961 C C . ILE B 1 131 ? 12.203 18.219 -1.315 1 93.81 131 ILE B C 1
ATOM 2963 O O . ILE B 1 131 ? 12.625 17.891 -2.424 1 93.81 131 ILE B O 1
ATOM 2967 N N . ASP B 1 132 ? 12.539 17.562 -0.183 1 92.12 132 ASP B N 1
ATOM 2968 C CA . ASP B 1 132 ? 13.438 16.422 -0.217 1 92.12 132 ASP B CA 1
ATOM 2969 C C . ASP B 1 132 ? 12.656 15.109 -0.323 1 92.12 132 ASP B C 1
ATOM 2971 O O . ASP B 1 132 ? 13.227 14.031 -0.18 1 92.12 132 ASP B O 1
ATOM 2975 N N . GLY B 1 133 ? 11.328 15.242 -0.422 1 95.56 133 GLY B N 1
ATOM 2976 C CA . GLY B 1 133 ? 10.492 14.062 -0.544 1 95.56 133 GLY B CA 1
ATOM 2977 C C . GLY B 1 133 ? 10.016 13.531 0.793 1 95.56 133 GLY B C 1
ATOM 2978 O O . GLY B 1 133 ? 9.438 12.438 0.863 1 95.56 133 GLY B O 1
ATOM 2979 N N . HIS B 1 134 ? 10.297 14.234 1.843 1 96.44 134 HIS B N 1
ATOM 2980 C CA . HIS B 1 134 ? 9.812 13.734 3.123 1 96.44 134 HIS B CA 1
ATOM 2981 C C . HIS B 1 134 ? 8.305 13.914 3.254 1 96.44 134 HIS B C 1
ATOM 2983 O O . HIS B 1 134 ? 7.73 14.82 2.65 1 96.44 134 HIS B O 1
ATOM 2989 N N . PHE B 1 135 ? 7.625 13.109 3.934 1 96.88 135 PHE B N 1
ATOM 2990 C CA . PHE B 1 135 ? 6.266 13.227 4.445 1 96.88 135 PHE B CA 1
ATOM 2991 C C . PHE B 1 135 ? 6.23 12.977 5.949 1 96.88 135 PHE B C 1
ATOM 2993 O O . PHE B 1 135 ? 7.035 12.203 6.473 1 96.88 135 PHE B O 1
ATOM 3000 N N . CYS B 1 136 ? 5.297 13.641 6.676 1 96.38 136 CYS B N 1
ATOM 3001 C CA . CYS B 1 136 ? 5.383 13.641 8.133 1 96.38 136 CYS B CA 1
ATOM 3002 C C . CYS B 1 136 ? 6.781 14.031 8.594 1 96.38 136 CYS B C 1
ATOM 3004 O O . CYS B 1 136 ? 7.297 15.078 8.203 1 96.38 136 CYS B O 1
ATOM 3006 N N . GLY B 1 137 ? 7.34 13.375 9.398 1 95.06 137 GLY B N 1
ATOM 3007 C CA . GLY B 1 137 ? 8.719 13.555 9.836 1 95.06 137 GLY B CA 1
ATOM 3008 C C . GLY B 1 137 ? 9.672 12.547 9.234 1 95.06 137 GLY B C 1
ATOM 3009 O O . GLY B 1 137 ? 10.781 12.359 9.734 1 95.06 137 GLY B O 1
ATOM 3010 N N . ASN B 1 138 ? 9.211 11.844 8.172 1 97 138 ASN B N 1
ATOM 3011 C CA . ASN B 1 138 ? 10.07 10.867 7.516 1 97 138 ASN B CA 1
ATOM 3012 C C . ASN B 1 138 ? 11.008 11.523 6.504 1 97 138 ASN B C 1
ATOM 3014 O O . ASN B 1 138 ? 10.656 11.656 5.332 1 97 138 ASN B O 1
ATOM 3018 N N . MET B 1 139 ? 12.18 11.734 6.922 1 95.38 139 MET B N 1
ATOM 3019 C CA . MET B 1 139 ? 13.125 12.586 6.203 1 95.38 139 MET B CA 1
ATOM 3020 C C . MET B 1 139 ? 14.039 11.742 5.316 1 95.38 139 MET B C 1
ATOM 3022 O O . MET B 1 139 ? 14.297 10.578 5.617 1 95.38 139 MET B O 1
ATOM 3026 N N . SER B 1 140 ? 14.484 12.422 4.27 1 94.44 140 SER B N 1
ATOM 3027 C CA . SER B 1 140 ? 15.484 11.797 3.412 1 94.44 140 SER B CA 1
ATOM 3028 C C . SER B 1 140 ? 16.75 11.469 4.195 1 94.44 140 SER B C 1
ATOM 3030 O O . SER B 1 140 ? 17.203 12.266 5.016 1 94.44 140 SER B O 1
ATOM 3032 N N . GLY B 1 141 ? 17.297 10.305 3.979 1 92.44 141 GLY B N 1
ATOM 3033 C CA . GLY B 1 141 ? 18.578 9.914 4.555 1 92.44 141 GLY B CA 1
ATOM 3034 C C . GLY B 1 141 ? 18.438 9.133 5.848 1 92.44 141 GLY B C 1
ATOM 3035 O O . GLY B 1 141 ? 19.359 8.422 6.25 1 92.44 141 GLY B O 1
ATOM 3036 N N . VAL B 1 142 ? 17.281 9.258 6.547 1 94.06 142 VAL B N 1
ATOM 3037 C CA . VAL B 1 142 ? 17.188 8.586 7.844 1 94.06 142 VAL B CA 1
ATOM 3038 C C . VAL B 1 142 ? 15.953 7.684 7.867 1 94.06 142 VAL B C 1
ATOM 3040 O O . VAL B 1 142 ? 15.672 7.035 8.875 1 94.06 142 VAL B O 1
ATOM 3043 N N . THR B 1 143 ? 15.164 7.664 6.883 1 96.88 143 THR B N 1
ATOM 3044 C CA . THR B 1 143 ? 13.914 6.918 6.832 1 96.88 143 THR B CA 1
ATOM 3045 C C . THR B 1 143 ? 14.109 5.586 6.109 1 96.88 143 THR B C 1
ATOM 3047 O O . THR B 1 143 ? 14.719 5.539 5.039 1 96.88 143 THR B O 1
ATOM 3050 N N . LYS B 1 144 ? 13.656 4.562 6.734 1 98.12 144 LYS B N 1
ATOM 3051 C CA . LYS B 1 144 ? 13.5 3.268 6.082 1 98.12 144 LYS B CA 1
ATOM 3052 C C . LYS B 1 144 ? 12.031 2.955 5.824 1 98.12 144 LYS B C 1
ATOM 3054 O O . LYS B 1 144 ? 11.156 3.328 6.613 1 98.12 144 LYS B O 1
ATOM 3059 N N . PHE B 1 145 ? 11.703 2.217 4.773 1 98.38 145 PHE B N 1
ATOM 3060 C CA . PHE B 1 145 ? 10.328 2.008 4.348 1 98.38 145 PHE B CA 1
ATOM 3061 C C . PHE B 1 145 ? 9.562 1.183 5.371 1 98.38 145 PHE B C 1
ATOM 3063 O O . PHE B 1 145 ? 8.352 1.354 5.539 1 98.38 145 PHE B O 1
ATOM 3070 N N . GLY B 1 146 ? 10.195 0.387 6.129 1 98.12 146 GLY B N 1
ATOM 3071 C CA . GLY B 1 146 ? 9.523 -0.478 7.09 1 98.12 146 GLY B CA 1
ATOM 3072 C C . GLY B 1 146 ? 9.438 0.128 8.477 1 98.12 146 GLY B C 1
ATOM 3073 O O . GLY B 1 146 ? 8.953 -0.513 9.414 1 98.12 146 GLY B O 1
ATOM 3074 N N . ASP B 1 147 ? 9.953 1.396 8.602 1 98.12 147 ASP B N 1
ATOM 3075 C CA . ASP B 1 147 ? 9.961 2.037 9.914 1 98.12 147 ASP B CA 1
ATOM 3076 C C . ASP B 1 147 ? 8.547 2.225 10.445 1 98.12 147 ASP B C 1
ATOM 3078 O O . ASP B 1 147 ? 7.637 2.6 9.703 1 98.12 147 ASP B O 1
ATOM 3082 N N . LYS B 1 148 ? 8.344 1.896 11.719 1 97.56 148 LYS B N 1
ATOM 3083 C CA . LYS B 1 148 ? 7.148 2.24 12.477 1 97.56 148 LYS B CA 1
ATOM 3084 C C . LYS B 1 148 ? 7.281 3.617 13.117 1 97.56 148 LYS B C 1
ATOM 3086 O O . LYS B 1 148 ? 8.273 4.316 12.898 1 97.56 148 LYS B O 1
ATOM 3091 N N . THR B 1 149 ? 6.273 4.055 13.742 1 98.5 149 THR B N 1
ATOM 3092 C CA . THR B 1 149 ? 6.344 5.301 14.5 1 98.5 149 THR B CA 1
ATOM 3093 C C . THR B 1 149 ? 7.551 5.301 15.43 1 98.5 149 THR B C 1
ATOM 3095 O O . THR B 1 149 ? 7.797 4.324 16.141 1 98.5 149 THR B O 1
ATOM 3098 N N . ARG B 1 150 ? 8.242 6.414 15.359 1 97.88 150 ARG B N 1
ATOM 3099 C CA . ARG B 1 150 ? 9.5 6.438 16.094 1 97.88 150 ARG B CA 1
ATOM 3100 C C . ARG B 1 150 ? 9.914 7.871 16.422 1 97.88 150 ARG B C 1
ATOM 3102 O O . ARG B 1 150 ? 9.32 8.82 15.914 1 97.88 150 ARG B O 1
ATOM 3109 N N . LEU B 1 151 ? 10.914 7.918 17.281 1 97.19 151 LEU B N 1
ATOM 3110 C CA . LEU B 1 151 ? 11.602 9.18 17.531 1 97.19 151 LEU B CA 1
ATOM 3111 C C . LEU B 1 151 ? 12.734 9.383 16.531 1 97.19 151 LEU B C 1
ATOM 3113 O O . LEU B 1 151 ? 13.398 8.414 16.125 1 97.19 151 LEU B O 1
ATOM 3117 N N . ILE B 1 152 ? 12.93 10.57 16.094 1 95.5 152 ILE B N 1
ATOM 3118 C CA . ILE B 1 152 ? 14.039 10.945 15.219 1 95.5 152 ILE B CA 1
ATOM 3119 C C . ILE B 1 152 ? 14.906 12 15.914 1 95.5 152 ILE B C 1
ATOM 3121 O O . ILE B 1 152 ? 14.383 12.961 16.484 1 95.5 152 ILE B O 1
ATOM 3125 N N . ASN B 1 153 ? 16.188 11.797 15.875 1 93.25 153 ASN B N 1
ATOM 3126 C CA . ASN B 1 153 ? 17.109 12.773 16.438 1 93.25 153 ASN B CA 1
ATOM 3127 C C . ASN B 1 153 ? 17.375 13.922 15.461 1 93.25 153 ASN B C 1
ATOM 3129 O O . ASN B 1 153 ? 17.766 13.688 14.32 1 93.25 153 ASN B O 1
ATOM 3133 N N . ASN B 1 154 ? 17.25 15.078 16 1 89.19 154 ASN B N 1
ATOM 3134 C CA . ASN B 1 154 ? 17.5 16.25 15.164 1 89.19 154 ASN B CA 1
ATOM 3135 C C . ASN B 1 154 ? 18.922 16.266 14.617 1 89.19 154 ASN B C 1
ATOM 3137 O O . ASN B 1 154 ? 19.156 16.703 13.492 1 89.19 154 ASN B O 1
ATOM 3141 N N . ILE B 1 155 ? 19.797 15.789 15.359 1 86.62 155 ILE B N 1
ATOM 3142 C CA . ILE B 1 155 ? 21.203 15.812 14.977 1 86.62 155 ILE B CA 1
ATOM 3143 C C . ILE B 1 155 ? 21.422 14.953 13.734 1 86.62 155 ILE B C 1
ATOM 3145 O O . ILE B 1 155 ? 22.328 15.227 12.93 1 86.62 155 ILE B O 1
ATOM 3149 N N . ASP B 1 156 ? 20.594 13.977 13.562 1 87 156 ASP B N 1
ATOM 3150 C CA . ASP B 1 156 ? 20.734 13.078 12.414 1 87 156 ASP B CA 1
ATOM 3151 C C . ASP B 1 156 ? 20.281 13.773 11.125 1 87 156 ASP B C 1
ATOM 3153 O O . ASP B 1 156 ? 20.547 13.281 10.023 1 87 156 ASP B O 1
ATOM 3157 N N . LEU B 1 157 ? 19.688 14.82 11.258 1 84.5 157 LEU B N 1
ATOM 3158 C CA . LEU B 1 157 ? 19.172 15.555 10.102 1 84.5 157 LEU B CA 1
ATOM 3159 C C . LEU B 1 157 ? 20.047 16.766 9.789 1 84.5 157 LEU B C 1
ATOM 3161 O O . LEU B 1 157 ? 19.703 17.578 8.93 1 84.5 157 LEU B O 1
ATOM 3165 N N . GLU B 1 158 ? 21.094 16.812 10.602 1 79.25 158 GLU B N 1
ATOM 3166 C CA . GLU B 1 158 ? 22 17.938 10.359 1 79.25 158 GLU B CA 1
ATOM 3167 C C . GLU B 1 158 ? 22.469 17.953 8.906 1 79.25 158 GLU B C 1
ATOM 3169 O O . GLU B 1 158 ? 22.969 16.953 8.391 1 79.25 158 GLU B O 1
ATOM 3174 N N . GLY B 1 159 ? 22.141 18.953 8.188 1 75.69 159 GLY B N 1
ATOM 3175 C CA . GLY B 1 159 ? 22.578 19.078 6.809 1 75.69 159 GLY B CA 1
ATOM 3176 C C . GLY B 1 159 ? 21.469 18.844 5.805 1 75.69 159 GLY B C 1
ATOM 3177 O O . GLY B 1 159 ? 21.656 19.062 4.605 1 75.69 159 GLY B O 1
ATOM 3178 N N . ASN B 1 160 ? 20.406 18.219 6.297 1 75.94 160 ASN B N 1
ATOM 3179 C CA . ASN B 1 160 ? 19.281 18.016 5.391 1 75.94 160 ASN B CA 1
ATOM 3180 C C . ASN B 1 160 ? 18.703 19.344 4.906 1 75.94 160 ASN B C 1
ATOM 3182 O O . ASN B 1 160 ? 18.422 20.234 5.711 1 75.94 160 ASN B O 1
ATOM 3186 N N . ILE B 1 161 ? 18.484 19.5 3.701 1 67.56 161 ILE B N 1
ATOM 3187 C CA . ILE B 1 161 ? 18.125 20.734 3.037 1 67.56 161 ILE B CA 1
ATOM 3188 C C . ILE B 1 161 ? 16.719 21.156 3.453 1 67.56 161 ILE B C 1
ATOM 3190 O O . ILE B 1 161 ? 16.375 22.328 3.418 1 67.56 161 ILE B O 1
ATOM 3194 N N . SER B 1 162 ? 15.898 20.125 3.805 1 70.62 162 SER B N 1
ATOM 3195 C CA . SER B 1 162 ? 14.484 20.391 4.07 1 70.62 162 SER B CA 1
ATOM 3196 C C . SER B 1 162 ? 14.258 20.734 5.539 1 70.62 162 SER B C 1
ATOM 3198 O O . SER B 1 162 ? 13.156 21.125 5.922 1 70.62 162 SER B O 1
ATOM 3200 N N . VAL B 1 163 ? 15.273 20.469 6.301 1 65.81 163 VAL B N 1
ATOM 3201 C CA . VAL B 1 163 ? 15.078 20.672 7.73 1 65.81 163 VAL B CA 1
ATOM 3202 C C . VAL B 1 163 ? 15.633 22.031 8.133 1 65.81 163 VAL B C 1
ATOM 3204 O O . VAL B 1 163 ? 16.828 22.297 7.996 1 65.81 163 VAL B O 1
ATOM 3207 N N . PRO B 1 164 ? 14.625 22.812 8.422 1 61.09 164 PRO B N 1
ATOM 3208 C CA . PRO B 1 164 ? 15.125 24.078 8.961 1 61.09 164 PRO B CA 1
ATOM 3209 C C . PRO B 1 164 ? 15.953 23.906 10.227 1 61.09 164 PRO B C 1
ATOM 3211 O O . PRO B 1 164 ? 15.734 22.953 10.992 1 61.09 164 PRO B O 1
ATOM 3214 N N . LYS B 1 165 ? 17.078 24.656 10.32 1 66.75 165 LYS B N 1
ATOM 3215 C CA . LYS B 1 165 ? 17.891 24.641 11.539 1 66.75 165 LYS B CA 1
ATOM 3216 C C . LYS B 1 165 ? 17.031 24.969 12.766 1 66.75 165 LYS B C 1
ATOM 3218 O O . LYS B 1 165 ? 16.562 26.109 12.906 1 66.75 165 LYS B O 1
ATOM 3223 N N . LEU B 1 166 ? 16.578 23.906 13.383 1 70.75 166 LEU B N 1
ATOM 3224 C CA . LEU B 1 166 ? 15.789 24.094 14.586 1 70.75 166 LEU B CA 1
ATOM 3225 C C . LEU B 1 166 ? 16.625 24.703 15.703 1 70.75 166 LEU B C 1
ATOM 3227 O O . LEU B 1 166 ? 17.797 24.359 15.867 1 70.75 166 LEU B O 1
ATOM 3231 N N . ASP B 1 167 ? 16.109 25.797 16.266 1 77.44 167 ASP B N 1
ATOM 3232 C CA . ASP B 1 167 ? 16.734 26.375 17.438 1 77.44 167 ASP B CA 1
ATOM 3233 C C . ASP B 1 167 ? 16.656 25.422 18.641 1 77.44 167 ASP B C 1
ATOM 3235 O O . ASP B 1 167 ? 15.586 25.266 19.234 1 77.44 167 ASP B O 1
ATOM 3239 N N . LEU B 1 168 ? 17.719 24.828 18.922 1 76.88 168 LEU B N 1
ATOM 3240 C CA . LEU B 1 168 ? 17.734 23.797 19.953 1 76.88 168 LEU B CA 1
ATOM 3241 C C . LEU B 1 168 ? 17.531 24.406 21.344 1 76.88 168 LEU B C 1
ATOM 3243 O O . LEU B 1 168 ? 17.297 23.672 22.312 1 76.88 168 LEU B O 1
ATOM 3247 N N . ASN B 1 169 ? 17.469 25.656 21.375 1 81.44 169 ASN B N 1
ATOM 3248 C CA . ASN B 1 169 ? 17.078 26.312 22.625 1 81.44 169 ASN B CA 1
ATOM 3249 C C . ASN B 1 169 ? 15.555 26.312 22.797 1 81.44 169 ASN B C 1
ATOM 3251 O O . ASN B 1 169 ? 15.055 26.438 23.922 1 81.44 169 ASN B O 1
ATOM 3255 N N . LEU B 1 170 ? 14.906 26.125 21.734 1 85.62 170 LEU B N 1
ATOM 3256 C CA . LEU B 1 170 ? 13.453 26.203 21.75 1 85.62 170 LEU B CA 1
ATOM 3257 C C . LEU B 1 170 ? 12.828 24.828 21.594 1 85.62 170 LEU B C 1
ATOM 3259 O O . LEU B 1 170 ? 11.719 24.578 22.078 1 85.62 170 LEU B O 1
ATOM 3263 N N . PHE B 1 171 ? 13.625 24 20.984 1 88.56 171 PHE B N 1
ATOM 3264 C CA . PHE B 1 171 ? 13.039 22.719 20.625 1 88.56 171 PHE B CA 1
ATOM 3265 C C . PHE B 1 171 ? 13.852 21.578 21.219 1 88.56 171 PHE B C 1
ATOM 3267 O O . PHE B 1 171 ? 15.062 21.688 21.406 1 88.56 171 PHE B O 1
ATOM 3274 N N . HIS B 1 172 ? 13.117 20.5 21.516 1 89.88 172 HIS B N 1
ATOM 3275 C CA . HIS B 1 172 ? 13.734 19.266 22 1 89.88 172 HIS B CA 1
ATOM 3276 C C . HIS B 1 172 ? 14.641 18.641 20.938 1 89.88 172 HIS B C 1
ATOM 3278 O O . HIS B 1 172 ? 14.523 18.969 19.75 1 89.88 172 HIS B O 1
ATOM 3284 N N . ASP B 1 173 ? 15.539 17.766 21.359 1 91.5 173 ASP B N 1
ATOM 3285 C CA . ASP B 1 173 ? 16.547 17.219 20.453 1 91.5 173 ASP B CA 1
ATOM 3286 C C . ASP B 1 173 ? 15.961 16.094 19.609 1 91.5 173 ASP B C 1
ATOM 3288 O O . ASP B 1 173 ? 16.594 15.641 18.656 1 91.5 173 ASP B O 1
ATOM 3292 N N . GLN B 1 174 ? 14.766 15.664 19.969 1 94.69 174 GLN B N 1
ATOM 3293 C CA . GLN B 1 174 ? 14.086 14.625 19.203 1 94.69 174 GLN B CA 1
ATOM 3294 C C . GLN B 1 174 ? 12.664 15.047 18.844 1 94.69 174 GLN B C 1
ATOM 3296 O O . GLN B 1 174 ? 12.047 15.836 19.547 1 94.69 174 GLN B O 1
ATOM 3301 N N . PHE B 1 175 ? 12.18 14.57 17.781 1 95.31 175 PHE B N 1
ATOM 3302 C CA . PHE B 1 175 ? 10.766 14.68 17.453 1 95.31 175 PHE B CA 1
ATOM 3303 C C . PHE B 1 175 ? 10.188 13.312 17.094 1 95.31 175 PHE B C 1
ATOM 3305 O O . PHE B 1 175 ? 10.922 12.336 16.953 1 95.31 175 PHE B O 1
ATOM 3312 N N . VAL B 1 176 ? 8.875 13.195 17.078 1 97.62 176 VAL B N 1
ATOM 3313 C CA . VAL B 1 176 ? 8.203 11.922 16.812 1 97.62 176 VAL B CA 1
ATOM 3314 C C . VAL B 1 176 ? 7.488 11.984 15.461 1 97.62 176 VAL B C 1
ATOM 3316 O O . VAL B 1 176 ? 6.988 13.047 15.062 1 97.62 176 VAL B O 1
ATOM 3319 N N . THR B 1 177 ? 7.445 10.883 14.758 1 97.94 177 THR B N 1
ATOM 3320 C CA . THR B 1 177 ? 6.711 10.789 13.5 1 97.94 177 THR B CA 1
ATOM 3321 C C . THR B 1 177 ? 6.137 9.391 13.312 1 97.94 177 THR B C 1
ATOM 3323 O O . THR B 1 177 ? 6.789 8.391 13.641 1 97.94 177 THR B O 1
ATOM 3326 N N . MET B 1 178 ? 4.863 9.344 12.859 1 98.5 178 MET B N 1
ATOM 3327 C CA . MET B 1 178 ? 4.418 8.078 12.297 1 98.5 178 MET B CA 1
ATOM 3328 C C . MET B 1 178 ? 5.34 7.625 11.172 1 98.5 178 MET B C 1
ATOM 3330 O O . MET B 1 178 ? 5.77 8.438 10.344 1 98.5 178 MET B O 1
ATOM 3334 N N . GLY B 1 179 ? 5.727 6.406 11.188 1 98.31 179 GLY B N 1
ATOM 3335 C CA . GLY B 1 179 ? 6.617 5.887 10.172 1 98.31 179 GLY B CA 1
ATOM 3336 C C . GLY B 1 179 ? 5.898 5.48 8.898 1 98.31 179 GLY B C 1
ATOM 3337 O O . GLY B 1 179 ? 4.664 5.441 8.859 1 98.31 179 GLY B O 1
ATOM 3338 N N . PRO B 1 180 ? 6.711 5.184 7.836 1 98.62 180 PRO B N 1
ATOM 3339 C CA . PRO B 1 180 ? 6.121 4.758 6.566 1 98.62 180 PRO B CA 1
ATOM 3340 C C . PRO B 1 180 ? 5.168 3.574 6.727 1 98.62 180 PRO B C 1
ATOM 3342 O O . PRO B 1 180 ? 4.109 3.541 6.094 1 98.62 180 PRO B O 1
ATOM 3345 N N . ARG B 1 181 ? 5.484 2.619 7.539 1 98.06 181 ARG B N 1
ATOM 3346 C CA . ARG B 1 181 ? 4.637 1.448 7.742 1 98.06 181 ARG B CA 1
ATOM 3347 C C . ARG B 1 181 ? 3.264 1.85 8.266 1 98.06 181 ARG B C 1
ATOM 3349 O O . ARG B 1 181 ? 2.242 1.352 7.789 1 98.06 181 ARG B O 1
ATOM 3356 N N . ASP B 1 182 ? 3.242 2.725 9.18 1 98.31 182 ASP B N 1
ATOM 3357 C CA . ASP B 1 182 ? 1.985 3.15 9.789 1 98.31 182 ASP B CA 1
ATOM 3358 C C . ASP B 1 182 ? 1.174 4.01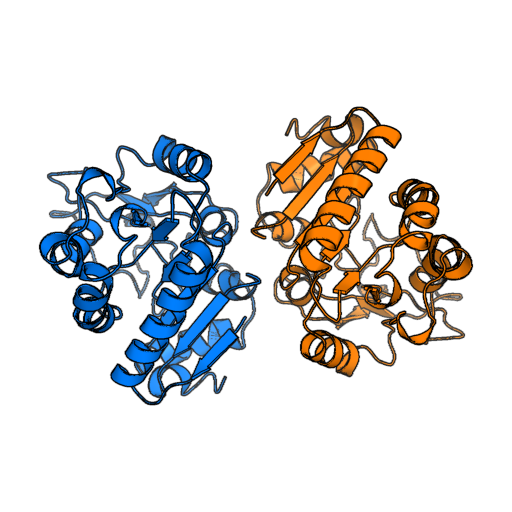6 8.828 1 98.31 182 ASP B C 1
ATOM 3360 O O . ASP B 1 182 ? -0.053 3.902 8.766 1 98.31 182 ASP B O 1
ATOM 3364 N N . ILE B 1 183 ? 1.806 4.852 8.078 1 98.75 183 ILE B N 1
ATOM 3365 C CA . ILE B 1 183 ? 1.114 5.711 7.121 1 98.75 183 ILE B CA 1
ATOM 3366 C C . ILE B 1 183 ? 0.555 4.867 5.98 1 98.75 183 ILE B C 1
ATOM 3368 O O . ILE B 1 183 ? -0.591 5.055 5.562 1 98.75 183 ILE B O 1
ATOM 3372 N N . MET B 1 184 ? 1.311 3.914 5.52 1 98.75 184 MET B N 1
ATOM 3373 C CA . MET B 1 184 ? 0.894 3.047 4.426 1 98.75 184 MET B CA 1
ATOM 3374 C C . MET B 1 184 ? -0.278 2.164 4.844 1 98.75 184 MET B C 1
ATOM 3376 O O . MET B 1 184 ? -0.995 1.633 3.992 1 98.75 184 MET B O 1
ATOM 3380 N N . ALA B 1 185 ? -0.483 2.002 6.117 1 98.25 185 ALA B N 1
ATOM 3381 C CA . ALA B 1 185 ? -1.585 1.193 6.633 1 98.25 185 ALA B CA 1
ATOM 3382 C C . ALA B 1 185 ? -2.902 1.958 6.566 1 98.25 185 ALA B C 1
ATOM 3384 O O . ALA B 1 185 ? -3.977 1.371 6.723 1 98.25 185 ALA B O 1
ATOM 3385 N N . ALA B 1 186 ? -2.844 3.283 6.32 1 98.69 186 ALA B N 1
ATOM 3386 C CA . ALA B 1 186 ? -4.07 4.066 6.191 1 98.69 186 ALA B CA 1
ATOM 3387 C C . ALA B 1 186 ? -4.914 3.576 5.02 1 98.69 186 ALA B C 1
ATOM 3389 O O . ALA B 1 186 ? -4.375 3.129 4.004 1 98.69 186 ALA B O 1
ATOM 3390 N N . ARG B 1 187 ? -6.246 3.721 5.152 1 98.38 187 ARG B N 1
ATOM 3391 C CA . ARG B 1 187 ? -7.137 3.242 4.098 1 98.38 187 ARG B CA 1
ATOM 3392 C C . ARG B 1 187 ? -7.047 4.133 2.861 1 98.38 187 ARG B C 1
ATOM 3394 O O . ARG B 1 187 ? -7.125 3.643 1.733 1 98.38 187 ARG B O 1
ATOM 3401 N N . ASN B 1 188 ? -6.902 5.445 3.068 1 98.81 188 ASN B N 1
ATOM 3402 C CA . ASN B 1 188 ? -6.73 6.426 2.002 1 98.81 188 ASN B CA 1
ATOM 3403 C C . ASN B 1 188 ? -5.629 7.43 2.334 1 98.81 188 ASN B C 1
ATOM 3405 O O . ASN B 1 188 ? -5.484 7.84 3.486 1 98.81 188 ASN B O 1
ATOM 3409 N N . ILE B 1 189 ? -4.891 7.789 1.324 1 98.88 189 ILE B N 1
ATOM 3410 C CA . ILE B 1 189 ? -3.85 8.805 1.473 1 98.88 189 ILE B CA 1
ATOM 3411 C C . ILE B 1 189 ? -4.055 9.906 0.438 1 98.88 189 ILE B C 1
ATOM 3413 O O . ILE B 1 189 ? -4.145 9.633 -0.761 1 98.88 189 ILE B O 1
ATOM 3417 N N . ILE B 1 190 ? -4.172 11.133 0.869 1 98.88 190 ILE B N 1
ATOM 3418 C CA . ILE B 1 190 ? -4.195 12.312 0.014 1 98.88 190 ILE B CA 1
ATOM 3419 C C . ILE B 1 190 ? -2.939 13.148 0.246 1 98.88 190 ILE B C 1
ATOM 3421 O O . ILE B 1 190 ? -2.605 13.477 1.387 1 98.88 190 ILE B O 1
ATOM 3425 N N . MET B 1 191 ? -2.25 13.422 -0.75 1 98.69 191 MET B N 1
ATOM 3426 C CA . MET B 1 191 ? -1.109 14.336 -0.677 1 98.69 191 MET B CA 1
ATOM 3427 C C . MET B 1 191 ? -1.316 15.539 -1.582 1 98.69 191 MET B C 1
ATOM 3429 O O . MET B 1 191 ? -1.742 15.398 -2.729 1 98.69 191 MET B O 1
ATOM 3433 N N . ILE B 1 192 ? -1.067 16.672 -1.055 1 98.62 192 ILE B N 1
ATOM 3434 C CA . ILE B 1 192 ? -1.196 17.906 -1.83 1 98.62 192 ILE B CA 1
ATOM 3435 C C . ILE B 1 192 ? 0.177 18.547 -2.004 1 98.62 192 ILE B C 1
ATOM 3437 O O . ILE B 1 192 ? 1.019 18.484 -1.104 1 98.62 192 ILE B O 1
ATOM 3441 N N . ALA B 1 193 ? 0.413 19.125 -3.088 1 97.88 193 ALA B N 1
ATOM 3442 C CA . ALA B 1 193 ? 1.649 19.844 -3.387 1 97.88 193 ALA B CA 1
ATOM 3443 C C . ALA B 1 193 ? 1.387 21.031 -4.312 1 97.88 193 ALA B C 1
ATOM 3445 O O . ALA B 1 193 ? 0.772 20.875 -5.371 1 97.88 193 ALA B O 1
ATOM 3446 N N . ASN B 1 194 ? 1.817 22.156 -3.932 1 97.75 194 ASN B N 1
ATOM 3447 C CA . ASN B 1 194 ? 1.644 23.359 -4.738 1 97.75 194 ASN B CA 1
ATOM 3448 C C . ASN B 1 194 ? 2.941 24.156 -4.844 1 97.75 194 ASN B C 1
ATOM 3450 O O . ASN B 1 194 ? 3.77 24.125 -3.934 1 97.75 194 ASN B O 1
ATOM 3454 N N . GLY B 1 195 ? 3.09 24.875 -5.949 1 97.44 195 GLY B N 1
ATOM 3455 C CA . GLY B 1 195 ? 4.207 25.797 -6.117 1 97.44 195 GLY B CA 1
ATOM 3456 C C . GLY B 1 195 ? 5.375 25.172 -6.867 1 97.44 195 GLY B C 1
ATOM 3457 O O . GLY B 1 195 ? 5.566 23.969 -6.836 1 97.44 195 GLY B O 1
ATOM 3458 N N . LYS B 1 196 ? 6.211 26.031 -7.379 1 97.69 196 LYS B N 1
ATOM 3459 C CA . LYS B 1 196 ? 7.344 25.625 -8.203 1 97.69 196 LYS B CA 1
ATOM 3460 C C . LYS B 1 196 ? 8.383 24.875 -7.371 1 97.69 196 LYS B C 1
ATOM 3462 O O . LYS B 1 196 ? 9.094 24 -7.891 1 97.69 196 LYS B O 1
ATOM 3467 N N . GLY B 1 197 ? 8.438 25.219 -6.172 1 96.56 197 GLY B N 1
ATOM 3468 C CA . GLY B 1 197 ? 9.406 24.594 -5.281 1 96.56 197 GLY B CA 1
ATOM 3469 C C . GLY B 1 197 ? 9.203 23.109 -5.129 1 96.56 197 GLY B C 1
ATOM 3470 O O . GLY B 1 197 ? 10.133 22.375 -4.766 1 96.56 197 GLY B O 1
ATOM 3471 N N . LYS B 1 198 ? 8 22.594 -5.398 1 97.44 198 LYS B N 1
ATOM 3472 C CA . LYS B 1 198 ? 7.691 21.172 -5.234 1 97.44 198 LYS B CA 1
ATOM 3473 C C . LYS B 1 198 ? 7.871 20.422 -6.547 1 97.44 198 LYS B C 1
ATOM 3475 O O . LYS B 1 198 ? 7.746 19.188 -6.586 1 97.44 198 LYS B O 1
ATOM 3480 N N . ALA B 1 199 ? 8.203 21.094 -7.621 1 98.5 199 ALA B N 1
ATOM 3481 C CA . ALA B 1 199 ? 8.156 20.5 -8.961 1 98.5 199 ALA B CA 1
ATOM 3482 C C . ALA B 1 199 ? 9.172 19.375 -9.094 1 98.5 199 ALA B C 1
ATOM 3484 O O . ALA B 1 199 ? 8.852 18.312 -9.641 1 98.5 199 ALA B O 1
ATOM 3485 N N . GLU B 1 200 ? 10.359 19.578 -8.578 1 98.06 200 GLU B N 1
ATOM 3486 C CA . GLU B 1 200 ? 11.414 18.578 -8.711 1 98.06 200 GLU B CA 1
ATOM 3487 C C . GLU B 1 200 ? 11.062 17.312 -7.949 1 98.06 200 GLU B C 1
ATOM 3489 O O . GLU B 1 200 ? 11.195 16.203 -8.477 1 98.06 200 GLU B O 1
ATOM 3494 N N . VAL B 1 201 ? 10.609 17.438 -6.723 1 97.75 201 VAL B N 1
ATOM 3495 C CA . VAL B 1 201 ? 10.312 16.266 -5.906 1 97.75 201 VAL B CA 1
ATOM 3496 C C . VAL B 1 201 ? 9.094 15.547 -6.477 1 97.75 201 VAL B C 1
ATOM 3498 O O . VAL B 1 201 ? 9.016 14.312 -6.43 1 97.75 201 VAL B O 1
ATOM 3501 N N . ILE B 1 202 ? 8.141 16.281 -7.008 1 98.62 202 ILE B N 1
ATOM 3502 C CA . ILE B 1 202 ? 6.98 15.664 -7.637 1 98.62 202 ILE B CA 1
ATOM 3503 C C . ILE B 1 202 ? 7.43 14.828 -8.836 1 98.62 202 ILE B C 1
ATOM 3505 O O . ILE B 1 202 ? 6.949 13.711 -9.031 1 98.62 202 ILE B O 1
ATOM 3509 N N . ASP B 1 203 ? 8.359 15.352 -9.594 1 98.62 203 ASP B N 1
ATOM 3510 C CA . ASP B 1 203 ? 8.914 14.578 -10.695 1 98.62 203 ASP B CA 1
ATOM 3511 C C . ASP B 1 203 ? 9.586 13.305 -10.195 1 98.62 203 ASP B C 1
ATOM 3513 O O . ASP B 1 203 ? 9.438 12.234 -10.789 1 98.62 203 ASP B O 1
ATOM 3517 N N . GLN B 1 204 ? 10.273 13.383 -9.102 1 98 204 GLN B N 1
ATOM 3518 C CA . GLN B 1 204 ? 10.961 12.234 -8.531 1 98 204 GLN B CA 1
ATOM 3519 C C . GLN B 1 204 ? 9.977 11.148 -8.117 1 98 204 GLN B C 1
ATOM 3521 O O . GLN B 1 204 ? 10.234 9.961 -8.336 1 98 204 GLN B O 1
ATOM 3526 N N . ILE B 1 205 ? 8.805 11.508 -7.531 1 97.62 205 ILE B N 1
ATOM 3527 C CA . ILE B 1 205 ? 7.941 10.453 -7.02 1 97.62 205 ILE B CA 1
ATOM 3528 C C . ILE B 1 205 ? 7.043 9.938 -8.141 1 97.62 205 ILE B C 1
ATOM 3530 O O . ILE B 1 205 ? 6.602 8.781 -8.102 1 97.62 205 ILE B O 1
ATOM 3534 N N . VAL B 1 206 ? 6.816 10.781 -9.141 1 97.56 206 VAL B N 1
ATOM 3535 C CA . VAL B 1 206 ? 5.918 10.391 -10.219 1 97.56 206 VAL B CA 1
ATOM 3536 C C . VAL B 1 206 ? 6.684 9.578 -11.266 1 97.56 206 VAL B C 1
ATOM 3538 O O . VAL B 1 206 ? 6.191 8.562 -11.75 1 97.56 206 VAL B O 1
ATOM 3541 N N . ASN B 1 207 ? 7.895 9.992 -11.562 1 97.25 207 ASN B N 1
ATOM 3542 C CA . ASN B 1 207 ? 8.617 9.406 -12.695 1 97.25 207 ASN B CA 1
ATOM 3543 C C . ASN B 1 207 ? 9.859 8.656 -12.227 1 97.25 207 ASN B C 1
ATOM 3545 O O . ASN B 1 207 ? 10.461 7.902 -13 1 97.25 207 ASN B O 1
ATOM 3549 N N . GLY B 1 208 ? 10.281 8.828 -11.023 1 97.19 208 GLY B N 1
ATOM 3550 C CA . GLY B 1 208 ? 11.508 8.234 -10.516 1 97.19 208 GLY B CA 1
ATOM 3551 C C . GLY B 1 208 ? 11.289 6.887 -9.844 1 97.19 208 GLY B C 1
ATOM 3552 O O . GLY B 1 208 ? 10.164 6.387 -9.805 1 97.19 208 GLY B O 1
ATOM 3553 N N . PRO B 1 209 ? 12.375 6.266 -9.375 1 97.69 209 PRO B N 1
ATOM 3554 C CA . PRO B 1 209 ? 12.289 4.996 -8.656 1 97.69 209 PRO B CA 1
ATOM 3555 C C . PRO B 1 209 ? 11.711 5.152 -7.25 1 97.69 209 PRO B C 1
ATOM 3557 O O . PRO B 1 209 ? 11.633 6.27 -6.734 1 97.69 209 PRO B O 1
ATOM 3560 N N . VAL B 1 210 ? 11.227 4.086 -6.703 1 98.5 210 VAL B N 1
ATOM 3561 C CA . VAL B 1 210 ? 10.828 4.043 -5.301 1 98.5 210 VAL B CA 1
ATOM 3562 C C . VAL B 1 210 ? 12.055 3.748 -4.43 1 98.5 210 VAL B C 1
ATOM 3564 O O . VAL B 1 210 ? 12.555 2.621 -4.414 1 98.5 210 VAL B O 1
ATOM 3567 N N . ILE B 1 211 ? 12.5 4.809 -3.746 1 97.88 211 ILE B N 1
ATOM 3568 C CA . ILE B 1 211 ? 13.742 4.656 -2.996 1 97.88 211 ILE B CA 1
ATOM 3569 C C . ILE B 1 211 ? 13.656 5.445 -1.693 1 97.88 211 ILE B C 1
ATOM 3571 O O . ILE B 1 211 ? 12.992 6.48 -1.63 1 97.88 211 ILE B O 1
ATOM 3575 N N . GLU B 1 212 ? 14.406 5.051 -0.707 1 97.75 212 GLU B N 1
ATOM 3576 C CA . GLU B 1 212 ? 14.367 5.637 0.628 1 97.75 212 GLU B CA 1
ATOM 3577 C C . GLU B 1 212 ? 14.961 7.043 0.63 1 97.75 212 GLU B C 1
ATOM 3579 O O . GLU B 1 212 ? 14.625 7.863 1.486 1 97.75 212 GLU B O 1
ATOM 3584 N N . LYS B 1 213 ? 15.828 7.379 -0.37 1 96.62 213 LYS B N 1
ATOM 3585 C CA . LYS B 1 213 ? 16.375 8.727 -0.504 1 96.62 213 LYS B CA 1
ATOM 3586 C C . LYS B 1 213 ? 15.266 9.742 -0.777 1 96.62 213 LYS B C 1
ATOM 3588 O O . LYS B 1 213 ? 15.43 10.93 -0.5 1 96.62 213 LYS B O 1
ATOM 3593 N N . VAL B 1 214 ? 14.18 9.367 -1.371 1 97.69 214 VAL B N 1
ATOM 3594 C CA . VAL B 1 214 ? 12.938 10.117 -1.558 1 97.69 214 VAL B CA 1
ATOM 3595 C C . VAL B 1 214 ? 11.789 9.406 -0.844 1 97.69 214 VAL B C 1
ATOM 3597 O O . VAL B 1 214 ? 10.984 8.727 -1.479 1 97.69 214 VAL B O 1
ATOM 3600 N N . PRO B 1 215 ? 11.664 9.617 0.424 1 98.12 215 PRO B N 1
ATOM 3601 C CA . PRO B 1 215 ? 10.789 8.781 1.246 1 98.12 215 PRO B CA 1
ATOM 3602 C C . PRO B 1 215 ? 9.359 8.727 0.713 1 98.12 215 PRO B C 1
ATOM 3604 O O . PRO B 1 215 ? 8.727 7.664 0.731 1 98.12 215 PRO B O 1
ATOM 3607 N N . SER B 1 216 ? 8.859 9.797 0.203 1 98.56 216 SER B N 1
ATOM 3608 C CA . SER B 1 216 ? 7.469 9.859 -0.239 1 98.56 216 SER B CA 1
ATOM 3609 C C . SER B 1 216 ? 7.242 8.992 -1.474 1 98.56 216 SER B C 1
ATOM 3611 O O . SER B 1 216 ? 6.098 8.719 -1.845 1 98.56 216 SER B O 1
ATOM 3613 N N . SER B 1 217 ? 8.305 8.492 -2.113 1 98.62 217 SER B N 1
ATOM 3614 C CA . SER B 1 217 ? 8.156 7.625 -3.275 1 98.62 217 SER B CA 1
ATOM 3615 C C . SER B 1 217 ? 7.395 6.355 -2.92 1 98.62 217 SER B C 1
ATOM 3617 O O . SER B 1 217 ? 6.688 5.793 -3.758 1 98.62 217 SER B O 1
ATOM 3619 N N . ILE B 1 218 ? 7.426 5.926 -1.646 1 98.75 218 ILE B N 1
ATOM 3620 C CA . ILE B 1 218 ? 6.777 4.691 -1.216 1 98.75 218 ILE B CA 1
ATOM 3621 C C . ILE B 1 218 ? 5.262 4.859 -1.274 1 98.75 218 ILE B C 1
ATOM 3623 O O . ILE B 1 218 ? 4.531 3.893 -1.5 1 98.75 218 ILE B O 1
ATOM 3627 N N . LEU B 1 219 ? 4.781 6.09 -1.126 1 98.81 219 LEU B N 1
ATOM 3628 C CA . LEU B 1 219 ? 3.35 6.359 -1.115 1 98.81 219 LEU B CA 1
ATOM 3629 C C . LEU B 1 219 ? 2.727 6.043 -2.471 1 98.81 219 LEU B C 1
ATOM 3631 O O . LEU B 1 219 ? 1.537 5.727 -2.5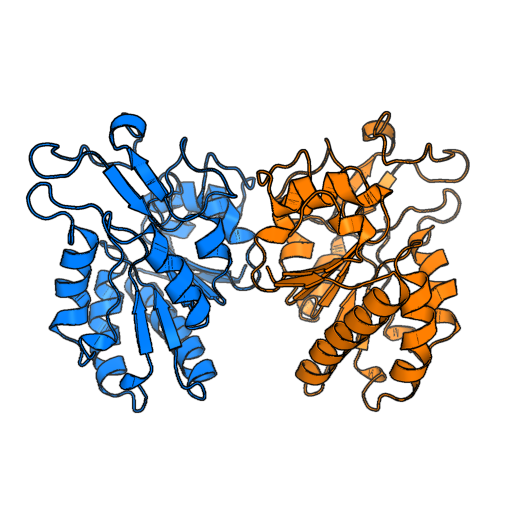55 1 98.81 219 LEU B O 1
ATOM 3635 N N . THR B 1 220 ? 3.543 6.086 -3.521 1 98.44 220 THR B N 1
ATOM 3636 C CA . THR B 1 220 ? 3.047 5.844 -4.871 1 98.44 220 THR B CA 1
ATOM 3637 C C . THR B 1 220 ? 2.652 4.383 -5.051 1 98.44 220 THR B C 1
ATOM 3639 O O . THR B 1 220 ? 1.99 4.027 -6.027 1 98.44 220 THR B O 1
ATOM 3642 N N . LEU B 1 221 ? 3.012 3.545 -4.094 1 98.56 221 LEU B N 1
ATOM 3643 C CA . LEU B 1 221 ? 2.678 2.125 -4.16 1 98.56 221 LEU B CA 1
ATOM 3644 C C . LEU B 1 221 ? 1.378 1.839 -3.414 1 98.56 221 LEU B C 1
ATOM 3646 O O . LEU B 1 221 ? 0.875 0.713 -3.447 1 98.56 221 LEU B O 1
ATOM 3650 N N . HIS B 1 222 ? 0.831 2.771 -2.711 1 98.75 222 HIS B N 1
ATOM 3651 C CA . HIS B 1 222 ? -0.433 2.6 -2.002 1 98.75 222 HIS B CA 1
ATOM 3652 C C . HIS B 1 222 ? -1.604 2.535 -2.977 1 98.75 222 HIS B C 1
ATOM 3654 O O . HIS B 1 222 ? -1.715 3.367 -3.879 1 98.75 222 HIS B O 1
ATOM 3660 N N . PRO B 1 223 ? -2.51 1.619 -2.846 1 98.31 223 PRO B N 1
ATOM 3661 C CA . PRO B 1 223 ? -3.564 1.434 -3.846 1 98.31 223 PRO B CA 1
ATOM 3662 C C . PRO B 1 223 ? -4.566 2.586 -3.865 1 98.31 223 PRO B C 1
ATOM 3664 O O . PRO B 1 223 ? -5.25 2.797 -4.871 1 98.31 223 PRO B O 1
ATOM 3667 N N . PHE B 1 224 ? -4.652 3.348 -2.795 1 98.44 224 PHE B N 1
ATOM 3668 C CA . PHE B 1 224 ? -5.594 4.457 -2.703 1 98.44 224 PHE B CA 1
ATOM 3669 C C . PHE B 1 224 ? -4.867 5.758 -2.369 1 98.44 224 PHE B C 1
ATOM 3671 O O . PHE B 1 224 ? -5.301 6.508 -1.493 1 98.44 224 PHE B O 1
ATOM 3678 N N . PHE B 1 225 ? -3.785 5.984 -3.049 1 98.81 225 PHE B N 1
ATOM 3679 C CA . PHE B 1 225 ? -3.021 7.223 -2.975 1 98.81 225 PHE B CA 1
ATOM 3680 C C . PHE B 1 225 ? -3.52 8.227 -4.008 1 98.81 225 PHE B C 1
ATOM 3682 O O . PHE B 1 225 ? -3.527 7.941 -5.207 1 98.81 225 PHE B O 1
ATOM 3689 N N . THR B 1 226 ? -3.957 9.398 -3.572 1 98.88 226 THR B N 1
ATOM 3690 C CA . THR B 1 226 ? -4.359 10.516 -4.43 1 98.88 226 THR B CA 1
ATOM 3691 C C . THR B 1 226 ? -3.391 11.688 -4.285 1 98.88 226 THR B C 1
ATOM 3693 O O . THR B 1 226 ? -3.189 12.195 -3.184 1 98.88 226 THR B O 1
ATOM 3696 N N . LEU B 1 227 ? -2.77 12.031 -5.34 1 98.81 227 LEU B N 1
ATOM 3697 C CA . LEU B 1 227 ? -1.88 13.18 -5.414 1 98.81 227 LEU B CA 1
ATOM 3698 C C . LEU B 1 227 ? -2.568 14.352 -6.105 1 98.81 227 LEU B C 1
ATOM 3700 O O . LEU B 1 227 ? -2.973 14.25 -7.266 1 98.81 227 LEU B O 1
ATOM 3704 N N . ILE B 1 228 ? -2.773 15.461 -5.391 1 98.88 228 ILE B N 1
ATOM 3705 C CA . ILE B 1 228 ? -3.432 16.641 -5.934 1 98.88 228 ILE B CA 1
ATOM 3706 C C . ILE B 1 228 ? -2.418 17.781 -6.078 1 98.88 228 ILE B C 1
ATOM 3708 O O . ILE B 1 228 ? -1.804 18.203 -5.094 1 98.88 228 ILE B O 1
ATOM 3712 N N . LEU B 1 229 ? -2.27 18.297 -7.277 1 98.38 229 LEU B N 1
ATOM 3713 C CA . LEU B 1 229 ? -1.191 19.234 -7.605 1 98.38 229 LEU B CA 1
ATOM 3714 C C . LEU B 1 229 ? -1.738 20.484 -8.289 1 98.38 229 LEU B C 1
ATOM 3716 O O . LEU B 1 229 ? -2.699 20.406 -9.055 1 98.38 229 LEU B O 1
ATOM 3720 N N . ASP B 1 230 ? -1.1 21.594 -8 1 98.44 230 ASP B N 1
ATOM 3721 C CA . ASP B 1 230 ? -1.335 22.719 -8.883 1 98.44 230 ASP B CA 1
ATOM 3722 C C . ASP B 1 230 ? -0.385 22.688 -10.078 1 98.44 230 ASP B C 1
ATOM 3724 O O . ASP B 1 230 ? 0.514 21.859 -10.148 1 98.44 230 ASP B O 1
ATOM 3728 N N . GLU B 1 231 ? -0.598 23.562 -10.961 1 98.5 231 GLU B N 1
ATOM 3729 C CA . GLU B 1 231 ? 0.156 23.578 -12.211 1 98.5 231 GLU B CA 1
ATOM 3730 C C . GLU B 1 231 ? 1.648 23.75 -11.953 1 98.5 231 GLU B C 1
ATOM 3732 O O . GLU B 1 231 ? 2.48 23.109 -12.602 1 98.5 231 GLU B O 1
ATOM 3737 N N . GLU B 1 232 ? 1.999 24.594 -11.141 1 98.56 232 GLU B N 1
ATOM 3738 C CA . GLU B 1 232 ? 3.398 24.891 -10.844 1 98.56 232 GLU B CA 1
ATOM 3739 C C . GLU B 1 232 ? 4.125 23.656 -10.312 1 98.56 232 GLU B C 1
ATOM 3741 O O . GLU B 1 232 ? 5.227 23.344 -10.758 1 98.56 232 GLU B O 1
ATOM 3746 N N . ALA B 1 233 ? 3.541 23 -9.352 1 98.31 233 ALA B N 1
ATOM 3747 C CA . ALA B 1 233 ? 4.141 21.797 -8.766 1 98.31 233 ALA B CA 1
ATOM 3748 C C . ALA B 1 233 ? 4.273 20.688 -9.812 1 98.31 233 ALA B C 1
ATOM 3750 O O . ALA B 1 233 ? 5.148 19.828 -9.703 1 98.31 233 ALA B O 1
ATOM 3751 N N . ASN B 1 234 ? 3.418 20.703 -10.797 1 98.44 234 ASN B N 1
ATOM 3752 C CA . ASN B 1 234 ? 3.4 19.656 -11.82 1 98.44 234 ASN B CA 1
ATOM 3753 C C . ASN B 1 234 ? 4.27 20.031 -13.016 1 98.44 234 ASN B C 1
ATOM 3755 O O . ASN B 1 234 ? 4.305 19.312 -14.016 1 98.44 234 ASN B O 1
ATOM 3759 N N . SER B 1 235 ? 4.902 21.094 -12.977 1 98.25 235 SER B N 1
ATOM 3760 C CA . SER B 1 235 ? 5.508 21.719 -14.148 1 98.25 235 SER B CA 1
ATOM 3761 C C . SER B 1 235 ? 6.66 20.891 -14.695 1 98.25 235 SER B C 1
ATOM 3763 O O . SER B 1 235 ? 7 20.984 -15.875 1 98.25 235 SER B O 1
ATOM 3765 N N . ILE B 1 236 ? 7.262 20.078 -13.891 1 97.88 236 ILE B N 1
ATOM 3766 C CA . ILE B 1 236 ? 8.391 19.266 -14.344 1 97.88 236 ILE B CA 1
ATOM 3767 C C . ILE B 1 236 ? 7.922 17.844 -14.641 1 97.88 236 ILE B C 1
ATOM 3769 O O . ILE B 1 236 ? 8.227 17.297 -15.703 1 97.88 236 ILE B O 1
ATOM 3773 N N . ALA B 1 237 ? 7.203 17.25 -13.727 1 96.19 237 ALA B N 1
ATOM 3774 C CA . ALA B 1 237 ? 6.773 15.859 -13.812 1 96.19 237 ALA B CA 1
ATOM 3775 C C . ALA B 1 237 ? 5.875 15.641 -15.023 1 96.19 237 ALA B C 1
ATOM 3777 O O . ALA B 1 237 ? 5.93 14.586 -15.664 1 96.19 237 ALA B O 1
ATOM 3778 N N . ASN B 1 238 ? 5.102 16.688 -15.383 1 92.56 238 ASN B N 1
ATOM 3779 C CA . ASN B 1 238 ? 4.109 16.578 -16.453 1 92.56 238 ASN B CA 1
ATOM 3780 C C . ASN B 1 238 ? 3.283 15.305 -16.328 1 92.56 238 ASN B C 1
ATOM 3782 O O . ASN B 1 238 ? 3.176 14.531 -17.281 1 92.56 238 ASN B O 1
ATOM 3786 N N . ALA B 1 239 ? 2.898 15.164 -15.148 1 86.56 239 ALA B N 1
ATOM 3787 C CA . ALA B 1 239 ? 2.166 13.945 -14.812 1 86.56 239 ALA B CA 1
ATOM 3788 C C . ALA B 1 239 ? 0.795 13.93 -15.484 1 86.56 239 ALA B C 1
ATOM 3790 O O . ALA B 1 239 ? 0.229 14.984 -15.773 1 86.56 239 ALA B O 1
#

Foldseek 3Di:
DAEAEAAALVRLLVVVLVVVVVLCVVCLPDQAAEEEEWFDDSCLVNLVPCQVVLQPDPSNQRYAYEYFKAFAWPVGQQHHDTNVRCCVRHVVRHPYDPVSYDYDTPVCPVCSLVVCVVVPAHQEYEWEAFLQQDIWPLAAPPADQQDAKDKDFPVSCVPPPRDDPDDCNTTPRIMIGGHNNRNLPHNAYEYEDEAQSLQVLVLCLLPHDCDSNNVNVVLVVRPHYYYRYHCNNPVRNVD/DAEAEAAALVRLLVVVLVVVVVLCVVCLPDQAAEEEEWFDDSCLVNLVPCQVVLQPDPSNQRYAYEYFKAFAWPVGQQHHDGNVRCCVRHVVRHPYDPVSYDYDTPVCPVCSLVVCVVVPAHQEYEWEAFLQQDIWPLAAPPADQQDAKDKDFQVSCVPPPRDDPDDCNTTPRIMIGGHNNRNLPHNAYEYEDEAQSLQVLVLCLLPHDCDSNNVNVVLVVRPHYYYRYHCNNPVRNVD